Protein AF-A0A5B7XUP1-F1 (afdb_monomer_lite)

Organism: NCBI:txid353852

Radius of gyration: 39.84 Å; chains: 1; bounding box: 100×92×118 Å

InterPro domains:
  IPR009019 K homology domain superfamily, prokaryotic type [SSF54814] (232-308)
  IPR009019 K homology domain superfamily, prokaryotic type [SSF54814] (311-370)
  IPR015946 K homology domain-like, alpha/beta [G3DSA:3.30.300.20] (229-307)
  IPR015946 K homology domain-like, alpha/beta [G3DSA:3.30.300.20] (308-375)
  IPR025249 Transcription factor NusA, first KH domain [PF13184] (234-306)
  IPR030842 Transcription factor NusA, prokaryotes [PTHR22648] (20-408)
  IPR036555 NusA, N-terminal domain superfamily [G3DSA:3.30.1480.10] (17-171)
  IPR058582 NusA-like, second KH domain [PF26594] (310-373)

Structure (mmCIF, N/CA/C/O backbone):
data_AF-A0A5B7XUP1-F1
#
_entry.id   AF-A0A5B7XUP1-F1
#
loop_
_atom_site.group_PDB
_atom_site.id
_atom_site.type_symbol
_atom_site.label_atom_id
_atom_site.label_alt_id
_atom_site.label_comp_id
_atom_site.label_asym_id
_atom_site.label_entity_id
_atom_site.label_seq_id
_atom_site.pdbx_PDB_ins_code
_atom_site.Cartn_x
_atom_site.Cartn_y
_atom_site.Cartn_z
_atom_site.occupancy
_atom_site.B_iso_or_equiv
_atom_site.auth_seq_id
_atom_site.auth_comp_id
_atom_site.auth_asym_id
_atom_site.auth_atom_id
_atom_site.pdbx_PDB_model_num
ATOM 1 N N . MET A 1 1 ? 47.325 -11.959 -43.818 1.00 41.16 1 MET A N 1
ATOM 2 C CA . MET A 1 1 ? 47.386 -10.591 -43.259 1.00 41.16 1 MET A CA 1
ATOM 3 C C . MET A 1 1 ? 46.144 -9.746 -43.535 1.00 41.16 1 MET A C 1
ATOM 5 O O . MET A 1 1 ? 45.413 -9.549 -42.584 1.00 41.16 1 MET A O 1
ATOM 9 N N . MET A 1 2 ? 45.831 -9.270 -44.756 1.00 29.50 2 MET A N 1
ATOM 10 C CA . MET A 1 2 ? 44.596 -8.467 -44.966 1.00 29.50 2 MET A CA 1
ATOM 11 C C . MET A 1 2 ? 43.303 -9.261 -44.696 1.00 29.50 2 MET A C 1
ATOM 13 O O . MET A 1 2 ? 42.458 -8.793 -43.949 1.00 29.50 2 MET A O 1
ATOM 17 N N . LYS A 1 3 ? 43.181 -10.493 -45.214 1.00 34.31 3 LYS A N 1
ATOM 18 C CA . LYS A 1 3 ? 42.013 -11.361 -44.949 1.00 34.31 3 LYS A CA 1
ATOM 19 C C . LYS A 1 3 ? 41.856 -11.766 -43.478 1.00 34.31 3 LYS A C 1
ATOM 21 O O . LYS A 1 3 ? 40.737 -11.919 -43.021 1.00 34.31 3 LYS A O 1
ATOM 26 N N . GLU A 1 4 ? 42.965 -11.923 -42.756 1.00 39.69 4 GLU A N 1
ATOM 27 C CA . GLU A 1 4 ? 42.940 -12.233 -41.319 1.00 39.69 4 GLU A CA 1
ATOM 28 C C . GLU A 1 4 ? 42.493 -11.019 -40.505 1.00 39.69 4 GLU A C 1
ATOM 30 O O . GLU A 1 4 ? 41.651 -11.178 -39.638 1.00 39.69 4 GLU A O 1
ATOM 35 N N . LYS A 1 5 ? 42.964 -9.807 -40.844 1.00 36.38 5 LYS A N 1
ATOM 36 C CA . LYS A 1 5 ? 42.507 -8.563 -40.206 1.00 36.38 5 LYS A CA 1
ATOM 37 C C . LYS A 1 5 ? 41.028 -8.265 -40.471 1.00 36.38 5 LYS A C 1
ATOM 39 O O . LYS A 1 5 ? 40.342 -7.842 -39.554 1.00 36.38 5 LYS A O 1
ATOM 44 N N . LEU A 1 6 ? 40.531 -8.502 -41.691 1.00 41.00 6 LEU A N 1
ATOM 45 C CA . LEU A 1 6 ? 39.099 -8.364 -42.000 1.00 41.00 6 LEU A CA 1
ATOM 46 C C . LEU A 1 6 ? 38.250 -9.351 -41.187 1.00 41.00 6 LEU A C 1
ATOM 48 O O . LEU A 1 6 ? 37.268 -8.945 -40.581 1.00 41.00 6 LEU A O 1
ATOM 52 N N . GLN A 1 7 ? 38.679 -10.615 -41.092 1.00 53.12 7 GLN A N 1
ATOM 53 C CA . GLN A 1 7 ? 38.005 -11.598 -40.242 1.00 53.12 7 GLN A CA 1
ATOM 54 C C . GLN A 1 7 ? 38.024 -11.185 -38.764 1.00 53.12 7 GLN A C 1
ATOM 56 O O . GLN A 1 7 ? 37.013 -11.315 -38.088 1.00 53.12 7 GLN A O 1
ATOM 61 N N . GLU A 1 8 ? 39.142 -10.663 -38.259 1.00 55.28 8 GLU A N 1
ATOM 62 C CA . GLU A 1 8 ? 39.283 -10.215 -36.866 1.00 55.28 8 GLU A CA 1
ATOM 63 C C . GLU A 1 8 ? 38.335 -9.056 -36.513 1.00 55.28 8 GLU A C 1
ATOM 65 O O . GLU A 1 8 ? 37.713 -9.085 -35.453 1.00 55.28 8 GLU A O 1
ATOM 70 N N . VAL A 1 9 ? 38.163 -8.087 -37.419 1.00 58.06 9 VAL A N 1
ATOM 71 C CA . VAL A 1 9 ? 37.232 -6.953 -37.257 1.00 58.06 9 VAL A CA 1
ATOM 72 C C . VAL A 1 9 ? 35.771 -7.413 -37.268 1.00 58.06 9 VAL A C 1
ATOM 74 O O . VAL A 1 9 ? 34.978 -6.948 -36.448 1.00 58.06 9 VAL A O 1
ATOM 77 N N . ASP A 1 10 ? 35.414 -8.364 -38.135 1.00 64.81 10 ASP A N 1
ATOM 78 C CA . ASP A 1 10 ? 34.060 -8.931 -38.175 1.00 64.81 10 ASP A CA 1
ATOM 79 C C . ASP A 1 10 ? 33.728 -9.707 -36.887 1.00 64.81 10 ASP A C 1
ATOM 81 O O . ASP A 1 10 ? 32.607 -9.626 -36.382 1.00 64.81 10 ASP A O 1
ATOM 85 N N . PHE A 1 11 ? 34.708 -10.396 -36.288 1.00 67.19 11 PHE A N 1
ATOM 86 C CA . PHE A 1 11 ? 34.517 -11.086 -35.006 1.00 67.19 11 PHE A CA 1
ATOM 87 C C . PHE A 1 11 ? 34.300 -10.126 -33.831 1.00 67.19 11 PHE A C 1
ATOM 89 O O . PHE A 1 11 ? 33.442 -10.394 -32.992 1.00 67.19 11 PHE A O 1
ATOM 96 N N . ILE A 1 12 ? 35.022 -9.003 -33.776 1.00 68.12 12 ILE A N 1
ATOM 97 C CA . ILE A 1 12 ? 34.835 -7.991 -32.720 1.00 68.12 12 ILE A CA 1
ATOM 98 C C . ILE A 1 12 ? 33.410 -7.422 -32.772 1.00 68.12 12 ILE A C 1
ATOM 100 O O . ILE A 1 12 ? 32.757 -7.287 -31.736 1.00 68.12 12 ILE A O 1
ATOM 104 N N . LYS A 1 13 ? 32.886 -7.162 -33.976 1.00 68.75 13 LYS A N 1
ATOM 105 C CA . LYS A 1 13 ? 31.502 -6.700 -34.166 1.00 68.75 13 LYS A CA 1
ATOM 106 C C . LYS A 1 13 ? 30.473 -7.734 -33.699 1.00 68.75 13 LYS A C 1
ATOM 108 O O . LYS A 1 13 ? 29.521 -7.376 -33.007 1.00 68.75 13 LYS A O 1
ATOM 113 N N . ILE A 1 14 ? 30.682 -9.014 -34.015 1.00 71.31 14 ILE A N 1
ATOM 114 C CA . ILE A 1 14 ? 29.817 -10.116 -33.555 1.00 71.31 14 ILE A CA 1
ATOM 115 C C . ILE A 1 14 ? 29.824 -10.217 -32.020 1.00 71.31 14 ILE A C 1
ATOM 117 O O . ILE A 1 14 ? 28.767 -10.366 -31.402 1.00 71.31 14 ILE A O 1
ATOM 121 N N . GLU A 1 15 ? 30.993 -10.095 -31.385 1.00 72.19 15 GLU A N 1
ATOM 122 C CA . GLU A 1 15 ? 31.113 -10.117 -29.922 1.00 72.19 15 GLU A CA 1
ATOM 123 C C . GLU A 1 15 ? 30.378 -8.939 -29.263 1.00 72.19 15 GLU A C 1
ATOM 125 O O . GLU A 1 15 ? 29.667 -9.137 -28.274 1.00 72.19 15 GLU A O 1
ATOM 130 N N . GLN A 1 16 ? 30.481 -7.731 -29.824 1.00 71.38 16 GLN A N 1
ATOM 131 C CA . GLN A 1 16 ? 29.758 -6.552 -29.333 1.00 71.38 16 GLN A CA 1
ATOM 132 C C . GLN A 1 16 ? 28.233 -6.703 -29.464 1.00 71.38 16 GLN A C 1
ATOM 134 O O . GLN A 1 16 ? 27.503 -6.410 -28.513 1.00 71.38 16 GLN A O 1
ATOM 139 N N . GLN A 1 17 ? 27.740 -7.210 -30.598 1.00 75.75 17 GLN A N 1
ATOM 140 C CA . GLN A 1 17 ? 26.307 -7.459 -30.809 1.00 75.75 17 GLN A CA 1
ATOM 141 C C . GLN A 1 17 ? 25.757 -8.526 -29.852 1.00 75.75 17 GLN A C 1
ATOM 143 O O . GLN A 1 17 ? 24.653 -8.380 -29.321 1.00 75.75 17 GLN A O 1
ATOM 148 N N . ASN A 1 18 ? 26.534 -9.576 -29.575 1.00 76.00 18 ASN A N 1
ATOM 149 C CA . ASN A 1 18 ? 26.174 -10.575 -28.569 1.00 76.00 18 ASN A CA 1
ATOM 150 C C . ASN A 1 18 ? 26.169 -9.976 -27.155 1.00 76.00 18 ASN A C 1
ATOM 152 O O . ASN A 1 18 ? 25.253 -10.235 -26.377 1.00 76.00 18 ASN A O 1
ATOM 156 N N . LEU A 1 19 ? 27.145 -9.131 -26.810 1.00 75.25 19 LEU A N 1
ATOM 157 C CA . LEU A 1 19 ? 27.164 -8.452 -25.512 1.00 75.25 19 LEU A CA 1
ATOM 158 C C . LEU A 1 19 ? 25.915 -7.579 -25.317 1.00 75.25 19 LEU A C 1
ATOM 160 O O . LEU A 1 19 ? 25.310 -7.607 -24.242 1.00 75.25 19 LEU A O 1
ATOM 164 N N . PHE A 1 20 ? 25.487 -6.869 -26.363 1.00 75.94 20 PHE A N 1
ATOM 165 C CA . PHE A 1 20 ? 24.244 -6.100 -26.352 1.00 75.94 20 PHE A CA 1
ATOM 166 C C . PHE A 1 20 ? 23.009 -6.995 -26.159 1.00 75.94 20 PHE A C 1
ATOM 168 O O . PHE A 1 20 ? 22.157 -6.693 -25.321 1.00 75.94 20 PHE A O 1
ATOM 175 N N . TYR A 1 21 ? 22.945 -8.148 -26.830 1.00 80.31 21 TYR A N 1
ATOM 176 C CA . TYR A 1 21 ? 21.893 -9.141 -26.593 1.00 80.31 21 TYR A CA 1
ATOM 177 C C . TYR A 1 21 ? 21.873 -9.642 -25.141 1.00 80.31 21 TYR A C 1
ATOM 179 O O . TYR A 1 21 ? 20.812 -9.678 -24.513 1.00 80.31 21 TYR A O 1
ATOM 187 N N . GLN A 1 22 ? 23.029 -9.996 -24.572 1.00 76.88 22 GLN A N 1
ATOM 188 C CA . GLN A 1 22 ? 23.111 -10.445 -23.177 1.00 76.88 22 GLN A CA 1
ATOM 189 C C . GLN A 1 22 ? 22.650 -9.352 -22.210 1.00 76.88 22 GLN A C 1
ATOM 191 O O . GLN A 1 22 ? 21.960 -9.648 -21.235 1.00 76.88 22 GLN A O 1
ATOM 196 N N . PHE A 1 23 ? 22.977 -8.093 -22.497 1.00 77.44 23 PHE A N 1
ATOM 197 C CA . PHE A 1 23 ? 22.510 -6.948 -21.725 1.00 77.44 23 PHE A CA 1
ATOM 198 C C . PHE A 1 23 ? 20.980 -6.808 -21.768 1.00 77.44 23 PHE A C 1
ATOM 200 O O . PHE A 1 23 ? 20.348 -6.747 -20.712 1.00 77.44 23 PHE A O 1
ATOM 207 N N . LEU A 1 24 ? 20.356 -6.843 -22.953 1.00 77.38 24 LEU A N 1
ATOM 208 C CA . LEU A 1 24 ? 18.889 -6.815 -23.068 1.00 77.38 24 LEU A CA 1
ATOM 209 C C . LEU A 1 24 ? 18.240 -8.012 -22.363 1.00 77.38 24 LEU A C 1
ATOM 211 O O . LEU A 1 24 ? 17.245 -7.864 -21.654 1.00 77.38 24 LEU A O 1
ATOM 215 N N . LYS A 1 25 ? 18.846 -9.196 -22.476 1.00 80.06 25 LYS A N 1
ATOM 216 C CA . LYS A 1 25 ? 18.388 -10.406 -21.788 1.00 80.06 25 LYS A CA 1
ATOM 217 C C . LYS A 1 25 ? 18.449 -10.271 -20.266 1.00 80.06 25 LYS A C 1
ATOM 219 O O . LYS A 1 25 ? 17.541 -10.730 -19.576 1.00 80.06 25 LYS A O 1
ATOM 224 N N . GLN A 1 26 ? 19.489 -9.634 -19.728 1.00 76.19 26 GLN A N 1
ATOM 225 C CA . GLN A 1 26 ? 19.594 -9.356 -18.294 1.00 76.19 26 GLN A CA 1
ATOM 226 C C . GLN A 1 26 ? 18.516 -8.383 -17.811 1.00 76.19 26 GLN A C 1
ATOM 228 O O . GLN A 1 26 ? 18.001 -8.569 -16.710 1.00 76.19 26 GLN A O 1
ATOM 233 N N . ILE A 1 27 ? 18.147 -7.389 -18.627 1.00 70.69 27 ILE A N 1
ATOM 234 C CA . ILE A 1 27 ? 17.068 -6.439 -18.310 1.00 70.69 27 ILE A CA 1
ATOM 235 C C . ILE A 1 27 ? 15.726 -7.164 -18.177 1.00 70.69 27 ILE A C 1
ATOM 237 O O . ILE A 1 27 ? 14.994 -6.918 -17.222 1.00 70.69 27 ILE A O 1
ATOM 241 N N . ILE A 1 28 ? 15.421 -8.074 -19.104 1.00 70.50 28 ILE A N 1
ATOM 242 C CA . ILE A 1 28 ? 14.203 -8.900 -19.060 1.00 70.50 28 ILE A CA 1
ATOM 243 C C . ILE A 1 28 ? 14.252 -9.863 -17.865 1.00 70.50 28 ILE A C 1
ATOM 245 O O . ILE A 1 28 ? 13.239 -10.113 -17.204 1.00 70.50 28 ILE A O 1
ATOM 249 N N . GLY A 1 29 ? 15.432 -10.400 -17.549 1.00 69.62 29 GLY A N 1
ATOM 250 C CA . GLY A 1 29 ? 15.632 -11.311 -16.429 1.00 69.62 29 GLY A CA 1
ATOM 251 C C . GLY A 1 29 ? 14.761 -12.566 -16.549 1.00 69.62 29 GLY A C 1
ATOM 252 O O . GLY A 1 29 ? 14.855 -13.307 -17.522 1.00 69.62 29 GLY A O 1
ATOM 253 N N . LYS A 1 30 ? 13.925 -12.821 -15.532 1.00 60.59 30 LYS A N 1
ATOM 254 C CA . LYS A 1 30 ? 12.924 -13.912 -15.514 1.00 60.59 30 LYS A CA 1
ATOM 255 C C . LYS A 1 30 ? 11.490 -13.418 -15.755 1.00 60.59 30 LYS A C 1
ATOM 257 O O . LYS A 1 30 ? 10.548 -14.120 -15.395 1.00 60.59 30 LYS A O 1
ATOM 262 N N . SER A 1 31 ? 11.310 -12.189 -16.232 1.00 61.28 31 SER A N 1
ATOM 263 C CA . SER A 1 31 ? 9.967 -11.666 -16.499 1.00 61.28 31 SER A CA 1
ATOM 264 C C . SER A 1 31 ? 9.321 -12.386 -17.690 1.00 61.28 31 SER A C 1
ATOM 266 O O . SER A 1 31 ? 10.015 -12.979 -18.513 1.00 61.28 31 SER A O 1
ATOM 268 N N . GLU A 1 32 ? 7.990 -12.339 -17.778 1.00 64.00 32 GLU A N 1
ATOM 269 C CA . GLU A 1 32 ? 7.232 -12.836 -18.941 1.00 64.00 32 GLU A CA 1
ATOM 270 C C . GLU A 1 32 ? 7.334 -11.899 -20.159 1.00 64.00 32 GLU A C 1
ATOM 272 O O . GLU A 1 32 ? 6.720 -12.152 -21.195 1.00 64.00 32 GLU A O 1
ATOM 277 N N . PHE A 1 33 ? 8.110 -10.819 -20.040 1.00 71.50 33 PHE A N 1
ATOM 278 C CA . PHE A 1 33 ? 8.261 -9.818 -21.079 1.00 71.50 33 PHE A CA 1
ATOM 279 C C . PHE A 1 33 ? 9.052 -10.362 -22.266 1.00 71.50 33 PHE A C 1
ATOM 281 O O . PHE A 1 33 ? 10.045 -11.081 -22.112 1.00 71.50 33 PHE A O 1
ATOM 288 N N . LYS A 1 34 ? 8.605 -10.001 -23.464 1.00 80.50 34 LYS A N 1
ATOM 289 C CA . LYS A 1 34 ? 9.180 -10.476 -24.715 1.00 80.50 34 LYS A CA 1
ATOM 290 C C . LYS A 1 34 ? 10.370 -9.619 -25.119 1.00 80.50 34 LYS A C 1
ATOM 292 O O . LYS A 1 34 ? 10.394 -8.409 -24.909 1.00 80.50 34 LYS A O 1
ATOM 297 N N . MET A 1 35 ? 11.385 -10.254 -25.699 1.00 81.00 35 MET A N 1
ATOM 298 C CA . MET A 1 35 ? 12.570 -9.526 -26.156 1.00 81.00 35 MET A CA 1
A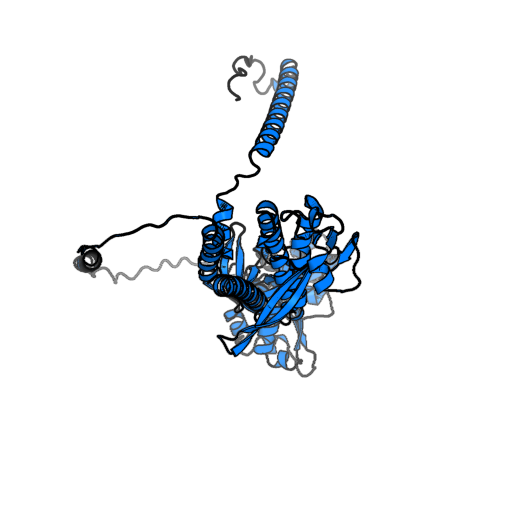TOM 299 C C . MET A 1 35 ? 12.246 -8.620 -27.338 1.00 81.00 35 MET A C 1
ATOM 301 O O . MET A 1 35 ? 12.826 -7.546 -27.467 1.00 81.00 35 MET A O 1
ATOM 305 N N . GLU A 1 36 ? 11.274 -9.031 -28.140 1.00 82.25 36 GLU A N 1
ATOM 306 C CA . GLU A 1 36 ? 10.734 -8.290 -29.267 1.00 82.25 36 GLU A CA 1
ATOM 307 C C . GLU A 1 36 ? 10.285 -6.879 -28.858 1.00 82.25 36 GLU A C 1
ATOM 309 O O . GLU A 1 36 ? 10.625 -5.914 -29.534 1.00 82.25 36 GLU A O 1
ATOM 314 N N . ASP A 1 37 ? 9.627 -6.730 -27.708 1.00 81.69 37 ASP A N 1
ATOM 315 C CA . ASP A 1 37 ? 9.115 -5.436 -27.247 1.00 81.69 37 ASP A CA 1
ATOM 316 C C . ASP A 1 37 ? 10.252 -4.459 -26.868 1.00 81.69 37 ASP A C 1
ATOM 318 O O . ASP A 1 37 ? 10.151 -3.255 -27.106 1.00 81.69 37 ASP A O 1
ATOM 322 N N . LEU A 1 38 ? 11.378 -4.962 -26.333 1.00 82.25 38 LEU A N 1
ATOM 323 C CA . LEU A 1 38 ? 12.573 -4.136 -26.092 1.00 82.25 38 LEU A CA 1
ATOM 324 C C . LEU A 1 38 ? 13.270 -3.730 -27.391 1.00 82.25 38 LEU A C 1
ATOM 326 O O . LEU A 1 38 ? 13.803 -2.623 -27.468 1.00 82.25 38 LEU A O 1
ATOM 330 N N . LEU A 1 39 ? 13.292 -4.617 -28.389 1.00 85.44 39 LEU A N 1
ATOM 331 C CA . LEU A 1 39 ? 13.893 -4.323 -29.689 1.00 85.44 39 LEU A CA 1
ATOM 332 C C . LEU A 1 39 ? 13.106 -3.237 -30.422 1.00 85.44 39 LEU A C 1
ATOM 334 O O . LEU A 1 39 ? 13.726 -2.319 -30.954 1.00 85.44 39 LEU A O 1
ATOM 338 N N . VAL A 1 40 ? 11.771 -3.296 -30.376 1.00 86.56 40 VAL A N 1
ATOM 339 C CA . VAL A 1 40 ? 10.890 -2.254 -30.927 1.00 86.56 40 VAL A CA 1
ATOM 340 C C . VAL A 1 40 ? 11.101 -0.922 -30.201 1.00 86.56 40 VAL A C 1
ATOM 342 O O . VAL A 1 40 ? 11.311 0.106 -30.836 1.00 86.56 40 VAL A O 1
ATOM 345 N N . ALA A 1 41 ? 11.137 -0.926 -28.865 1.00 85.31 41 ALA A N 1
ATOM 346 C CA . ALA A 1 41 ? 11.391 0.302 -28.111 1.00 85.31 41 ALA A CA 1
ATOM 347 C C . ALA A 1 41 ? 12.768 0.915 -28.437 1.00 85.31 41 ALA A C 1
ATOM 349 O O . ALA A 1 41 ? 12.902 2.133 -28.526 1.00 85.31 41 ALA A O 1
ATOM 350 N N . PHE A 1 42 ? 13.806 0.093 -28.635 1.00 86.25 42 PHE A N 1
ATOM 351 C CA . PHE A 1 42 ? 15.125 0.593 -29.030 1.00 86.25 42 PHE A CA 1
ATOM 352 C C . PHE A 1 42 ? 15.150 1.094 -30.479 1.00 86.25 42 PHE A C 1
ATOM 354 O O . PHE A 1 42 ? 15.783 2.116 -30.745 1.00 86.25 42 PHE A O 1
ATOM 361 N N . SER A 1 43 ? 14.465 0.418 -31.409 1.00 87.81 43 SER A N 1
ATOM 362 C CA . SER A 1 43 ? 14.409 0.842 -32.813 1.00 87.81 43 SER A CA 1
ATOM 363 C C . SER A 1 43 ? 13.761 2.214 -32.957 1.00 87.81 43 SER A C 1
ATOM 365 O O . SER A 1 43 ? 14.293 3.058 -33.675 1.00 87.81 43 SER A O 1
ATOM 367 N N . GLU A 1 44 ? 12.692 2.486 -32.206 1.00 87.50 44 GLU A N 1
ATOM 368 C CA . GLU A 1 44 ? 12.052 3.805 -32.163 1.00 87.50 44 GLU A CA 1
ATOM 369 C C . GLU A 1 44 ? 13.010 4.907 -31.673 1.00 87.50 44 GLU A C 1
ATOM 371 O O . GLU A 1 44 ? 13.035 6.007 -32.231 1.00 87.50 44 GLU A O 1
ATOM 376 N N . GLU A 1 45 ? 13.833 4.634 -30.654 1.00 88.12 45 GLU A N 1
ATOM 377 C CA . GLU A 1 45 ? 14.808 5.612 -30.146 1.00 88.12 45 GLU A CA 1
ATOM 378 C C . GLU A 1 45 ? 15.975 5.853 -31.111 1.00 88.12 45 GLU A C 1
ATOM 380 O O . GLU A 1 45 ? 16.484 6.973 -31.175 1.00 88.12 45 GLU A O 1
ATOM 385 N N . VAL A 1 46 ? 16.378 4.843 -31.889 1.00 87.12 46 VAL A N 1
ATOM 386 C CA . VAL A 1 46 ? 17.365 4.990 -32.974 1.00 87.12 46 VAL A CA 1
ATOM 387 C C . VAL A 1 46 ? 16.782 5.774 -34.150 1.00 87.12 46 VAL A C 1
ATOM 389 O O . VAL A 1 46 ? 17.467 6.615 -34.732 1.00 87.12 46 VAL A O 1
ATOM 392 N N . GLN A 1 47 ? 15.515 5.537 -34.479 1.00 87.56 47 GLN A N 1
ATOM 393 C CA . GLN A 1 47 ? 14.834 6.174 -35.602 1.00 87.56 47 GLN A CA 1
ATOM 394 C C . GLN A 1 47 ? 14.667 7.686 -35.394 1.00 87.56 47 GLN A C 1
ATOM 396 O O . GLN A 1 47 ? 14.880 8.461 -36.319 1.00 87.56 47 GLN A O 1
ATOM 401 N N . LYS A 1 48 ? 14.365 8.155 -34.176 1.00 87.62 48 LYS A N 1
ATOM 402 C CA . LYS A 1 48 ? 14.161 9.592 -33.880 1.00 87.62 48 LYS A CA 1
ATOM 403 C C . LYS A 1 48 ? 15.288 10.529 -34.363 1.00 87.62 48 LYS A C 1
ATOM 405 O O . LYS A 1 48 ? 14.969 11.516 -35.029 1.00 87.62 48 LYS A O 1
ATOM 410 N N . PRO A 1 49 ? 16.574 10.316 -34.018 1.00 86.06 49 PRO A N 1
ATOM 411 C CA . PRO A 1 49 ? 17.655 11.176 -34.493 1.00 86.06 49 PRO A CA 1
ATOM 412 C C . PRO A 1 49 ? 17.916 11.027 -35.993 1.00 86.06 49 PRO A C 1
ATOM 414 O O . PRO A 1 49 ? 18.201 12.037 -36.631 1.00 86.06 49 PRO A O 1
ATOM 417 N N . ILE A 1 50 ? 17.756 9.826 -36.561 1.00 84.75 50 ILE A N 1
ATOM 418 C CA . ILE A 1 50 ? 17.891 9.601 -38.009 1.00 84.75 50 ILE A CA 1
ATOM 419 C C . ILE A 1 50 ? 16.819 10.404 -38.757 1.00 84.75 50 ILE A C 1
ATOM 421 O O . ILE A 1 50 ? 17.154 11.193 -39.636 1.00 84.75 50 ILE A O 1
ATOM 425 N N . ASN A 1 51 ? 15.562 10.341 -38.314 1.00 86.56 51 ASN A N 1
ATOM 426 C CA . ASN A 1 51 ? 14.450 11.076 -38.924 1.00 86.56 51 ASN A CA 1
ATOM 427 C C . ASN A 1 51 ? 14.567 12.595 -38.808 1.00 86.56 51 ASN A C 1
ATOM 429 O O . ASN A 1 51 ? 13.932 13.340 -39.559 1.00 86.56 51 ASN A O 1
ATOM 433 N N . LYS A 1 52 ? 15.364 13.073 -37.855 1.00 84.44 52 LYS A N 1
ATOM 434 C CA . LYS A 1 52 ? 15.573 14.498 -37.619 1.00 84.44 52 LYS A CA 1
ATOM 435 C C . LYS A 1 52 ? 16.753 15.057 -38.406 1.00 84.44 52 LYS A C 1
ATOM 437 O O . LYS A 1 52 ? 16.615 16.130 -38.994 1.00 84.44 52 LYS A O 1
ATOM 442 N N . ASP A 1 53 ? 17.894 14.375 -38.350 1.00 81.31 53 ASP A N 1
ATOM 443 C CA . ASP A 1 53 ? 19.178 14.902 -38.816 1.00 81.31 53 ASP A CA 1
ATOM 444 C C . ASP A 1 53 ? 19.586 14.327 -40.193 1.00 81.31 53 ASP A C 1
ATOM 446 O O . ASP A 1 53 ? 20.398 14.956 -40.868 1.00 81.31 53 ASP A O 1
ATOM 450 N N . LEU A 1 54 ? 19.020 13.188 -40.625 1.00 80.00 54 LEU A N 1
ATOM 451 C CA . LEU A 1 54 ? 19.395 12.474 -41.855 1.00 80.00 54 LEU A CA 1
ATOM 452 C C . LEU A 1 54 ? 18.228 12.329 -42.849 1.00 80.00 54 LEU A C 1
ATOM 454 O O . LEU A 1 54 ? 18.213 13.002 -43.876 1.00 80.00 54 LEU A O 1
ATOM 458 N N . ASP A 1 55 ? 17.244 11.482 -42.540 1.00 79.56 55 ASP A N 1
ATOM 459 C CA . ASP A 1 55 ? 16.154 11.120 -43.454 1.00 79.56 55 ASP A CA 1
ATOM 460 C C . ASP A 1 55 ? 14.828 10.929 -42.713 1.00 79.56 55 ASP A C 1
ATOM 462 O O . ASP A 1 55 ? 14.665 9.991 -41.938 1.00 79.56 55 ASP A O 1
ATOM 466 N N . LYS A 1 56 ? 13.856 11.799 -43.007 1.00 81.50 56 LYS A N 1
ATOM 467 C CA . LYS A 1 56 ? 12.532 11.827 -42.364 1.00 81.50 56 LYS A CA 1
ATOM 468 C C . LYS A 1 56 ? 11.726 10.551 -42.561 1.00 81.50 56 LYS A C 1
ATOM 470 O O . LYS A 1 56 ? 10.896 10.254 -41.698 1.00 81.50 56 LYS A O 1
ATOM 475 N N . ASP A 1 57 ? 11.958 9.848 -43.663 1.00 82.19 57 ASP A N 1
ATOM 476 C CA . ASP A 1 57 ? 11.190 8.671 -44.046 1.00 82.19 57 ASP A CA 1
ATOM 477 C C . ASP A 1 57 ? 11.891 7.367 -43.637 1.00 82.19 57 ASP A C 1
ATOM 479 O O . ASP A 1 57 ? 11.351 6.292 -43.885 1.00 82.19 57 ASP A O 1
ATOM 483 N N . ALA A 1 58 ? 13.041 7.423 -42.952 1.00 83.56 58 ALA A N 1
ATOM 484 C CA . ALA A 1 58 ? 13.734 6.227 -42.487 1.00 83.56 58 ALA A CA 1
ATOM 485 C C . ALA A 1 58 ? 12.858 5.392 -41.529 1.00 83.56 58 ALA A C 1
ATOM 487 O O . ALA A 1 58 ? 12.224 5.909 -40.598 1.00 83.56 58 ALA A O 1
ATOM 488 N N . GLU A 1 59 ? 12.848 4.075 -41.752 1.00 85.19 59 GLU A N 1
ATOM 489 C CA . GLU A 1 59 ? 12.154 3.083 -40.925 1.00 85.19 59 GLU A CA 1
ATOM 490 C C . GLU A 1 59 ? 13.183 2.076 -40.416 1.00 85.19 59 GLU A C 1
ATOM 492 O O . GLU A 1 59 ? 13.744 1.296 -41.190 1.00 85.19 59 GLU A O 1
ATOM 497 N N . ILE A 1 60 ? 13.446 2.114 -39.108 1.00 87.56 60 ILE A N 1
ATOM 498 C CA . ILE A 1 60 ? 14.486 1.300 -38.482 1.00 87.56 60 ILE A CA 1
ATOM 499 C C . ILE A 1 60 ? 13.862 0.055 -37.862 1.00 87.56 60 ILE A C 1
ATOM 501 O O . ILE A 1 60 ? 12.946 0.147 -37.047 1.00 87.56 60 ILE A O 1
ATOM 505 N N . GLU A 1 61 ? 14.403 -1.110 -38.201 1.00 87.62 61 GLU A N 1
ATOM 506 C CA . GLU A 1 61 ? 14.012 -2.395 -37.630 1.00 87.62 61 GLU A CA 1
ATOM 507 C C . GLU A 1 61 ? 15.219 -3.078 -36.984 1.00 87.62 61 GLU A C 1
ATOM 509 O O . GLU A 1 61 ? 16.295 -3.183 -37.577 1.00 87.62 61 GLU A O 1
ATOM 514 N N . LEU A 1 62 ? 15.032 -3.578 -35.762 1.00 85.31 62 LEU A N 1
ATOM 515 C CA . LEU A 1 62 ? 15.998 -4.444 -35.100 1.00 85.31 62 LEU A CA 1
ATOM 516 C C . LEU A 1 62 ? 15.541 -5.896 -35.182 1.00 85.31 62 LEU A C 1
ATOM 518 O O . LEU A 1 62 ? 14.437 -6.227 -34.750 1.00 85.31 62 LEU A O 1
ATOM 522 N N . ARG A 1 63 ? 16.417 -6.774 -35.675 1.00 86.25 63 ARG A N 1
ATOM 523 C CA . ARG A 1 63 ? 16.150 -8.213 -35.777 1.00 86.25 63 ARG A CA 1
ATOM 524 C C . ARG A 1 63 ? 17.127 -8.999 -34.913 1.00 86.25 63 ARG A C 1
ATOM 526 O O . ARG A 1 63 ? 18.320 -8.693 -34.858 1.00 86.25 63 ARG A O 1
ATOM 533 N N . LEU A 1 64 ? 16.606 -10.028 -34.251 1.00 84.50 64 LEU A N 1
ATOM 534 C CA . LEU A 1 64 ? 17.417 -11.034 -33.579 1.00 84.50 64 LEU A CA 1
ATOM 535 C C . LEU A 1 64 ? 17.838 -12.086 -34.607 1.00 84.50 64 LEU A C 1
ATOM 537 O O . LEU A 1 64 ? 16.986 -12.743 -35.203 1.00 84.50 64 LEU A O 1
ATOM 541 N N . ASP A 1 65 ? 19.140 -12.255 -34.788 1.00 82.38 65 ASP A N 1
ATOM 542 C CA . ASP A 1 65 ? 19.731 -13.247 -35.682 1.00 82.38 65 ASP A CA 1
ATOM 543 C C . ASP A 1 65 ? 20.662 -14.184 -34.894 1.00 82.38 65 ASP A C 1
ATOM 545 O O . ASP A 1 65 ? 20.984 -13.944 -33.727 1.00 82.38 65 ASP A O 1
ATOM 549 N N . SER A 1 66 ? 21.092 -15.282 -35.509 1.00 79.31 66 SER A N 1
ATOM 550 C CA . SER A 1 66 ? 22.035 -16.229 -34.919 1.00 79.31 66 SER A CA 1
ATOM 551 C C . SER A 1 66 ? 23.212 -16.467 -35.856 1.00 79.31 66 SER A C 1
ATOM 553 O O . SER A 1 66 ? 23.042 -16.993 -36.955 1.00 79.31 66 SER A O 1
ATOM 555 N N . VAL A 1 67 ? 24.418 -16.123 -35.409 1.00 79.62 67 VAL A N 1
ATOM 556 C CA . VAL A 1 67 ? 25.653 -16.285 -36.186 1.00 79.62 67 VAL A CA 1
ATOM 557 C C . VAL A 1 67 ? 26.478 -17.422 -35.596 1.00 79.62 67 VAL A C 1
ATOM 559 O O . VAL A 1 67 ? 26.742 -17.451 -34.397 1.00 79.62 67 VAL A O 1
ATOM 562 N N . TYR A 1 68 ? 26.892 -18.374 -36.433 1.00 75.00 68 TYR A N 1
ATOM 563 C CA . TYR A 1 68 ? 27.756 -19.472 -36.003 1.00 75.00 68 TYR A CA 1
ATOM 564 C C . TYR A 1 68 ? 29.176 -18.967 -35.735 1.00 75.00 68 TYR A C 1
ATOM 566 O O . TYR A 1 68 ? 29.837 -18.484 -36.656 1.00 75.00 68 TYR A O 1
ATOM 574 N N . ASP A 1 69 ? 29.664 -19.132 -34.505 1.00 73.75 69 ASP A N 1
ATOM 575 C CA . ASP A 1 69 ? 31.053 -18.838 -34.155 1.00 73.75 69 ASP A CA 1
ATOM 576 C C . ASP A 1 69 ? 31.910 -20.118 -34.225 1.00 73.75 69 ASP A C 1
ATOM 578 O O . ASP A 1 69 ? 31.736 -21.034 -33.412 1.00 73.75 69 ASP A O 1
ATOM 582 N N . PRO A 1 70 ? 32.886 -20.205 -35.150 1.00 70.25 70 PRO A N 1
ATOM 583 C CA . PRO A 1 70 ? 33.783 -21.353 -35.264 1.00 70.25 70 PRO A CA 1
ATOM 584 C C . PRO A 1 70 ? 34.676 -21.599 -34.036 1.00 70.25 70 PRO A C 1
ATOM 586 O O . PRO A 1 70 ? 35.164 -22.721 -33.871 1.00 70.25 70 PRO A O 1
ATOM 589 N N . ARG A 1 71 ? 34.923 -20.584 -33.195 1.00 71.69 71 ARG A N 1
ATOM 590 C CA . ARG A 1 71 ? 35.769 -20.677 -31.990 1.00 71.69 71 ARG A CA 1
ATOM 591 C C . ARG A 1 71 ? 35.038 -21.394 -30.860 1.00 71.69 71 ARG A C 1
ATOM 593 O O . ARG A 1 71 ? 35.606 -22.284 -30.228 1.00 71.69 71 ARG A O 1
ATOM 600 N N . VAL A 1 72 ? 33.778 -21.019 -30.647 1.00 71.50 72 VAL A N 1
ATOM 601 C CA . VAL A 1 72 ? 32.902 -21.572 -29.601 1.00 71.50 72 VAL A CA 1
ATOM 602 C C . VAL A 1 72 ? 32.137 -22.805 -30.103 1.00 71.50 72 VAL A C 1
ATOM 604 O O . VAL A 1 72 ? 31.717 -23.634 -29.303 1.00 71.50 72 VAL A O 1
ATOM 607 N N . LYS A 1 73 ? 32.050 -22.991 -31.429 1.00 75.19 73 LYS A N 1
ATOM 608 C CA . LYS A 1 73 ? 31.288 -24.053 -32.115 1.00 75.19 73 LYS A CA 1
ATOM 609 C C . LYS A 1 73 ? 29.793 -24.030 -31.793 1.00 75.19 73 LYS A C 1
ATOM 611 O O . LYS A 1 73 ? 29.143 -25.073 -31.789 1.00 75.19 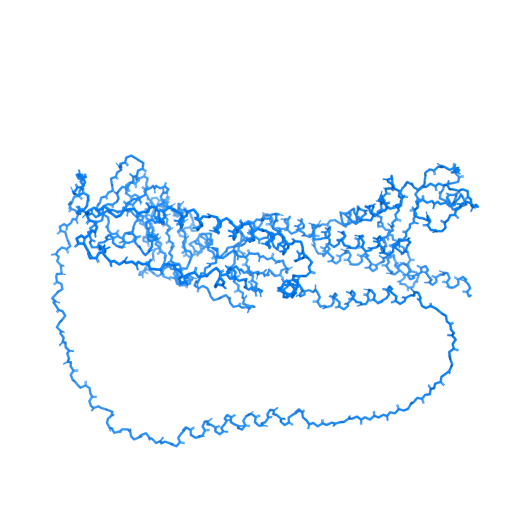73 LYS A O 1
ATOM 616 N N . GLU A 1 74 ? 29.252 -22.845 -31.547 1.00 77.38 74 GLU A N 1
ATOM 617 C CA . GLU A 1 74 ? 27.844 -22.635 -31.221 1.00 77.38 74 GLU A CA 1
ATOM 618 C C . GLU A 1 74 ? 27.286 -21.437 -31.997 1.00 77.38 74 GLU A C 1
ATOM 620 O O . GLU A 1 74 ? 28.029 -20.564 -32.450 1.00 77.38 74 GLU A O 1
ATOM 625 N N . ASN A 1 75 ? 25.961 -21.415 -32.166 1.00 79.38 75 ASN A N 1
ATOM 626 C CA . ASN A 1 75 ? 25.257 -20.267 -32.726 1.00 79.38 75 ASN A CA 1
ATOM 627 C C . ASN A 1 75 ? 25.082 -19.210 -31.641 1.00 79.38 75 ASN A C 1
ATOM 629 O O . ASN A 1 75 ? 24.427 -19.449 -30.624 1.00 79.38 75 ASN A O 1
ATOM 633 N N . ILE A 1 76 ? 25.648 -18.038 -31.884 1.00 79.06 76 ILE A N 1
ATOM 634 C CA . ILE A 1 76 ? 25.593 -16.903 -30.984 1.00 79.06 76 ILE A CA 1
ATOM 635 C C . ILE A 1 76 ? 24.449 -15.981 -31.420 1.00 79.06 76 ILE A C 1
ATOM 637 O O . ILE A 1 76 ? 24.404 -15.590 -32.588 1.00 79.06 76 ILE A O 1
ATOM 641 N N . PRO A 1 77 ? 23.523 -15.619 -30.515 1.00 79.56 77 PRO A N 1
ATOM 642 C CA . PRO A 1 77 ? 22.503 -14.623 -30.809 1.00 79.56 77 PRO A CA 1
ATOM 643 C C . PRO A 1 77 ? 23.139 -13.238 -30.967 1.00 79.56 77 PRO A C 1
ATOM 645 O O . PRO A 1 77 ? 23.891 -12.788 -30.101 1.00 79.56 77 PRO A O 1
ATOM 648 N N . VAL A 1 78 ? 22.816 -12.558 -32.061 1.00 81.44 78 VAL A N 1
ATOM 649 C CA . VAL A 1 78 ? 23.262 -11.196 -32.365 1.00 81.44 78 VAL A CA 1
ATOM 650 C C . VAL A 1 78 ? 22.070 -10.334 -32.750 1.00 81.44 78 VAL A C 1
ATOM 652 O O . VAL A 1 78 ? 21.079 -10.821 -33.289 1.00 81.44 78 VAL A O 1
ATOM 655 N N . ILE A 1 79 ? 22.161 -9.042 -32.462 1.00 82.12 79 ILE A N 1
ATOM 656 C CA . ILE A 1 79 ? 21.136 -8.069 -32.833 1.00 82.12 79 ILE A CA 1
ATOM 657 C C . ILE A 1 79 ? 21.678 -7.247 -33.996 1.00 82.12 79 ILE A C 1
ATOM 659 O O . ILE A 1 79 ? 22.742 -6.637 -33.873 1.00 82.12 79 ILE A O 1
ATOM 663 N N . ARG A 1 80 ? 20.942 -7.242 -35.108 1.00 83.56 80 ARG A N 1
ATOM 664 C CA . ARG A 1 80 ? 21.267 -6.476 -36.317 1.00 83.56 80 ARG A CA 1
ATOM 665 C C . ARG A 1 80 ? 20.237 -5.379 -36.543 1.00 83.56 80 ARG A C 1
ATOM 667 O O . ARG A 1 80 ? 19.063 -5.552 -36.208 1.00 83.56 80 ARG A O 1
ATOM 674 N N . MET A 1 81 ? 20.696 -4.257 -37.085 1.00 86.38 81 MET A N 1
ATOM 675 C CA . MET A 1 81 ? 19.895 -3.055 -37.307 1.00 86.38 81 MET A CA 1
ATOM 676 C C . MET A 1 81 ? 19.774 -2.809 -38.806 1.00 86.38 81 MET A C 1
ATOM 678 O O . MET A 1 81 ? 20.780 -2.804 -39.516 1.00 86.38 81 MET A O 1
ATOM 682 N N . PHE A 1 82 ? 18.547 -2.599 -39.268 1.00 88.00 82 PHE A N 1
ATOM 683 C CA . PHE A 1 82 ? 18.237 -2.384 -40.674 1.00 88.00 82 PHE A CA 1
ATOM 684 C C . PHE A 1 82 ? 17.458 -1.083 -40.847 1.00 88.00 82 PHE A C 1
ATOM 686 O O . PHE A 1 82 ? 16.553 -0.802 -40.064 1.00 88.00 82 PHE A O 1
ATOM 693 N N . ASN A 1 83 ? 17.788 -0.307 -41.875 1.00 88.56 83 ASN A N 1
ATOM 694 C CA . ASN A 1 83 ? 16.931 0.751 -42.398 1.00 88.56 83 ASN A CA 1
ATOM 695 C C . ASN A 1 83 ? 16.200 0.203 -43.627 1.00 88.56 83 ASN A C 1
ATOM 697 O O . ASN A 1 83 ? 16.852 -0.178 -44.598 1.00 88.56 83 ASN A O 1
ATOM 701 N N . LYS A 1 84 ? 14.867 0.136 -43.599 1.00 86.06 84 LYS A N 1
ATOM 702 C CA . LYS A 1 84 ? 14.080 -0.400 -44.723 1.00 86.06 84 LYS A CA 1
ATOM 703 C C . LYS A 1 84 ? 13.992 0.538 -45.917 1.00 86.06 84 LYS A C 1
ATOM 705 O O . LYS A 1 84 ? 13.755 0.069 -47.025 1.00 86.06 84 LYS A O 1
ATOM 710 N N . ASN A 1 85 ? 14.158 1.838 -45.682 1.00 84.75 85 ASN A N 1
ATOM 711 C CA . ASN A 1 85 ? 13.919 2.875 -46.681 1.00 84.75 85 ASN A CA 1
ATOM 712 C C . ASN A 1 85 ? 15.222 3.426 -47.269 1.00 84.75 85 ASN A C 1
ATOM 714 O O . ASN A 1 85 ? 15.317 4.603 -47.597 1.00 84.75 85 ASN A O 1
ATOM 718 N N . GLY A 1 86 ? 16.239 2.575 -47.393 1.00 83.25 86 GLY A N 1
ATOM 719 C CA . GLY A 1 86 ? 17.515 2.966 -47.968 1.00 83.25 86 GLY A CA 1
ATOM 720 C C . GLY A 1 86 ? 17.442 3.173 -49.479 1.00 83.25 86 GLY A C 1
ATOM 721 O O . GLY A 1 86 ? 16.812 2.382 -50.174 1.00 83.25 86 GLY A O 1
ATOM 722 N N . ILE A 1 87 ? 18.103 4.204 -50.001 1.00 84.31 87 ILE A N 1
ATOM 723 C CA . ILE A 1 87 ? 18.087 4.556 -51.428 1.00 84.31 87 ILE A CA 1
ATOM 724 C C . ILE A 1 87 ? 19.321 3.986 -52.129 1.00 84.31 87 ILE A C 1
ATOM 726 O O . ILE A 1 87 ? 20.457 4.132 -51.670 1.00 84.31 87 ILE A O 1
ATOM 730 N N . VAL A 1 88 ? 19.115 3.354 -53.279 1.00 84.12 88 VAL A N 1
ATOM 731 C CA . VAL A 1 88 ? 20.209 2.811 -54.087 1.00 84.12 88 VAL A CA 1
ATOM 732 C C . VAL A 1 88 ? 20.825 3.917 -54.937 1.00 84.12 88 VAL A C 1
ATOM 734 O O . VAL A 1 88 ? 20.167 4.482 -55.809 1.00 84.12 88 VAL A O 1
ATOM 737 N N . VAL A 1 89 ? 22.109 4.190 -54.722 1.00 84.62 89 VAL A N 1
ATOM 738 C CA . VAL A 1 89 ? 22.863 5.220 -55.450 1.00 84.62 89 VAL A CA 1
ATOM 739 C C . VAL A 1 89 ? 23.890 4.604 -56.395 1.00 84.62 89 VAL A C 1
ATOM 741 O O . VAL A 1 89 ? 24.364 3.476 -56.213 1.00 84.62 89 VAL A O 1
ATOM 744 N N . GLU A 1 90 ? 24.250 5.353 -57.437 1.00 82.62 90 GLU A N 1
ATOM 745 C CA . GLU A 1 90 ? 25.368 4.982 -58.303 1.00 82.62 90 GLU A CA 1
ATOM 746 C C . GLU A 1 90 ? 26.664 4.876 -57.489 1.00 82.62 90 GLU A C 1
ATOM 748 O O . GLU A 1 90 ? 26.917 5.678 -56.592 1.00 82.62 90 GLU A O 1
ATOM 753 N N . ASN A 1 91 ? 27.514 3.903 -57.829 1.00 78.12 91 ASN A N 1
ATOM 754 C CA . ASN A 1 91 ? 28.743 3.626 -57.079 1.00 78.12 91 ASN A CA 1
ATOM 755 C C . ASN A 1 91 ? 29.668 4.851 -56.956 1.00 78.12 91 ASN A C 1
ATOM 757 O O . ASN A 1 91 ? 30.334 5.012 -55.940 1.00 78.12 91 ASN A O 1
ATOM 761 N N . ASP A 1 92 ? 29.687 5.716 -57.973 1.00 76.31 92 ASP A N 1
ATOM 762 C CA . ASP A 1 92 ? 30.536 6.911 -58.015 1.00 76.31 92 ASP A CA 1
ATOM 763 C C . ASP A 1 92 ? 29.942 8.096 -57.224 1.00 76.31 92 ASP A C 1
ATOM 765 O O . ASP A 1 92 ? 30.644 9.072 -56.960 1.00 76.31 92 ASP A O 1
ATOM 769 N N . ALA A 1 93 ? 28.659 8.019 -56.854 1.00 75.69 93 ALA A N 1
ATOM 770 C CA . ALA A 1 93 ? 27.919 9.044 -56.115 1.00 75.69 93 ALA A CA 1
ATOM 771 C C . ALA A 1 93 ? 27.730 8.699 -54.626 1.00 75.69 93 ALA A C 1
ATOM 773 O O . ALA A 1 93 ? 27.135 9.482 -53.891 1.00 75.69 93 ALA A O 1
ATOM 774 N N . PHE A 1 94 ? 28.218 7.538 -54.182 1.00 77.62 94 PHE A N 1
ATOM 775 C CA . PHE A 1 94 ? 28.099 7.087 -52.800 1.00 77.62 94 PHE A CA 1
ATOM 776 C C . PHE A 1 94 ? 29.054 7.840 -51.869 1.00 77.62 94 PHE A C 1
ATOM 778 O O . PHE A 1 94 ? 30.268 7.850 -52.086 1.00 77.62 94 PHE A O 1
ATOM 785 N N . ASP A 1 95 ? 28.504 8.406 -50.798 1.00 75.31 95 ASP A N 1
ATOM 786 C CA . ASP A 1 95 ? 29.261 9.005 -49.704 1.00 75.31 95 ASP A CA 1
ATOM 787 C C . ASP A 1 95 ? 29.268 8.050 -48.500 1.00 75.31 95 ASP A C 1
ATOM 789 O O . ASP A 1 95 ? 28.217 7.631 -48.014 1.00 75.31 95 ASP A O 1
ATOM 793 N N . GLU A 1 96 ? 30.457 7.717 -47.984 1.00 72.81 96 GLU A N 1
ATOM 794 C CA . GLU A 1 96 ? 30.598 6.876 -46.786 1.00 72.81 96 GLU A CA 1
ATOM 795 C C . GLU A 1 96 ? 29.904 7.484 -45.557 1.00 72.81 96 GLU A C 1
ATOM 797 O O . GLU A 1 96 ? 29.497 6.747 -44.656 1.00 72.81 96 GLU A O 1
ATOM 802 N N . SER A 1 97 ? 29.729 8.808 -45.518 1.00 69.44 97 SER A N 1
ATOM 803 C CA . SER A 1 97 ? 29.004 9.495 -44.446 1.00 69.44 97 SER A CA 1
ATOM 804 C C . SER A 1 97 ? 27.482 9.298 -44.498 1.00 69.44 97 SER A C 1
ATOM 806 O O . SER A 1 97 ? 26.814 9.497 -43.483 1.00 69.44 97 SER A O 1
ATOM 808 N N . GLU A 1 98 ? 26.935 8.833 -45.627 1.00 73.06 98 GLU A N 1
ATOM 809 C CA . GLU A 1 98 ? 25.502 8.575 -45.839 1.00 73.06 98 GLU A CA 1
ATOM 810 C C . GLU A 1 98 ? 25.148 7.082 -45.844 1.00 73.06 98 GLU A C 1
ATOM 812 O O . GLU A 1 98 ? 24.029 6.708 -46.185 1.00 73.06 98 GLU A O 1
ATOM 817 N N . LYS A 1 99 ? 26.062 6.216 -45.399 1.00 77.00 99 LYS A N 1
ATOM 818 C CA . LYS A 1 99 ? 25.918 4.748 -45.387 1.00 77.00 99 LYS A CA 1
ATOM 819 C C . LYS A 1 99 ? 24.666 4.213 -44.664 1.00 77.00 99 LYS A C 1
ATOM 821 O O . LYS A 1 99 ? 24.299 3.058 -44.840 1.00 77.00 99 LYS A O 1
ATOM 826 N N . ILE A 1 100 ? 24.011 5.032 -43.842 1.00 78.31 100 ILE A N 1
ATOM 827 C CA . ILE A 1 100 ? 22.747 4.700 -43.159 1.00 78.31 100 ILE A CA 1
ATOM 828 C C . ILE A 1 100 ? 21.530 4.883 -44.089 1.00 78.31 100 ILE A C 1
ATOM 830 O O . ILE A 1 100 ? 20.505 4.221 -43.914 1.00 78.31 100 ILE A O 1
ATOM 834 N N . ILE A 1 101 ? 21.628 5.802 -45.051 1.00 79.50 101 ILE A N 1
ATOM 835 C CA . ILE A 1 101 ? 20.539 6.239 -45.936 1.00 79.50 101 ILE A CA 1
ATOM 836 C C . ILE A 1 101 ? 20.713 5.656 -47.337 1.00 79.50 101 ILE A C 1
ATOM 838 O O . ILE A 1 101 ? 19.722 5.341 -47.988 1.00 79.50 101 ILE A O 1
ATOM 842 N N . SER A 1 102 ? 21.950 5.513 -47.813 1.00 80.94 102 SER A N 1
ATOM 843 C CA . SER A 1 102 ? 22.234 5.084 -49.177 1.00 80.94 102 SER A CA 1
ATOM 844 C C . SER A 1 102 ? 23.098 3.827 -49.237 1.00 80.94 102 SER A C 1
ATOM 846 O O . SER A 1 102 ? 23.867 3.527 -48.324 1.00 80.94 102 SER A O 1
ATOM 848 N N . ILE A 1 103 ? 22.944 3.059 -50.318 1.00 84.12 103 ILE A N 1
ATOM 849 C CA . ILE A 1 103 ? 23.735 1.856 -50.607 1.00 84.12 103 ILE A CA 1
ATOM 850 C C . ILE A 1 103 ? 24.230 1.888 -52.051 1.00 84.12 103 ILE A C 1
ATOM 852 O O . ILE A 1 103 ? 23.518 2.308 -52.965 1.00 84.12 103 ILE A O 1
ATOM 856 N N . GLN A 1 104 ? 25.458 1.421 -52.269 1.00 86.00 104 GLN A N 1
ATOM 857 C CA . GLN A 1 104 ? 26.023 1.289 -53.608 1.00 86.00 104 GLN A CA 1
ATOM 858 C C . GLN A 1 104 ? 25.247 0.262 -54.435 1.00 86.00 104 GLN A C 1
ATOM 860 O O . GLN A 1 104 ? 24.928 -0.827 -53.954 1.00 86.00 104 GLN A O 1
ATOM 865 N N . LEU A 1 105 ? 25.027 0.554 -55.717 1.00 83.62 105 LEU A N 1
ATOM 866 C CA . LEU A 1 105 ? 24.372 -0.362 -56.655 1.00 83.62 105 LEU A CA 1
ATOM 867 C C . LEU A 1 105 ? 25.037 -1.751 -56.706 1.00 83.62 105 LEU A C 1
ATOM 869 O O . LEU A 1 105 ? 24.346 -2.755 -56.887 1.00 83.62 105 LEU A O 1
ATOM 873 N N . SER A 1 106 ? 26.364 -1.844 -56.555 1.00 82.81 106 SER A N 1
ATOM 874 C CA . SER A 1 106 ? 27.054 -3.143 -56.486 1.00 82.81 106 SER A CA 1
ATOM 875 C C . SER A 1 106 ? 26.649 -3.972 -55.273 1.00 82.81 106 SER A C 1
ATOM 877 O O . SER A 1 106 ? 26.462 -5.179 -55.419 1.00 82.81 106 SER A O 1
ATOM 879 N N . ASP A 1 107 ? 26.490 -3.331 -54.118 1.00 82.50 107 ASP A N 1
ATOM 880 C CA . ASP A 1 107 ? 26.174 -3.995 -52.855 1.00 82.50 107 ASP A CA 1
ATOM 881 C C . ASP A 1 107 ? 24.679 -4.308 -52.768 1.00 82.50 107 ASP A C 1
ATOM 883 O O . ASP A 1 107 ? 24.300 -5.415 -52.389 1.00 82.50 107 ASP A O 1
ATOM 887 N N . ALA A 1 108 ? 23.824 -3.404 -53.250 1.00 80.12 108 ALA A N 1
ATOM 888 C CA . ALA A 1 108 ? 22.387 -3.640 -53.361 1.00 80.12 108 ALA A CA 1
ATOM 889 C C . ALA A 1 108 ? 22.069 -4.841 -54.270 1.00 80.12 108 ALA A C 1
ATOM 891 O O . ALA A 1 108 ? 21.208 -5.660 -53.952 1.00 80.12 108 ALA A O 1
ATOM 892 N N . ARG A 1 109 ? 22.834 -5.026 -55.357 1.00 83.00 109 ARG A N 1
ATOM 893 C CA . ARG A 1 109 ? 22.714 -6.195 -56.249 1.00 83.00 109 ARG A CA 1
ATOM 894 C C . ARG A 1 109 ? 23.140 -7.522 -55.622 1.00 83.00 109 ARG A C 1
ATOM 896 O O . ARG A 1 109 ? 22.783 -8.571 -56.160 1.00 83.00 109 ARG A O 1
ATOM 903 N N . LEU A 1 110 ? 23.908 -7.503 -54.529 1.00 82.06 110 LEU A N 1
ATOM 904 C CA . LEU A 1 110 ? 24.201 -8.715 -53.752 1.00 82.06 110 LEU A CA 1
ATOM 905 C C . LEU A 1 110 ? 22.986 -9.163 -52.934 1.00 82.06 110 LEU A C 1
ATOM 907 O O . LEU A 1 110 ? 22.849 -10.357 -52.672 1.00 82.06 110 LEU A O 1
ATOM 911 N N . ILE A 1 111 ? 22.127 -8.216 -52.552 1.00 79.94 111 ILE A N 1
ATOM 912 C CA . ILE A 1 111 ? 20.901 -8.457 -51.789 1.00 79.94 111 ILE A CA 1
ATOM 913 C C . ILE A 1 111 ? 19.767 -8.852 -52.745 1.00 79.94 111 ILE A C 1
ATOM 915 O O . ILE A 1 111 ? 19.185 -9.925 -52.586 1.00 79.94 111 ILE A O 1
ATOM 919 N N . ASP A 1 112 ? 19.506 -8.044 -53.781 1.00 79.94 112 ASP A N 1
ATOM 920 C CA . ASP A 1 112 ? 18.552 -8.356 -54.854 1.00 79.94 112 ASP A CA 1
ATOM 921 C C . ASP A 1 112 ? 19.146 -8.047 -56.247 1.00 79.94 112 ASP A C 1
ATOM 923 O O . ASP A 1 112 ? 19.384 -6.885 -56.591 1.00 79.94 112 ASP A O 1
ATOM 927 N N . PRO A 1 113 ? 19.350 -9.068 -57.104 1.00 81.12 113 PRO A N 1
ATOM 928 C CA . PRO A 1 113 ? 19.904 -8.899 -58.447 1.00 81.12 113 PRO A CA 1
ATOM 929 C C . PRO A 1 113 ? 19.104 -7.988 -59.394 1.00 81.12 113 PRO A C 1
ATOM 931 O O . PRO A 1 113 ? 19.658 -7.575 -60.416 1.00 81.12 113 PRO A O 1
ATOM 934 N N . ASN A 1 114 ? 17.826 -7.708 -59.114 1.00 83.38 114 ASN A N 1
ATOM 935 C CA . ASN A 1 114 ? 16.951 -6.924 -59.998 1.00 83.38 114 ASN A CA 1
ATOM 936 C C . ASN A 1 114 ? 16.865 -5.427 -59.647 1.00 83.38 114 ASN A C 1
ATOM 938 O O . ASN A 1 114 ? 16.151 -4.696 -60.333 1.00 83.38 114 ASN A O 1
ATOM 942 N N . ILE A 1 115 ? 17.585 -4.968 -58.620 1.00 86.38 115 ILE A N 1
ATOM 943 C CA . ILE A 1 115 ? 17.559 -3.576 -58.157 1.00 86.38 115 ILE A CA 1
ATOM 944 C C . ILE A 1 115 ? 18.200 -2.604 -59.166 1.00 86.38 115 ILE A C 1
ATOM 946 O O . ILE A 1 115 ? 19.271 -2.866 -59.741 1.00 86.38 115 ILE A O 1
ATOM 950 N N . SER A 1 116 ? 17.544 -1.457 -59.349 1.00 84.94 116 SER A N 1
ATOM 951 C CA . SER A 1 116 ? 18.001 -0.304 -60.130 1.00 84.94 116 SER A CA 1
ATOM 952 C C . SER A 1 116 ? 18.378 0.880 -59.229 1.00 84.94 116 SER A C 1
ATOM 954 O O . SER A 1 116 ? 18.129 0.881 -58.028 1.00 84.94 116 SER A O 1
ATOM 956 N N . VAL A 1 117 ? 19.034 1.888 -59.811 1.00 84.38 117 VAL A N 1
ATOM 957 C CA . VAL A 1 117 ? 19.318 3.162 -59.125 1.00 84.38 117 VAL A CA 1
ATOM 958 C C . VAL A 1 117 ? 17.992 3.849 -58.782 1.00 84.38 117 VAL A C 1
ATOM 960 O O . VAL A 1 117 ? 17.054 3.759 -59.573 1.00 84.38 117 VAL A O 1
ATOM 963 N N . ASP A 1 118 ? 17.939 4.515 -57.629 1.00 83.00 118 ASP A N 1
ATOM 964 C CA . ASP A 1 118 ? 16.762 5.155 -57.017 1.00 83.00 118 ASP A CA 1
ATOM 965 C C . ASP A 1 118 ? 15.693 4.194 -56.455 1.00 83.00 118 ASP A C 1
ATOM 967 O O . ASP A 1 118 ? 14.673 4.651 -55.933 1.00 83.00 118 ASP A O 1
ATOM 971 N N . ASP A 1 119 ? 15.915 2.875 -56.503 1.00 85.94 119 ASP A N 1
ATOM 972 C CA . ASP A 1 119 ? 15.048 1.916 -55.812 1.00 85.94 119 ASP A CA 1
ATOM 973 C C . ASP A 1 119 ? 15.301 1.925 -54.294 1.00 85.94 119 ASP A C 1
ATOM 975 O O . ASP A 1 119 ? 16.371 2.312 -53.813 1.00 85.94 119 ASP A O 1
ATOM 979 N N . ILE A 1 120 ? 14.300 1.467 -53.537 1.00 84.94 120 ILE A N 1
ATOM 980 C CA . ILE A 1 120 ? 14.364 1.334 -52.080 1.00 84.94 120 ILE A CA 1
ATOM 981 C C . ILE A 1 120 ? 14.838 -0.076 -51.709 1.00 84.94 120 ILE A C 1
ATOM 983 O O . ILE A 1 120 ? 14.299 -1.065 -52.210 1.00 84.94 120 ILE A O 1
ATOM 987 N N . CYS A 1 121 ? 15.813 -0.174 -50.807 1.00 85.38 121 CYS A N 1
ATOM 988 C CA . CYS A 1 121 ? 16.377 -1.429 -50.319 1.00 85.38 121 CYS A CA 1
ATOM 989 C C . CYS A 1 121 ? 16.604 -1.397 -48.801 1.00 85.38 121 CYS A C 1
ATOM 991 O O . CYS A 1 121 ? 16.836 -0.343 -48.209 1.00 85.38 121 CYS A O 1
ATOM 993 N N . GLU A 1 122 ? 16.599 -2.579 -48.174 1.00 85.12 122 GLU A N 1
ATOM 994 C CA . GLU A 1 122 ? 17.038 -2.728 -46.786 1.00 85.12 122 GLU A CA 1
ATOM 995 C C . GLU A 1 122 ? 18.560 -2.536 -46.688 1.00 85.12 122 GLU A C 1
ATOM 997 O O . GLU A 1 122 ? 19.324 -3.199 -47.394 1.00 85.12 122 GLU A O 1
ATOM 1002 N N . ILE A 1 123 ? 18.995 -1.649 -45.792 1.00 85.06 123 ILE A N 1
ATOM 1003 C CA . ILE A 1 123 ? 20.408 -1.364 -45.516 1.00 85.06 123 ILE A CA 1
ATOM 1004 C C . ILE A 1 123 ? 20.738 -1.791 -44.090 1.00 85.06 123 ILE A C 1
ATOM 1006 O O . ILE A 1 123 ? 20.102 -1.338 -43.139 1.00 85.06 123 ILE A O 1
ATOM 1010 N N . GLU A 1 124 ? 21.752 -2.641 -43.932 1.00 84.38 124 GLU A N 1
ATOM 1011 C CA . GLU A 1 124 ? 22.310 -2.986 -42.622 1.00 84.38 124 GLU A CA 1
ATOM 1012 C C . GLU A 1 124 ? 23.327 -1.924 -42.184 1.00 84.38 124 GLU A C 1
ATOM 1014 O O . GLU A 1 124 ? 24.256 -1.597 -42.926 1.00 84.38 124 GLU A O 1
ATOM 1019 N N . PHE A 1 125 ? 23.181 -1.411 -40.964 1.00 84.56 125 PHE A N 1
ATOM 1020 C CA . PHE A 1 125 ? 24.115 -0.448 -40.377 1.00 84.56 125 PHE A CA 1
ATOM 1021 C C . PHE A 1 125 ? 24.394 -0.782 -38.909 1.00 84.56 125 PHE A C 1
ATOM 1023 O O . PHE A 1 125 ? 23.663 -1.548 -38.275 1.00 84.56 125 PHE A O 1
ATOM 1030 N N . THR A 1 126 ? 25.467 -0.227 -38.348 1.00 81.06 126 THR A N 1
ATOM 1031 C CA . THR A 1 126 ? 25.790 -0.380 -36.923 1.00 81.06 126 THR A CA 1
ATOM 1032 C C . THR A 1 126 ? 25.666 0.943 -36.176 1.00 81.06 126 THR A C 1
ATOM 1034 O O . THR A 1 126 ? 25.651 2.023 -36.761 1.00 81.06 126 THR A O 1
ATOM 1037 N N . ILE A 1 127 ? 25.611 0.874 -34.842 1.00 76.75 127 ILE A N 1
ATOM 1038 C CA . ILE A 1 127 ? 25.609 2.073 -33.988 1.00 76.75 127 ILE A CA 1
ATOM 1039 C C . ILE A 1 127 ? 26.846 2.940 -34.263 1.00 76.75 127 ILE A C 1
ATOM 1041 O O . ILE A 1 127 ? 26.761 4.159 -34.148 1.00 76.75 127 ILE A O 1
ATOM 1045 N N . ASP A 1 128 ? 27.975 2.343 -34.655 1.00 79.31 128 ASP A N 1
ATOM 1046 C CA . ASP A 1 128 ? 29.213 3.071 -34.949 1.00 79.31 128 ASP A CA 1
ATOM 1047 C C . ASP A 1 128 ? 29.095 4.005 -36.148 1.00 79.31 128 ASP A C 1
ATOM 1049 O O . ASP A 1 128 ? 29.724 5.064 -36.122 1.00 79.31 128 ASP A O 1
ATOM 1053 N N . ASP A 1 129 ? 28.251 3.654 -37.124 1.00 81.62 129 ASP A N 1
ATOM 1054 C CA . ASP A 1 129 ? 27.980 4.469 -38.310 1.00 81.62 129 ASP A CA 1
ATOM 1055 C C . ASP A 1 129 ? 27.223 5.775 -37.947 1.00 81.62 129 ASP A C 1
ATOM 1057 O O . ASP A 1 129 ? 27.197 6.721 -38.732 1.00 81.62 129 ASP A O 1
ATOM 1061 N N . LEU A 1 130 ? 26.643 5.881 -36.740 1.00 81.62 130 LEU A N 1
ATOM 1062 C CA . LEU A 1 130 ? 25.991 7.103 -36.251 1.00 81.62 130 LEU A CA 1
ATOM 1063 C C . LEU A 1 130 ? 27.010 8.146 -35.758 1.00 81.62 130 LEU A C 1
ATOM 1065 O O . LEU A 1 130 ? 27.987 7.839 -35.075 1.00 81.62 130 LEU A O 1
ATOM 1069 N N . THR A 1 131 ? 26.723 9.428 -35.988 1.00 85.06 131 THR A N 1
ATOM 1070 C CA . THR A 1 131 ? 27.484 10.545 -35.402 1.00 85.06 131 THR A CA 1
ATOM 1071 C C . THR A 1 131 ? 27.367 10.565 -33.870 1.00 85.06 131 THR A C 1
ATOM 1073 O O . THR A 1 131 ? 26.315 10.242 -33.320 1.00 85.06 131 T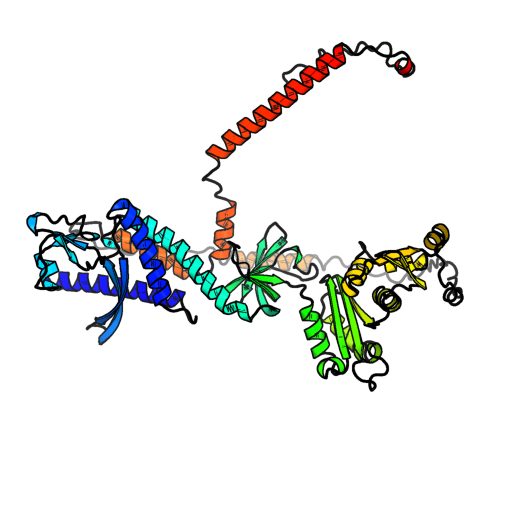HR A O 1
ATOM 1076 N N . ASP A 1 132 ? 28.390 11.046 -33.157 1.00 83.06 132 ASP A N 1
ATOM 1077 C CA . ASP A 1 132 ? 28.427 11.084 -31.680 1.00 83.06 132 ASP A CA 1
ATOM 1078 C C . ASP A 1 132 ? 27.241 11.821 -31.034 1.00 83.06 132 ASP A C 1
ATOM 1080 O O . ASP A 1 132 ? 26.724 11.419 -29.985 1.00 83.06 132 ASP A O 1
ATOM 1084 N N . LYS A 1 133 ? 26.746 12.876 -31.694 1.00 83.25 133 LYS A N 1
ATOM 1085 C CA . LYS A 1 133 ? 25.529 13.595 -31.286 1.00 83.25 133 LYS A CA 1
ATOM 1086 C C . LYS A 1 133 ? 24.284 12.703 -31.370 1.00 83.25 133 LYS A C 1
ATOM 1088 O O . LYS A 1 133 ? 23.450 12.722 -30.461 1.00 83.25 133 LYS A O 1
ATOM 1093 N N . MET A 1 134 ? 24.159 11.917 -32.442 1.00 82.62 134 MET A N 1
ATOM 1094 C CA . MET A 1 134 ? 23.061 10.963 -32.612 1.00 82.62 134 MET A CA 1
ATOM 1095 C C . MET A 1 134 ? 23.179 9.836 -31.592 1.00 82.62 134 MET A C 1
ATOM 1097 O O . MET A 1 134 ? 22.215 9.605 -30.869 1.00 82.62 134 MET A O 1
ATOM 1101 N N . LYS A 1 135 ? 24.369 9.240 -31.428 1.00 84.12 135 LYS A N 1
ATOM 1102 C CA . LYS A 1 135 ? 24.651 8.228 -30.393 1.00 84.12 135 LYS A CA 1
ATOM 1103 C C . LYS A 1 135 ? 24.198 8.703 -29.013 1.00 84.12 135 LYS A C 1
ATOM 1105 O O . LYS A 1 135 ? 23.416 8.026 -28.355 1.00 84.12 135 LYS A O 1
ATOM 1110 N N . SER A 1 136 ? 24.604 9.906 -28.606 1.00 83.81 136 SER A N 1
ATOM 1111 C CA . SER A 1 136 ? 24.212 10.492 -27.314 1.00 83.81 136 SER A CA 1
ATOM 1112 C C . SER A 1 136 ? 22.694 10.659 -27.175 1.00 83.81 136 SER A C 1
ATOM 1114 O O . SER A 1 136 ? 22.127 10.387 -26.117 1.00 83.81 136 SER A O 1
ATOM 1116 N N . THR A 1 137 ? 22.017 11.071 -28.251 1.00 86.75 137 THR A N 1
ATOM 1117 C CA . THR A 1 137 ? 20.553 11.223 -28.273 1.00 86.75 137 THR A CA 1
ATOM 1118 C C . THR A 1 137 ? 19.854 9.869 -28.142 1.00 86.75 137 THR A C 1
ATOM 1120 O O . THR A 1 137 ? 18.965 9.739 -27.301 1.00 86.75 137 THR A O 1
ATOM 1123 N N . VAL A 1 138 ? 20.298 8.855 -28.895 1.00 85.25 138 VAL A N 1
ATOM 1124 C CA . VAL A 1 138 ? 19.792 7.476 -28.804 1.00 85.25 138 VAL A CA 1
ATOM 1125 C C . VAL A 1 138 ? 19.995 6.924 -27.399 1.00 85.25 138 VAL A C 1
ATOM 1127 O O . VAL A 1 138 ? 19.056 6.396 -26.820 1.00 85.25 138 VAL A O 1
ATOM 1130 N N . PHE A 1 139 ? 21.185 7.063 -26.808 1.00 82.44 139 PHE A N 1
ATOM 1131 C CA . PHE A 1 139 ? 21.454 6.520 -25.474 1.00 82.44 139 PHE A CA 1
ATOM 1132 C C . PHE A 1 139 ? 20.604 7.179 -24.384 1.00 82.44 139 PHE A C 1
ATOM 1134 O O . PHE A 1 139 ? 20.103 6.485 -23.496 1.00 82.44 139 PHE A O 1
ATOM 1141 N N . ASN A 1 140 ? 20.392 8.494 -24.457 1.00 84.12 140 ASN A N 1
ATOM 1142 C CA . ASN A 1 140 ? 19.515 9.199 -23.523 1.00 84.12 140 ASN A CA 1
ATOM 1143 C C . ASN A 1 140 ? 18.045 8.791 -23.703 1.00 84.12 140 ASN A C 1
ATOM 1145 O O . ASN A 1 140 ? 17.372 8.496 -22.712 1.00 84.12 140 ASN A O 1
ATOM 1149 N N . GLY A 1 141 ? 17.573 8.709 -24.952 1.00 86.44 141 GLY A N 1
ATOM 1150 C CA . GLY A 1 141 ? 16.234 8.218 -25.291 1.00 86.44 141 GLY A CA 1
ATOM 1151 C C . GLY A 1 141 ? 16.023 6.782 -24.819 1.00 86.44 141 GLY A C 1
ATOM 1152 O O . GLY A 1 141 ? 15.069 6.492 -24.104 1.00 86.44 141 GLY A O 1
ATOM 1153 N N . TRP A 1 142 ? 16.989 5.902 -25.078 1.00 85.06 142 TRP A N 1
ATOM 1154 C CA . TRP A 1 142 ? 16.984 4.518 -24.617 1.00 85.06 142 TRP A CA 1
ATOM 1155 C C . TRP A 1 142 ? 16.979 4.400 -23.093 1.00 85.06 142 TRP A C 1
ATOM 1157 O O . TRP A 1 142 ? 16.239 3.586 -22.544 1.00 85.06 142 TRP A O 1
ATOM 1167 N N . LYS A 1 143 ? 17.751 5.228 -22.375 1.00 83.31 143 LYS A N 1
ATOM 1168 C CA . LYS A 1 143 ? 17.722 5.262 -20.902 1.00 83.31 143 LYS A CA 1
ATOM 1169 C C . LYS A 1 143 ? 16.310 5.564 -20.391 1.00 83.31 143 LYS A C 1
ATOM 1171 O O . LYS A 1 143 ? 15.898 4.991 -19.381 1.00 83.31 143 LYS A O 1
ATOM 1176 N N . GLN A 1 144 ? 15.569 6.431 -21.077 1.00 83.06 144 GLN A N 1
ATOM 1177 C CA . GLN A 1 144 ? 14.181 6.747 -20.750 1.00 83.06 144 GLN A CA 1
ATOM 1178 C C . GLN A 1 144 ? 13.212 5.631 -21.173 1.00 83.06 144 GLN A C 1
ATOM 1180 O O . GLN A 1 144 ? 12.426 5.180 -20.340 1.00 83.06 144 GLN A O 1
ATOM 1185 N N . ALA A 1 145 ? 13.302 5.136 -22.408 1.00 85.25 145 ALA A N 1
ATOM 1186 C CA . ALA A 1 145 ? 12.460 4.057 -22.925 1.00 85.25 145 ALA A CA 1
ATOM 1187 C C . ALA A 1 145 ? 12.603 2.777 -22.088 1.00 85.25 145 ALA A C 1
ATOM 1189 O O . ALA A 1 145 ? 11.611 2.184 -21.671 1.00 85.25 145 ALA A O 1
ATOM 1190 N N . ARG A 1 146 ? 13.834 2.408 -21.716 1.00 82.44 146 ARG A N 1
ATOM 1191 C CA . ARG A 1 146 ? 14.111 1.283 -20.814 1.00 82.44 146 ARG A CA 1
ATOM 1192 C C . ARG A 1 146 ? 13.416 1.446 -19.461 1.00 82.44 146 ARG A C 1
ATOM 1194 O O . ARG A 1 146 ? 12.895 0.465 -18.934 1.00 82.44 146 ARG A O 1
ATOM 1201 N N . LYS A 1 147 ? 13.419 2.651 -18.876 1.00 81.94 147 LYS A N 1
ATOM 1202 C CA . LYS A 1 147 ? 12.712 2.917 -17.608 1.00 81.94 147 LYS A CA 1
ATOM 1203 C C . LYS A 1 147 ? 11.206 2.705 -17.765 1.00 81.94 147 LYS A C 1
ATOM 1205 O O . LYS A 1 147 ? 10.597 2.108 -16.881 1.00 81.94 147 LYS A O 1
ATOM 1210 N N . GLU A 1 148 ? 10.631 3.145 -18.881 1.00 83.38 148 GLU A N 1
ATOM 1211 C CA . GLU A 1 148 ? 9.206 2.968 -19.173 1.00 83.38 148 GLU A CA 1
ATOM 1212 C C . GLU A 1 148 ? 8.842 1.490 -19.369 1.00 83.38 148 GLU A C 1
ATOM 1214 O O . GLU A 1 148 ? 7.869 1.007 -18.794 1.00 83.38 148 GLU A O 1
ATOM 1219 N N . VAL A 1 149 ? 9.675 0.726 -20.079 1.00 83.00 149 VAL A N 1
ATOM 1220 C CA . VAL A 1 149 ? 9.465 -0.718 -20.242 1.00 83.00 149 VAL A CA 1
ATOM 1221 C C . VAL A 1 149 ? 9.555 -1.452 -18.901 1.00 83.00 149 VAL A C 1
ATOM 1223 O O . VAL A 1 149 ? 8.658 -2.216 -18.554 1.00 83.00 149 VAL A O 1
ATOM 1226 N N . LEU A 1 150 ? 10.583 -1.183 -18.086 1.00 80.62 150 LEU A N 1
ATOM 1227 C CA . LEU A 1 150 ? 10.704 -1.774 -16.742 1.00 80.62 150 LEU A CA 1
ATOM 1228 C C . LEU A 1 150 ? 9.504 -1.440 -15.846 1.00 80.62 150 LEU A C 1
ATOM 1230 O O . LEU A 1 150 ? 9.069 -2.262 -15.033 1.00 80.62 150 LEU A O 1
ATOM 1234 N N . LYS A 1 151 ? 8.949 -0.240 -16.009 1.00 84.25 151 LYS A N 1
ATOM 1235 C CA . LYS A 1 151 ? 7.733 0.199 -15.333 1.00 84.25 151 LYS A CA 1
ATOM 1236 C C . LYS A 1 151 ? 6.523 -0.627 -15.762 1.00 84.25 151 LYS A C 1
ATOM 1238 O O . LYS A 1 151 ? 5.820 -1.115 -14.879 1.00 84.25 151 LYS A O 1
ATOM 1243 N N . GLN A 1 152 ? 6.331 -0.877 -17.056 1.00 84.50 152 GLN A N 1
ATOM 1244 C CA . GLN A 1 152 ? 5.264 -1.765 -17.539 1.00 84.50 152 GLN A CA 1
ATOM 1245 C C . GLN A 1 152 ? 5.417 -3.198 -17.017 1.00 84.50 152 GLN A C 1
ATOM 1247 O O . GLN A 1 152 ? 4.471 -3.744 -16.449 1.00 84.50 152 GLN A O 1
ATOM 1252 N N . ILE A 1 153 ? 6.630 -3.757 -17.071 1.00 83.31 153 ILE A N 1
ATOM 1253 C CA . ILE A 1 153 ? 6.935 -5.092 -16.525 1.00 83.31 153 ILE A CA 1
ATOM 1254 C C . ILE A 1 153 ? 6.563 -5.176 -15.038 1.00 83.31 153 ILE A C 1
ATOM 1256 O O . ILE A 1 153 ? 5.976 -6.155 -14.573 1.00 83.31 153 ILE A O 1
ATOM 1260 N N . THR A 1 154 ? 6.891 -4.134 -14.273 1.00 85.75 154 THR A N 1
ATOM 1261 C CA . THR A 1 154 ? 6.570 -4.068 -12.842 1.00 85.75 154 THR A CA 1
ATOM 1262 C C . THR A 1 154 ? 5.060 -3.989 -12.612 1.00 85.75 154 THR A C 1
ATOM 1264 O O . THR A 1 154 ? 4.539 -4.672 -11.731 1.00 85.75 154 THR A O 1
ATOM 1267 N N . ILE A 1 155 ? 4.339 -3.194 -13.408 1.00 88.19 155 ILE A N 1
ATOM 1268 C CA . ILE A 1 155 ? 2.879 -3.064 -13.315 1.00 88.19 155 ILE A CA 1
ATOM 1269 C C . ILE A 1 155 ? 2.211 -4.414 -13.564 1.00 88.19 155 ILE A C 1
ATOM 1271 O O . ILE A 1 155 ? 1.418 -4.851 -12.733 1.00 88.19 155 ILE A O 1
ATOM 1275 N N . GLU A 1 156 ? 2.551 -5.094 -14.657 1.00 87.06 156 GLU A N 1
ATOM 1276 C CA . GLU A 1 156 ? 1.977 -6.400 -14.996 1.00 87.06 156 GLU A CA 1
ATOM 1277 C C . GLU A 1 156 ? 2.237 -7.431 -13.895 1.00 87.06 156 GLU A C 1
ATOM 1279 O O . GLU A 1 156 ? 1.322 -8.131 -13.463 1.00 87.06 156 GLU A O 1
ATOM 1284 N N . LYS A 1 157 ? 3.455 -7.448 -13.344 1.00 86.69 157 LYS A N 1
ATOM 1285 C CA . LYS A 1 157 ? 3.845 -8.366 -12.268 1.00 86.69 157 LYS A CA 1
ATOM 1286 C C . LYS A 1 157 ? 3.067 -8.168 -10.961 1.00 86.69 157 LYS A C 1
ATOM 1288 O O . LYS A 1 157 ? 2.881 -9.133 -10.209 1.00 86.69 157 LYS A O 1
ATOM 1293 N N . TYR A 1 158 ? 2.687 -6.930 -10.641 1.00 89.81 158 TYR A N 1
ATOM 1294 C CA . TYR A 1 158 ? 2.108 -6.565 -9.341 1.00 89.81 158 TYR A CA 1
ATOM 1295 C C . TYR A 1 158 ? 0.621 -6.206 -9.385 1.00 89.81 158 TYR A C 1
ATOM 1297 O O . TYR A 1 158 ? 0.003 -6.108 -8.324 1.00 89.81 158 TYR A O 1
ATOM 1305 N N . LYS A 1 159 ? 0.018 -6.084 -10.572 1.00 89.62 159 LYS A N 1
ATOM 1306 C CA . LYS A 1 159 ? -1.406 -5.766 -10.751 1.00 89.62 159 LYS A CA 1
ATOM 1307 C C . LYS A 1 159 ? -2.331 -6.723 -9.995 1.00 89.62 159 LYS A C 1
ATOM 1309 O O . LYS A 1 159 ? -3.254 -6.272 -9.325 1.00 89.62 159 LYS A O 1
ATOM 1314 N N . ASP A 1 160 ? -2.033 -8.019 -10.023 1.00 91.00 160 ASP A N 1
ATOM 1315 C CA . ASP A 1 160 ? -2.838 -9.047 -9.342 1.00 91.00 160 ASP A CA 1
ATOM 1316 C C . ASP A 1 160 ? -2.457 -9.234 -7.862 1.00 91.00 160 ASP A C 1
ATOM 1318 O O . ASP A 1 160 ? -3.076 -10.010 -7.132 1.00 91.00 160 ASP A O 1
ATOM 1322 N N . LYS A 1 161 ? -1.426 -8.516 -7.400 1.00 90.50 161 LYS A N 1
ATOM 1323 C CA . LYS A 1 161 ? -0.883 -8.591 -6.036 1.00 90.50 161 LYS A CA 1
ATOM 1324 C C . LYS A 1 161 ? -1.266 -7.395 -5.166 1.00 90.50 161 LYS A C 1
ATOM 1326 O O . LYS A 1 161 ? -0.801 -7.278 -4.031 1.00 90.50 161 LYS A O 1
ATOM 1331 N N . ILE A 1 162 ? -2.120 -6.511 -5.677 1.00 92.75 162 ILE A N 1
ATOM 1332 C CA . ILE A 1 162 ? -2.714 -5.429 -4.891 1.00 92.75 162 ILE A CA 1
ATOM 1333 C C . ILE A 1 162 ? -3.460 -6.048 -3.702 1.00 92.75 162 ILE A C 1
ATOM 1335 O O . ILE A 1 162 ? -4.072 -7.109 -3.819 1.00 92.75 162 ILE A O 1
ATOM 1339 N N . ASN A 1 163 ? -3.397 -5.389 -2.546 1.00 92.50 163 ASN A N 1
ATOM 1340 C CA . ASN A 1 163 ? -3.950 -5.821 -1.262 1.00 92.50 163 ASN A CA 1
ATOM 1341 C C . ASN A 1 163 ? -3.272 -7.042 -0.622 1.00 92.50 163 ASN A C 1
ATOM 1343 O O . ASN A 1 163 ? -3.736 -7.516 0.416 1.00 92.50 163 ASN A O 1
ATOM 1347 N N . GLN A 1 164 ? -2.160 -7.531 -1.175 1.00 93.38 164 GLN A N 1
ATOM 1348 C CA . GLN A 1 164 ? -1.377 -8.599 -0.554 1.00 93.38 164 GLN A CA 1
ATOM 1349 C C . GLN A 1 164 ? -0.274 -8.039 0.348 1.00 93.38 164 GLN A C 1
ATOM 1351 O O . GLN A 1 164 ? 0.197 -6.909 0.184 1.00 93.38 164 GLN A O 1
ATOM 1356 N N . LYS A 1 165 ? 0.121 -8.861 1.322 1.00 93.75 165 LYS A N 1
ATOM 1357 C CA . LYS A 1 165 ? 1.167 -8.559 2.294 1.00 93.75 165 LYS A CA 1
ATOM 1358 C C . LYS A 1 165 ? 2.538 -8.940 1.743 1.00 93.75 165 LYS A C 1
ATOM 1360 O O . LYS A 1 165 ? 2.731 -10.063 1.285 1.00 93.75 165 LYS A O 1
ATOM 1365 N N . PHE A 1 166 ? 3.492 -8.028 1.869 1.00 94.94 166 PHE A N 1
ATOM 1366 C CA . PHE A 1 166 ? 4.889 -8.217 1.495 1.00 94.94 166 PHE A CA 1
ATOM 1367 C C . PHE A 1 166 ? 5.814 -7.806 2.633 1.00 94.94 166 PHE A C 1
ATOM 1369 O O . PHE A 1 166 ? 5.477 -6.961 3.463 1.00 94.94 166 PHE A O 1
ATOM 1376 N N . ILE A 1 167 ? 7.001 -8.400 2.647 1.00 94.69 167 ILE A N 1
ATOM 1377 C CA . ILE A 1 167 ? 8.108 -7.952 3.484 1.00 94.69 167 ILE A CA 1
ATOM 1378 C C . ILE A 1 167 ? 8.976 -7.055 2.611 1.00 94.69 167 ILE A C 1
ATOM 1380 O O . ILE A 1 167 ? 9.396 -7.466 1.530 1.00 94.69 167 ILE A O 1
ATOM 1384 N N . ALA A 1 168 ? 9.230 -5.838 3.077 1.00 94.75 168 ALA A N 1
ATOM 1385 C CA . ALA A 1 168 ? 10.067 -4.882 2.374 1.00 94.75 168 ALA A CA 1
ATOM 1386 C C . ALA A 1 168 ? 11.192 -4.385 3.277 1.00 94.75 168 ALA A C 1
ATOM 1388 O O . ALA A 1 168 ? 11.000 -4.180 4.478 1.00 94.75 168 ALA A O 1
ATOM 1389 N N . LYS A 1 169 ? 12.367 -4.186 2.691 1.00 95.12 169 LYS A N 1
ATOM 1390 C CA . LYS A 1 169 ? 13.522 -3.575 3.338 1.00 95.12 169 LYS A CA 1
ATOM 1391 C C . LYS A 1 169 ? 13.418 -2.060 3.233 1.00 95.12 169 LYS A C 1
ATOM 1393 O O . LYS A 1 169 ? 13.097 -1.530 2.173 1.00 95.12 169 LYS A O 1
ATOM 1398 N N . ILE A 1 170 ? 13.712 -1.350 4.313 1.00 94.69 170 ILE A N 1
ATOM 1399 C CA . ILE A 1 170 ? 13.720 0.111 4.320 1.00 94.69 170 ILE A CA 1
ATOM 1400 C C . ILE A 1 170 ? 15.030 0.607 3.714 1.00 94.69 170 ILE A C 1
ATOM 1402 O O . ILE A 1 170 ? 16.101 0.334 4.256 1.00 94.69 170 ILE A O 1
ATOM 1406 N N . LEU A 1 171 ? 14.938 1.348 2.608 1.00 92.62 171 LEU A N 1
ATOM 1407 C CA . LEU A 1 171 ? 16.095 1.936 1.940 1.00 92.62 171 LEU A CA 1
ATOM 1408 C C . LEU A 1 171 ? 16.377 3.336 2.441 1.00 92.62 171 LEU A C 1
ATOM 1410 O O . LEU A 1 171 ? 17.456 3.603 2.931 1.00 92.62 171 LEU A O 1
ATOM 1414 N N . LYS A 1 172 ? 15.428 4.259 2.321 1.00 91.19 172 LYS A N 1
ATOM 1415 C CA . LYS A 1 172 ? 15.670 5.661 2.677 1.00 91.19 172 LYS A CA 1
ATOM 1416 C C . LYS A 1 172 ? 14.420 6.259 3.278 1.00 91.19 172 LYS A C 1
ATOM 1418 O O . LYS A 1 172 ? 13.302 5.935 2.877 1.00 91.19 172 LYS A O 1
ATOM 1423 N N . ARG A 1 173 ? 14.624 7.156 4.235 1.00 92.50 173 ARG A N 1
ATOM 1424 C CA . ARG A 1 173 ? 13.579 8.031 4.751 1.00 92.50 173 ARG A CA 1
ATOM 1425 C C . ARG A 1 173 ? 13.712 9.386 4.072 1.00 92.50 173 ARG A C 1
ATOM 1427 O O . ARG A 1 173 ? 14.769 10.004 4.131 1.00 92.50 173 ARG A O 1
ATOM 1434 N N . ASN A 1 174 ? 12.635 9.842 3.455 1.00 90.38 174 ASN A N 1
ATOM 1435 C CA . ASN A 1 174 ? 12.573 11.140 2.801 1.00 90.38 174 ASN A CA 1
ATOM 1436 C C . ASN A 1 174 ? 12.268 12.246 3.829 1.00 90.38 174 ASN A C 1
ATOM 1438 O O . ASN A 1 174 ? 11.652 11.997 4.872 1.00 90.38 174 ASN A O 1
ATOM 1442 N N . ASN A 1 175 ? 12.620 13.493 3.506 1.00 89.75 175 ASN A N 1
ATOM 1443 C CA . ASN A 1 175 ? 12.430 14.654 4.394 1.00 89.75 175 ASN A CA 1
ATOM 1444 C C . ASN A 1 175 ? 10.957 14.911 4.760 1.00 89.75 175 ASN A C 1
ATOM 1446 O O . ASN A 1 175 ? 10.650 15.394 5.846 1.00 89.75 175 ASN A O 1
ATOM 1450 N N . ASN A 1 176 ? 10.029 14.540 3.875 1.00 87.94 176 ASN A N 1
ATOM 1451 C CA . ASN A 1 176 ? 8.583 14.638 4.099 1.00 87.94 176 ASN A CA 1
ATOM 1452 C C . ASN A 1 176 ? 8.021 13.546 5.041 1.00 87.94 176 ASN A C 1
ATOM 1454 O O . ASN A 1 176 ? 6.823 13.536 5.317 1.00 87.94 176 ASN A O 1
ATOM 1458 N N . GLY A 1 177 ? 8.855 12.613 5.515 1.00 86.88 177 GLY A N 1
ATOM 1459 C CA . GLY A 1 177 ? 8.446 11.491 6.363 1.00 86.88 177 GLY A CA 1
ATOM 1460 C C . GLY A 1 177 ? 7.930 10.258 5.614 1.00 86.88 177 GLY A C 1
ATOM 1461 O O . GLY A 1 177 ? 7.481 9.320 6.268 1.00 86.88 177 GLY A O 1
ATOM 1462 N N . SER A 1 178 ? 7.988 10.244 4.279 1.00 91.88 178 SER A N 1
ATOM 1463 C CA . SER A 1 178 ? 7.764 9.036 3.473 1.00 91.88 178 SER A CA 1
ATOM 1464 C C . SER A 1 178 ? 9.011 8.151 3.446 1.00 91.88 178 SER A C 1
ATOM 1466 O O . SER A 1 178 ? 10.111 8.597 3.785 1.00 91.88 178 SER A O 1
ATOM 1468 N N . TYR A 1 179 ? 8.840 6.896 3.045 1.00 93.44 179 TYR A N 1
ATOM 1469 C CA . TYR A 1 179 ? 9.920 5.919 2.979 1.00 93.44 179 TYR A CA 1
ATOM 1470 C C . TYR A 1 179 ? 9.991 5.297 1.590 1.00 93.44 179 TYR A C 1
ATOM 1472 O O . TYR A 1 179 ? 8.967 4.962 0.995 1.00 93.44 179 TYR A O 1
ATOM 1480 N N . ASN A 1 180 ? 11.211 5.105 1.104 1.00 93.62 180 ASN A N 1
ATOM 1481 C CA . ASN A 1 180 ? 11.490 4.270 -0.054 1.00 93.62 180 ASN A CA 1
ATOM 1482 C C . ASN A 1 180 ? 11.892 2.890 0.456 1.00 93.62 180 ASN A C 1
ATOM 1484 O O . ASN A 1 180 ? 12.756 2.767 1.330 1.00 93.62 180 ASN A O 1
ATOM 1488 N N . LEU A 1 181 ? 11.238 1.868 -0.072 1.00 94.44 181 LEU A N 1
ATOM 1489 C CA . LEU A 1 181 ? 11.380 0.483 0.337 1.00 94.44 181 LEU A CA 1
ATOM 1490 C C . LEU A 1 181 ? 11.816 -0.374 -0.853 1.00 94.44 181 LEU A C 1
ATOM 1492 O O . LEU A 1 181 ? 11.607 0.002 -2.006 1.00 94.44 181 LEU A O 1
ATOM 1496 N N . GLU A 1 182 ? 12.377 -1.539 -0.568 1.00 93.25 182 GLU A N 1
ATOM 1497 C CA . GLU A 1 182 ? 12.774 -2.540 -1.557 1.00 93.25 182 GLU A CA 1
ATOM 1498 C C . GLU A 1 182 ? 12.120 -3.882 -1.230 1.00 93.25 182 GLU A C 1
ATOM 1500 O O . GLU A 1 182 ? 12.168 -4.343 -0.087 1.00 93.25 182 GLU A O 1
ATOM 1505 N N . LEU A 1 183 ? 11.502 -4.513 -2.224 1.00 92.25 183 LEU A N 1
ATOM 1506 C CA . LEU A 1 183 ? 11.016 -5.888 -2.122 1.00 92.25 183 LEU A CA 1
ATOM 1507 C C . LEU A 1 183 ? 12.157 -6.892 -2.339 1.00 92.25 183 LEU A C 1
ATOM 1509 O O . LEU A 1 183 ? 13.239 -6.546 -2.803 1.00 92.25 183 LEU A O 1
ATOM 1513 N N . GLU A 1 184 ? 11.910 -8.166 -2.038 1.00 87.19 184 GLU A N 1
ATOM 1514 C CA . GLU A 1 184 ? 12.898 -9.248 -2.203 1.00 87.19 184 GLU A CA 1
ATOM 1515 C C . GLU A 1 184 ? 13.446 -9.359 -3.639 1.00 87.19 184 GLU A C 1
ATOM 1517 O O . GLU A 1 184 ? 14.599 -9.725 -3.859 1.00 87.19 184 GLU A O 1
ATOM 1522 N N . ASP A 1 185 ? 12.630 -9.005 -4.630 1.00 83.31 185 ASP A N 1
ATOM 1523 C CA . ASP A 1 185 ? 12.989 -9.023 -6.046 1.00 83.31 185 ASP A CA 1
ATOM 1524 C C . ASP A 1 185 ? 13.670 -7.735 -6.537 1.00 83.31 185 ASP A C 1
ATOM 1526 O O . ASP A 1 185 ? 13.821 -7.557 -7.747 1.00 83.31 185 ASP A O 1
ATOM 1530 N N . LYS A 1 186 ? 14.079 -6.860 -5.611 1.00 84.19 186 LYS A N 1
ATOM 1531 C CA . LYS A 1 186 ? 14.687 -5.545 -5.857 1.00 84.19 186 LYS A CA 1
ATOM 1532 C C . LYS A 1 186 ? 13.759 -4.497 -6.468 1.00 84.19 186 LYS A C 1
ATOM 1534 O O . LYS A 1 186 ? 14.216 -3.460 -6.948 1.00 84.19 186 LYS A O 1
ATOM 1539 N N . THR A 1 187 ? 12.449 -4.735 -6.456 1.00 87.75 187 THR A N 1
ATOM 1540 C CA . THR A 1 187 ? 11.481 -3.724 -6.891 1.00 87.75 187 THR A CA 1
ATOM 1541 C C . THR A 1 187 ? 11.353 -2.639 -5.828 1.00 87.75 187 THR A C 1
ATOM 1543 O O . THR A 1 187 ? 11.140 -2.933 -4.649 1.00 87.75 187 THR A O 1
ATOM 1546 N N . THR A 1 188 ? 11.442 -1.377 -6.244 1.00 90.31 188 THR A N 1
ATOM 1547 C CA . THR A 1 188 ? 11.275 -0.234 -5.346 1.00 90.31 188 THR A CA 1
ATOM 1548 C C . THR A 1 188 ? 9.799 0.036 -5.075 1.00 90.31 188 THR A C 1
ATOM 1550 O O . THR A 1 188 ? 8.958 0.024 -5.977 1.00 90.31 188 THR A O 1
ATOM 1553 N N . VAL A 1 189 ? 9.474 0.324 -3.820 1.00 93.81 189 VAL A N 1
ATOM 1554 C CA . VAL A 1 189 ? 8.116 0.606 -3.348 1.00 93.81 189 VAL A CA 1
ATOM 1555 C C . VAL A 1 189 ? 8.121 1.904 -2.557 1.00 93.81 189 VAL A C 1
ATOM 1557 O O . VAL A 1 189 ? 8.985 2.129 -1.710 1.00 93.81 189 VAL A O 1
ATOM 1560 N N . PHE A 1 190 ? 7.140 2.757 -2.809 1.00 94.50 190 PHE A N 1
ATOM 1561 C CA . PHE A 1 190 ? 6.940 3.994 -2.074 1.00 94.50 190 PHE A CA 1
ATOM 1562 C C . PHE A 1 190 ? 5.949 3.795 -0.927 1.00 94.50 190 PHE A C 1
ATOM 1564 O O . PHE A 1 190 ? 4.845 3.289 -1.123 1.00 94.50 190 PHE A O 1
ATOM 1571 N N . LEU A 1 191 ? 6.323 4.230 0.274 1.00 94.56 191 LEU A N 1
ATOM 1572 C CA . LEU A 1 191 ? 5.458 4.256 1.451 1.00 94.56 191 LEU A CA 1
ATOM 1573 C C . LEU A 1 191 ? 5.184 5.718 1.852 1.00 94.56 191 LEU A C 1
ATOM 1575 O O . LEU A 1 191 ? 6.056 6.369 2.441 1.00 94.56 191 LEU A O 1
ATOM 1579 N N . PRO A 1 192 ? 3.985 6.249 1.557 1.00 93.12 192 PRO A N 1
ATOM 1580 C CA . PRO A 1 192 ? 3.599 7.615 1.901 1.00 93.12 192 PRO A CA 1
ATOM 1581 C C . PRO A 1 192 ? 3.575 7.879 3.408 1.00 93.12 192 PRO A C 1
ATOM 1583 O O . PRO A 1 192 ? 3.218 7.009 4.200 1.00 93.12 192 PRO A O 1
ATOM 1586 N N . ALA A 1 193 ? 3.893 9.112 3.808 1.00 92.06 193 ALA A N 1
ATOM 1587 C CA . ALA A 1 193 ? 4.021 9.509 5.213 1.00 92.06 193 ALA A CA 1
ATOM 1588 C C . ALA A 1 193 ? 2.722 9.348 6.032 1.00 92.06 193 ALA A C 1
ATOM 1590 O O . ALA A 1 193 ? 2.764 9.049 7.225 1.00 92.06 193 ALA A O 1
ATOM 1591 N N . ASP A 1 194 ? 1.559 9.539 5.408 1.00 91.44 194 ASP A N 1
ATOM 1592 C CA . ASP A 1 194 ? 0.236 9.378 6.022 1.00 91.44 194 ASP A CA 1
ATOM 1593 C C . ASP A 1 194 ? -0.171 7.906 6.203 1.00 91.44 194 ASP A C 1
ATOM 1595 O O . ASP A 1 194 ? -1.014 7.595 7.051 1.00 91.44 194 ASP A O 1
ATOM 1599 N N . LYS A 1 195 ? 0.470 7.003 5.454 1.00 91.81 195 LYS A N 1
ATOM 1600 C CA . LYS A 1 195 ? 0.273 5.545 5.479 1.00 91.81 195 LYS A CA 1
ATOM 1601 C C . LYS A 1 195 ? 1.324 4.802 6.312 1.00 91.81 195 LYS A C 1
ATOM 1603 O O . LYS A 1 195 ? 1.337 3.564 6.370 1.00 91.81 195 LYS A O 1
ATOM 1608 N N . VAL A 1 196 ? 2.183 5.551 7.002 1.00 91.94 196 VAL A N 1
ATOM 1609 C CA . VAL A 1 196 ? 3.169 5.039 7.956 1.00 91.94 196 VAL A CA 1
ATOM 1610 C C . VAL A 1 196 ? 2.553 4.919 9.348 1.00 91.94 196 VAL A C 1
ATOM 1612 O O . VAL A 1 196 ? 2.031 5.879 9.920 1.00 91.94 196 VAL A O 1
ATOM 1615 N N . ASN A 1 197 ? 2.688 3.744 9.952 1.00 90.50 197 ASN A N 1
ATOM 1616 C CA . ASN A 1 197 ? 2.428 3.557 11.366 1.00 90.50 197 ASN A CA 1
ATOM 1617 C C . ASN A 1 197 ? 3.570 4.179 12.186 1.00 90.50 197 ASN A C 1
ATOM 1619 O O . ASN A 1 197 ? 4.664 3.629 12.282 1.00 90.50 197 ASN A O 1
ATOM 1623 N N . GLN A 1 198 ? 3.280 5.307 12.833 1.00 87.31 198 GLN A N 1
ATOM 1624 C CA . GLN A 1 198 ? 4.241 6.083 13.626 1.00 87.31 198 GLN A CA 1
ATOM 1625 C C . GLN A 1 198 ? 4.787 5.352 14.865 1.00 87.31 198 GLN A C 1
ATOM 1627 O O . GLN A 1 198 ? 5.717 5.847 15.494 1.00 87.31 198 GLN A O 1
ATOM 1632 N N . GLN A 1 199 ? 4.189 4.227 15.271 1.00 87.69 199 GLN A N 1
ATOM 1633 C CA . GLN A 1 199 ? 4.678 3.424 16.398 1.00 87.69 199 GLN A CA 1
ATOM 1634 C C . GLN A 1 199 ? 5.699 2.359 15.979 1.00 87.69 199 GLN A C 1
ATOM 1636 O O . GLN A 1 199 ? 6.323 1.757 16.854 1.00 87.69 199 GLN A O 1
ATOM 1641 N N . LEU A 1 200 ? 5.852 2.102 14.675 1.00 85.38 200 LEU A N 1
ATOM 1642 C CA . LEU A 1 200 ? 6.854 1.173 14.166 1.00 85.38 200 LEU A CA 1
ATOM 1643 C C . LEU A 1 200 ? 8.237 1.812 14.229 1.00 85.38 200 LEU A C 1
ATOM 1645 O O . LEU A 1 200 ? 8.402 2.988 13.907 1.00 85.38 200 LEU A O 1
ATOM 1649 N N . ASN A 1 201 ? 9.230 1.011 14.607 1.00 84.50 201 ASN A N 1
ATOM 1650 C CA . ASN A 1 201 ? 10.615 1.418 14.457 1.00 84.50 201 ASN A CA 1
ATOM 1651 C C . ASN A 1 201 ? 11.050 1.135 13.015 1.00 84.50 201 ASN A C 1
ATOM 1653 O O . ASN A 1 201 ? 11.137 -0.025 12.616 1.00 84.50 201 ASN A O 1
ATOM 1657 N N . LEU A 1 202 ? 11.234 2.196 12.233 1.00 87.19 202 LEU A N 1
ATOM 1658 C CA . LEU A 1 202 ? 11.514 2.145 10.798 1.00 87.19 202 LEU A CA 1
ATOM 1659 C C . LEU A 1 202 ? 12.930 2.659 10.534 1.00 87.19 202 LEU A C 1
ATOM 1661 O O . LEU A 1 202 ? 13.119 3.735 9.960 1.00 87.19 202 LEU A O 1
ATOM 1665 N N . ASP A 1 203 ? 13.910 1.890 11.002 1.00 89.38 203 ASP A N 1
ATOM 1666 C CA . ASP A 1 203 ? 15.328 2.195 10.829 1.00 89.38 203 ASP A CA 1
ATOM 1667 C C . ASP A 1 203 ? 15.818 1.778 9.438 1.00 89.38 203 ASP A C 1
ATOM 1669 O O . ASP A 1 203 ? 15.298 0.837 8.827 1.00 89.38 203 ASP A O 1
ATOM 1673 N N . TYR A 1 204 ? 16.852 2.463 8.949 1.00 91.19 204 TYR A N 1
ATOM 1674 C CA . TYR A 1 204 ? 17.524 2.113 7.699 1.00 91.19 204 TYR A CA 1
ATOM 1675 C C . TYR A 1 204 ? 17.947 0.636 7.701 1.00 91.19 204 TYR A C 1
ATOM 1677 O O . TYR A 1 204 ? 18.521 0.140 8.671 1.00 91.19 204 TYR A O 1
ATOM 1685 N N . GLY A 1 205 ? 17.661 -0.078 6.613 1.00 90.00 205 GLY A N 1
ATOM 1686 C CA . GLY A 1 205 ? 18.025 -1.484 6.434 1.00 90.00 205 GLY A CA 1
ATOM 1687 C C . GLY A 1 205 ? 17.168 -2.492 7.204 1.00 90.00 205 GLY A C 1
ATOM 1688 O O . GLY A 1 205 ? 17.342 -3.694 6.998 1.00 90.00 205 GLY A O 1
ATOM 1689 N N . SER A 1 206 ? 16.237 -2.042 8.052 1.00 92.88 206 SER A N 1
ATOM 1690 C CA . SER A 1 206 ? 15.282 -2.928 8.722 1.00 92.88 206 SER A CA 1
ATOM 1691 C C . SER A 1 206 ? 14.220 -3.455 7.751 1.00 92.88 206 SER A C 1
ATOM 1693 O O . SER A 1 206 ? 14.012 -2.901 6.671 1.00 92.88 206 SER A O 1
ATOM 1695 N N . TYR A 1 207 ? 13.551 -4.545 8.130 1.00 93.00 207 TYR A N 1
ATOM 1696 C CA . TYR A 1 207 ? 12.456 -5.126 7.357 1.00 93.00 207 TYR A CA 1
ATOM 1697 C C . TYR A 1 207 ? 11.113 -4.797 8.000 1.00 93.00 207 TYR A C 1
ATOM 1699 O O . TYR A 1 207 ? 10.951 -4.908 9.217 1.00 93.00 207 TYR A O 1
ATOM 1707 N N . VAL A 1 208 ? 10.135 -4.440 7.174 1.00 93.19 208 VAL A N 1
ATOM 1708 C CA . VAL A 1 208 ? 8.780 -4.096 7.599 1.00 93.19 208 VAL A CA 1
ATOM 1709 C C . VAL A 1 208 ? 7.746 -4.842 6.760 1.00 93.19 208 VAL A C 1
ATOM 1711 O O . VAL A 1 208 ? 7.907 -5.026 5.554 1.00 93.19 208 VAL A O 1
ATOM 1714 N N . ASN A 1 209 ? 6.666 -5.272 7.413 1.00 92.75 209 ASN A N 1
ATOM 1715 C CA . ASN A 1 209 ? 5.495 -5.800 6.723 1.00 92.75 209 ASN A CA 1
ATOM 1716 C C . ASN A 1 209 ? 4.688 -4.643 6.135 1.00 92.75 209 ASN A C 1
ATOM 1718 O O . ASN A 1 209 ? 4.276 -3.735 6.860 1.00 92.75 209 ASN A O 1
ATOM 1722 N N . ILE A 1 210 ? 4.426 -4.706 4.839 1.00 94.75 210 ILE A N 1
ATOM 1723 C CA . ILE A 1 210 ? 3.642 -3.719 4.105 1.00 94.75 210 ILE A CA 1
ATOM 1724 C C . ILE A 1 210 ? 2.533 -4.406 3.318 1.00 94.75 210 ILE A C 1
ATOM 1726 O O . ILE A 1 210 ? 2.623 -5.585 2.984 1.00 94.75 210 ILE A O 1
ATOM 1730 N N . TYR A 1 211 ? 1.492 -3.652 2.999 1.00 95.25 211 TYR A N 1
ATOM 1731 C CA . TYR A 1 211 ? 0.470 -4.041 2.037 1.00 95.25 211 TYR A CA 1
ATOM 1732 C C . TYR A 1 211 ? 0.606 -3.167 0.802 1.00 95.25 211 TYR A C 1
ATOM 1734 O O . TYR A 1 211 ? 0.703 -1.947 0.939 1.00 95.25 211 TYR A O 1
ATOM 1742 N N . LEU A 1 212 ? 0.590 -3.770 -0.385 1.00 94.81 212 LEU A N 1
ATOM 1743 C CA . LEU A 1 212 ? 0.472 -3.005 -1.627 1.00 94.81 212 LEU A CA 1
ATOM 1744 C C . LEU A 1 212 ? -0.953 -2.470 -1.732 1.00 94.81 212 LEU A C 1
ATOM 1746 O O . LEU A 1 212 ? -1.900 -3.249 -1.709 1.00 94.81 212 LEU A O 1
ATOM 1750 N N . GLU A 1 213 ? -1.119 -1.157 -1.818 1.00 90.81 213 GLU A N 1
ATOM 1751 C CA . GLU A 1 213 ? -2.444 -0.529 -1.835 1.00 90.81 213 GLU A CA 1
ATOM 1752 C C . GLU A 1 213 ? -2.825 -0.064 -3.234 1.00 90.81 213 GLU A C 1
ATOM 1754 O O . GLU A 1 213 ? -3.967 -0.243 -3.654 1.00 90.81 213 GLU A O 1
ATOM 1759 N N . ASN A 1 214 ? -1.874 0.523 -3.960 1.00 91.19 214 ASN A N 1
ATOM 1760 C CA . ASN A 1 214 ? -2.134 1.075 -5.279 1.00 91.19 214 ASN A CA 1
ATOM 1761 C C . ASN A 1 214 ? -0.896 1.014 -6.182 1.00 91.19 214 ASN A C 1
ATOM 1763 O O . ASN A 1 214 ? 0.235 0.873 -5.716 1.00 91.19 214 ASN A O 1
ATOM 1767 N N . ILE A 1 215 ? -1.128 1.143 -7.485 1.00 91.69 215 ILE A N 1
ATOM 1768 C CA . ILE A 1 215 ? -0.103 1.248 -8.520 1.00 91.69 215 ILE A CA 1
ATOM 1769 C C . ILE A 1 215 ? -0.306 2.596 -9.219 1.00 91.69 215 ILE A C 1
ATOM 1771 O O . ILE A 1 215 ? -1.236 2.766 -10.005 1.00 91.69 215 ILE A O 1
ATOM 1775 N N . ASN A 1 216 ? 0.547 3.571 -8.913 1.00 87.62 216 ASN A N 1
ATOM 1776 C CA . ASN A 1 216 ? 0.508 4.902 -9.505 1.00 87.62 216 ASN A CA 1
ATOM 1777 C C . ASN A 1 216 ? 1.429 4.986 -10.731 1.00 87.62 216 ASN A C 1
ATOM 1779 O O . ASN A 1 216 ? 2.637 5.211 -10.616 1.00 87.62 216 ASN A O 1
ATOM 1783 N N . GLN A 1 217 ? 0.833 4.861 -11.916 1.00 82.69 217 GLN A N 1
ATOM 1784 C CA . GLN A 1 217 ? 1.539 4.928 -13.196 1.00 82.69 217 GLN A CA 1
ATOM 1785 C C . GLN A 1 217 ? 2.152 6.299 -13.497 1.00 82.69 217 GLN A C 1
ATOM 1787 O O . GLN A 1 217 ? 3.058 6.378 -14.312 1.00 82.69 217 GLN A O 1
ATOM 1792 N N . GLU A 1 218 ? 1.731 7.385 -12.857 1.00 79.75 218 GLU A N 1
ATOM 1793 C CA . GLU A 1 218 ? 2.292 8.719 -13.122 1.00 79.75 218 GLU A CA 1
ATOM 1794 C C . GLU A 1 218 ? 3.513 9.020 -12.246 1.00 79.75 218 GLU A C 1
ATOM 1796 O O . GLU A 1 218 ? 4.292 9.934 -12.525 1.00 79.75 218 GLU A O 1
ATOM 1801 N N . SER A 1 219 ? 3.726 8.221 -11.199 1.00 77.56 219 SER A N 1
ATOM 1802 C CA . SER A 1 219 ? 4.838 8.416 -10.280 1.00 77.56 219 SER A CA 1
ATOM 1803 C C . SER A 1 219 ? 6.183 8.211 -10.984 1.00 77.56 219 SER A C 1
ATOM 1805 O O . SER A 1 219 ? 6.414 7.206 -11.671 1.00 77.56 219 SER A O 1
ATOM 1807 N N . LYS A 1 220 ? 7.077 9.190 -10.799 1.00 69.44 220 LYS A N 1
ATOM 1808 C CA . LYS A 1 220 ? 8.455 9.172 -11.315 1.00 69.44 220 LYS A CA 1
ATOM 1809 C C . LYS A 1 220 ? 9.402 8.342 -10.446 1.00 69.44 220 LYS A C 1
ATOM 1811 O O . LYS A 1 220 ? 10.380 7.820 -10.965 1.00 69.44 220 LYS A O 1
ATOM 1816 N N . LEU A 1 221 ? 9.135 8.257 -9.139 1.00 68.69 221 LEU A N 1
ATOM 1817 C CA . LEU A 1 221 ? 10.053 7.656 -8.163 1.00 68.69 221 LEU A CA 1
ATOM 1818 C C . LEU A 1 221 ? 9.803 6.158 -7.998 1.00 68.69 221 LEU A C 1
ATOM 1820 O O . LEU A 1 221 ? 10.688 5.344 -8.230 1.00 68.69 221 LEU A O 1
ATOM 1824 N N . SER A 1 222 ? 8.585 5.792 -7.613 1.00 79.69 222 SER A N 1
ATOM 1825 C CA . SER A 1 222 ? 8.154 4.400 -7.564 1.00 79.69 222 SER A CA 1
ATOM 1826 C C . SER A 1 222 ? 6.669 4.322 -7.866 1.00 79.69 222 SER A C 1
ATOM 1828 O O . SER A 1 222 ? 5.871 5.152 -7.423 1.00 79.69 222 SER A O 1
ATOM 1830 N N . ILE A 1 223 ? 6.335 3.330 -8.679 1.00 87.56 223 ILE A N 1
ATOM 1831 C CA . ILE A 1 223 ? 4.990 3.092 -9.191 1.00 87.56 223 ILE A CA 1
ATOM 1832 C C . ILE A 1 223 ? 4.159 2.369 -8.130 1.00 87.56 223 ILE A C 1
ATOM 1834 O O . ILE A 1 223 ? 2.948 2.541 -8.064 1.00 87.56 223 ILE A O 1
ATOM 1838 N N . LEU A 1 224 ? 4.803 1.551 -7.297 1.00 92.88 224 LEU A N 1
ATOM 1839 C CA . LEU A 1 224 ? 4.129 0.764 -6.278 1.00 92.88 224 LEU A CA 1
ATOM 1840 C C . LEU A 1 224 ? 3.965 1.602 -5.017 1.00 92.88 224 LEU A C 1
ATOM 1842 O O . LEU A 1 224 ? 4.947 2.054 -4.433 1.00 92.88 224 LEU A O 1
ATOM 1846 N N . GLU A 1 225 ? 2.725 1.772 -4.583 1.00 93.81 225 GLU A N 1
ATOM 1847 C CA . GLU A 1 225 ? 2.394 2.462 -3.347 1.00 93.81 225 GLU A CA 1
ATOM 1848 C C . GLU A 1 225 ? 1.959 1.448 -2.293 1.00 93.81 225 GLU A C 1
ATOM 1850 O O . GLU A 1 225 ? 1.073 0.613 -2.514 1.00 93.81 225 GLU A O 1
ATOM 1855 N N . ALA A 1 226 ? 2.582 1.536 -1.126 1.00 94.94 226 ALA A N 1
ATOM 1856 C CA . ALA A 1 226 ? 2.326 0.642 -0.018 1.00 94.94 226 ALA A CA 1
ATOM 1857 C C . ALA A 1 226 ? 1.795 1.365 1.213 1.00 94.94 226 ALA A C 1
ATOM 1859 O O . ALA A 1 226 ? 1.893 2.581 1.366 1.00 94.94 226 ALA A O 1
ATOM 1860 N N . THR A 1 227 ? 1.261 0.573 2.133 1.00 95.06 227 THR A N 1
ATOM 1861 C CA . THR A 1 227 ? 0.764 1.030 3.422 1.00 95.06 227 THR A CA 1
ATOM 1862 C C . THR A 1 227 ? 1.154 0.063 4.528 1.00 95.06 227 THR A C 1
ATOM 1864 O O . THR A 1 227 ? 1.156 -1.156 4.354 1.00 95.06 227 THR A O 1
ATOM 1867 N N . THR A 1 228 ? 1.455 0.610 5.701 1.00 93.38 228 THR A N 1
ATOM 1868 C CA . THR A 1 228 ? 1.667 -0.173 6.935 1.00 93.38 228 THR A CA 1
ATOM 1869 C C . THR A 1 228 ? 0.436 -0.156 7.842 1.00 93.38 228 THR A C 1
ATOM 1871 O O . THR A 1 228 ? 0.421 -0.790 8.893 1.00 93.38 228 THR A O 1
ATOM 1874 N N . ILE A 1 229 ? -0.612 0.578 7.452 1.00 93.19 229 ILE A N 1
ATOM 1875 C CA . ILE A 1 229 ? -1.823 0.795 8.254 1.00 93.19 229 ILE A CA 1
ATOM 1876 C C . ILE A 1 229 ? -3.073 0.177 7.614 1.00 93.19 229 ILE A C 1
ATOM 1878 O O . ILE A 1 229 ? -4.194 0.573 7.943 1.00 93.19 229 ILE A O 1
ATOM 1882 N N . SER A 1 230 ? -2.898 -0.798 6.714 1.00 94.12 230 SER A N 1
ATOM 1883 C CA . SER A 1 230 ? -4.013 -1.448 6.018 1.00 94.12 230 SER A CA 1
ATOM 1884 C C . SER A 1 230 ? -4.993 -2.098 7.006 1.00 94.12 230 SER A C 1
ATOM 1886 O O . SER A 1 230 ? -4.562 -2.786 7.937 1.00 94.12 230 SER A O 1
ATOM 1888 N N . PRO A 1 231 ? -6.318 -1.942 6.824 1.00 93.31 231 PRO A N 1
ATOM 1889 C CA . PRO A 1 231 ? -7.300 -2.685 7.610 1.00 93.31 231 PRO A CA 1
ATOM 1890 C C . PRO A 1 231 ? -7.250 -4.196 7.332 1.00 93.31 231 PRO A C 1
ATOM 1892 O O . PRO A 1 231 ? -7.699 -4.964 8.177 1.00 93.31 231 PRO A O 1
ATOM 1895 N N . LEU A 1 232 ? -6.680 -4.630 6.199 1.00 93.56 232 LEU A N 1
ATOM 1896 C CA . LEU A 1 232 ? -6.534 -6.046 5.828 1.00 93.56 232 LEU A CA 1
ATOM 1897 C C . LEU A 1 232 ? -5.718 -6.842 6.843 1.00 93.56 232 LEU A C 1
ATOM 1899 O O . LEU A 1 232 ? -6.052 -7.989 7.116 1.00 93.56 232 LEU A O 1
ATOM 1903 N N . GLU A 1 233 ? -4.741 -6.203 7.488 1.00 92.62 233 GLU A N 1
ATOM 1904 C CA . GLU A 1 233 ? -3.979 -6.819 8.575 1.00 92.62 233 GLU A CA 1
ATOM 1905 C C . GLU A 1 233 ? -4.881 -7.270 9.727 1.00 92.62 233 GLU A C 1
ATOM 1907 O O . GLU A 1 233 ? -4.659 -8.317 10.326 1.00 92.62 233 GLU A O 1
ATOM 1912 N N . ILE A 1 234 ? -5.939 -6.512 10.012 1.00 94.06 234 ILE A N 1
ATOM 1913 C CA . ILE A 1 234 ? -6.887 -6.838 11.077 1.00 94.06 234 ILE A CA 1
ATOM 1914 C C . ILE A 1 234 ? -7.775 -8.010 10.665 1.00 94.06 234 ILE A C 1
ATOM 1916 O O . ILE A 1 234 ? -8.029 -8.885 11.489 1.00 94.06 234 ILE A O 1
ATOM 1920 N N . TYR A 1 235 ? -8.217 -8.055 9.405 1.00 94.19 235 TYR A N 1
ATOM 1921 C CA . TYR A 1 235 ? -8.970 -9.196 8.882 1.00 94.19 235 TYR A CA 1
ATOM 1922 C C . TYR A 1 235 ? -8.132 -10.477 8.932 1.00 94.19 235 TYR A C 1
ATOM 1924 O O . TYR A 1 235 ? -8.607 -11.481 9.454 1.00 94.19 235 TYR A O 1
ATOM 1932 N N . GLU A 1 236 ? -6.879 -10.430 8.467 1.00 93.19 236 GLU A N 1
ATOM 1933 C CA . GLU A 1 236 ? -5.957 -11.571 8.500 1.00 93.19 236 GLU A CA 1
ATOM 1934 C C . GLU A 1 236 ? -5.712 -12.047 9.942 1.00 93.19 236 GLU A C 1
ATOM 1936 O O . GLU A 1 236 ? -5.830 -13.235 10.238 1.00 93.19 236 GLU A O 1
ATOM 1941 N N . LEU A 1 237 ? -5.435 -11.121 10.868 1.00 92.62 237 LEU A N 1
ATOM 1942 C CA . LEU A 1 237 ? -5.205 -11.448 12.276 1.00 92.62 237 LEU A CA 1
ATOM 1943 C C . LEU A 1 237 ? -6.438 -12.062 12.946 1.00 92.62 237 LEU A C 1
ATOM 1945 O O . LEU A 1 237 ? -6.302 -13.062 13.647 1.00 92.62 237 LEU A O 1
ATOM 1949 N N . LEU A 1 238 ? -7.628 -11.491 12.739 1.00 93.94 238 LEU A N 1
ATOM 1950 C CA . LEU A 1 238 ? -8.868 -12.029 13.306 1.00 93.94 238 LEU A CA 1
ATOM 1951 C C . LEU A 1 238 ? -9.186 -13.410 12.733 1.00 93.94 238 LEU A C 1
ATOM 1953 O O . LEU A 1 238 ? -9.553 -14.305 13.489 1.00 93.94 238 LEU A O 1
ATOM 1957 N N . ASN A 1 239 ? -9.008 -13.589 11.425 1.00 93.94 239 ASN A N 1
ATOM 1958 C CA . ASN A 1 239 ? -9.238 -14.862 10.757 1.00 93.94 239 ASN A CA 1
ATOM 1959 C C . ASN A 1 239 ? -8.273 -15.950 11.251 1.00 93.94 239 ASN A C 1
ATOM 1961 O O . ASN A 1 239 ? -8.679 -17.087 11.455 1.00 93.94 239 ASN A O 1
ATOM 1965 N N . ASN A 1 240 ? -7.008 -15.603 11.492 1.00 92.88 240 ASN A N 1
ATOM 1966 C CA . ASN A 1 240 ? -6.008 -16.558 11.966 1.00 92.88 240 ASN A CA 1
ATOM 1967 C C . ASN A 1 240 ? -6.161 -16.899 13.458 1.00 92.88 240 ASN A C 1
ATOM 1969 O O . ASN A 1 240 ? -5.911 -18.036 13.849 1.00 92.88 240 ASN A O 1
ATOM 1973 N N . GLU A 1 241 ? -6.549 -15.934 14.298 1.00 92.19 241 GLU A N 1
ATOM 1974 C CA . GLU A 1 241 ? -6.607 -16.128 15.755 1.00 92.19 241 GLU A CA 1
ATOM 1975 C C . GLU A 1 241 ? -7.958 -16.676 16.249 1.00 92.19 241 GLU A C 1
ATOM 1977 O O . GLU A 1 241 ? -8.026 -17.296 17.313 1.00 92.19 241 GLU A O 1
ATOM 1982 N N . ILE A 1 242 ? -9.049 -16.434 15.511 1.00 92.88 242 ILE A N 1
ATOM 1983 C CA . ILE A 1 242 ? -10.421 -16.706 15.964 1.00 92.88 242 ILE A CA 1
ATOM 1984 C C . ILE A 1 242 ? -11.081 -17.746 15.047 1.00 92.88 242 ILE A C 1
ATOM 1986 O O . ILE A 1 242 ? -11.554 -17.401 13.960 1.00 92.88 242 ILE A O 1
ATOM 1990 N N . PRO A 1 243 ? -11.195 -19.014 15.488 1.00 91.25 243 PRO A N 1
ATOM 1991 C CA . PRO A 1 243 ? -11.786 -20.088 14.689 1.00 91.25 243 PRO A CA 1
ATOM 1992 C C . PRO A 1 243 ? -13.222 -19.806 14.238 1.00 91.25 243 PRO A C 1
ATOM 1994 O O . PRO A 1 243 ? -13.633 -20.227 13.163 1.00 91.25 243 PRO A O 1
ATOM 1997 N N . GLU A 1 244 ? -14.006 -19.098 15.049 1.00 93.25 244 GLU A N 1
ATOM 1998 C CA . GLU A 1 244 ? -15.390 -18.745 14.735 1.00 93.25 244 GLU A CA 1
ATOM 1999 C C . GLU A 1 244 ? -15.488 -17.768 13.550 1.00 93.25 244 GLU A C 1
ATOM 2001 O O . GLU A 1 244 ? -16.451 -17.838 12.788 1.00 93.25 244 GLU A O 1
ATOM 2006 N N . VAL A 1 245 ? -14.484 -16.901 13.366 1.00 93.62 245 VAL A N 1
ATOM 2007 C CA . VAL A 1 245 ? -14.360 -16.027 12.188 1.00 93.62 245 VAL A CA 1
ATOM 2008 C C . VAL A 1 245 ? -13.873 -16.841 10.987 1.00 93.62 245 VAL A C 1
ATOM 2010 O O . VAL A 1 245 ? -14.484 -16.768 9.925 1.00 93.62 245 VAL A O 1
ATOM 2013 N N . ALA A 1 246 ? -12.855 -17.690 11.173 1.00 94.00 246 ALA A N 1
ATOM 2014 C CA . ALA A 1 246 ? -12.318 -18.558 10.118 1.00 94.00 246 ALA A CA 1
ATOM 2015 C C . ALA A 1 246 ? -13.362 -19.509 9.514 1.00 94.00 246 ALA A C 1
ATOM 2017 O O . ALA A 1 246 ? -13.389 -19.740 8.308 1.00 94.00 246 ALA A O 1
ATOM 2018 N N . ASN A 1 247 ? -14.247 -20.042 10.359 1.00 92.94 247 ASN A N 1
ATOM 2019 C CA . ASN A 1 247 ? -15.331 -20.936 9.956 1.00 92.94 247 ASN A CA 1
ATOM 2020 C C . ASN A 1 247 ? -16.561 -20.189 9.406 1.00 92.94 247 ASN A C 1
ATOM 2022 O O . ASN A 1 247 ? -17.552 -20.833 9.065 1.00 92.94 247 ASN A O 1
ATOM 2026 N N . GLY A 1 248 ? -16.539 -18.851 9.364 1.00 91.62 248 GLY A N 1
ATOM 2027 C CA . GLY A 1 248 ? -17.658 -18.035 8.888 1.00 91.62 248 GLY A CA 1
ATOM 2028 C C . GLY A 1 248 ? -18.891 -18.048 9.799 1.00 91.62 248 GLY A C 1
ATOM 2029 O O . GLY A 1 248 ? -19.992 -17.768 9.337 1.00 91.62 248 GLY A O 1
ATOM 2030 N N . LEU A 1 249 ? -18.743 -18.379 11.088 1.00 93.62 249 LEU A N 1
ATOM 2031 C CA . LEU A 1 249 ? -19.846 -18.308 12.058 1.00 93.62 249 LEU A CA 1
ATOM 2032 C C . LEU A 1 249 ? -20.067 -16.875 12.563 1.00 93.62 249 LEU A C 1
ATOM 2034 O O . LEU A 1 249 ? -21.186 -16.507 12.933 1.00 93.62 249 LEU A O 1
ATOM 2038 N N . ILE A 1 250 ? -18.996 -16.077 12.587 1.00 94.81 250 ILE A N 1
ATOM 2039 C CA . ILE A 1 250 ? -19.018 -14.644 12.882 1.00 94.81 250 ILE A CA 1
ATOM 2040 C C . ILE A 1 250 ? -18.510 -13.890 11.659 1.00 94.81 250 ILE A C 1
ATOM 2042 O O . ILE A 1 250 ? -17.409 -14.142 11.173 1.00 94.81 250 ILE A O 1
ATOM 2046 N N . GLU A 1 251 ? -19.300 -12.928 11.204 1.00 94.25 251 GLU A N 1
ATOM 2047 C CA . GLU A 1 251 ? -18.955 -12.030 10.112 1.00 94.25 251 GLU A CA 1
ATOM 2048 C C . GLU A 1 251 ? -18.276 -10.769 10.648 1.00 94.25 251 GLU A C 1
ATOM 2050 O O . GLU A 1 251 ? -18.753 -10.148 11.606 1.00 94.25 251 GLU A O 1
ATOM 2055 N N . ILE A 1 252 ? -17.189 -10.350 9.999 1.00 95.94 252 ILE A N 1
ATOM 2056 C CA . ILE A 1 252 ? -16.616 -9.018 10.196 1.00 95.94 252 ILE A CA 1
ATOM 2057 C C . ILE A 1 252 ? -17.303 -8.068 9.216 1.00 95.94 252 ILE A C 1
ATOM 2059 O O . ILE A 1 252 ? -17.028 -8.099 8.022 1.00 95.94 252 ILE A O 1
ATOM 2063 N N . VAL A 1 253 ? -18.179 -7.207 9.733 1.00 95.19 253 VAL A N 1
ATOM 2064 C CA . VAL A 1 253 ? -18.999 -6.306 8.912 1.00 95.19 253 VAL A CA 1
ATOM 2065 C C . VAL A 1 253 ? -18.189 -5.116 8.403 1.00 95.19 253 VAL A C 1
ATOM 2067 O O . VAL A 1 253 ? -18.271 -4.756 7.237 1.00 95.19 253 VAL A O 1
ATOM 2070 N N . ASN A 1 254 ? -17.410 -4.480 9.280 1.00 96.00 254 ASN A N 1
ATOM 2071 C CA . ASN A 1 254 ? -16.591 -3.322 8.929 1.00 96.00 254 ASN A CA 1
ATOM 2072 C C . ASN A 1 254 ? -15.373 -3.227 9.848 1.00 96.00 254 ASN A C 1
ATOM 2074 O O . ASN A 1 254 ? -15.453 -3.475 11.051 1.00 96.00 254 ASN A O 1
ATOM 2078 N N . VAL A 1 255 ? -14.256 -2.772 9.285 1.00 96.44 255 VAL A N 1
ATOM 2079 C CA . VAL A 1 255 ? -13.028 -2.445 10.017 1.00 96.44 255 VAL A CA 1
ATOM 2080 C C . VAL A 1 255 ? -12.620 -1.026 9.665 1.00 96.44 255 VAL A C 1
ATOM 2082 O O . VAL A 1 255 ? -12.454 -0.693 8.489 1.00 96.44 255 VAL A O 1
ATOM 2085 N N . LYS A 1 256 ? -12.422 -0.185 10.682 1.00 95.75 256 LYS A N 1
ATOM 2086 C CA . LYS A 1 256 ? -11.829 1.147 10.525 1.00 95.75 256 LYS A CA 1
ATOM 2087 C C . LYS A 1 256 ? -10.645 1.296 11.462 1.00 95.75 256 LYS A C 1
ATOM 2089 O O . LYS A 1 256 ? -10.765 1.129 12.674 1.00 95.75 256 LYS A O 1
ATOM 2094 N N . ARG A 1 257 ? -9.501 1.632 10.872 1.00 93.44 257 ARG A N 1
ATOM 2095 C CA . ARG A 1 257 ? -8.194 1.623 11.522 1.00 93.44 257 ARG A CA 1
ATOM 2096 C C . ARG A 1 257 ? -7.537 2.993 11.449 1.00 93.44 257 ARG A C 1
ATOM 2098 O O . ARG A 1 257 ? -7.495 3.626 10.398 1.00 93.44 257 ARG A O 1
ATOM 2105 N N . ARG A 1 258 ? -7.005 3.440 12.583 1.00 91.88 258 ARG A N 1
ATOM 2106 C CA . ARG A 1 258 ? -5.962 4.465 12.684 1.00 91.88 258 ARG A CA 1
ATOM 2107 C C . ARG A 1 258 ? -4.724 3.746 13.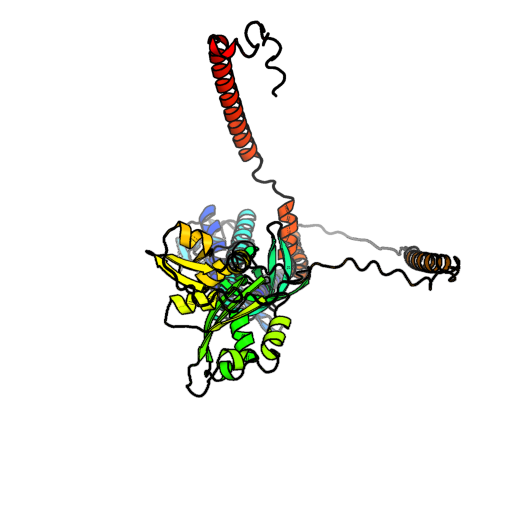214 1.00 91.88 258 ARG A C 1
ATOM 2109 O O . ARG A 1 258 ? -4.617 3.533 14.424 1.00 91.88 258 ARG A O 1
ATOM 2116 N N . GLY A 1 259 ? -3.854 3.316 12.301 1.00 89.31 259 GLY A N 1
ATOM 2117 C CA . GLY A 1 259 ? -2.720 2.445 12.621 1.00 89.31 259 GLY A CA 1
ATOM 2118 C C . GLY A 1 259 ? -1.835 3.005 13.736 1.00 89.31 259 GLY A C 1
ATOM 2119 O O . GLY A 1 259 ? -1.612 4.215 13.813 1.00 89.31 259 GLY A O 1
ATOM 2120 N N . GLY A 1 260 ? -1.413 2.134 14.653 1.00 87.88 260 GLY A N 1
ATOM 2121 C CA . GLY A 1 260 ? -0.605 2.506 15.823 1.00 87.88 260 GLY A CA 1
ATOM 2122 C C . GLY A 1 260 ? -1.344 3.302 16.902 1.00 87.88 260 GLY A C 1
ATOM 2123 O O . GLY A 1 260 ? -0.750 3.668 17.913 1.00 87.88 260 GLY A O 1
ATOM 2124 N N . LEU A 1 261 ? -2.634 3.594 16.716 1.00 91.12 261 LEU A N 1
ATOM 2125 C CA . LEU A 1 261 ? -3.444 4.327 17.687 1.00 91.12 261 LEU A CA 1
ATOM 2126 C C . LEU A 1 261 ? -4.653 3.507 18.119 1.00 91.12 261 LEU A C 1
ATOM 2128 O O . LEU A 1 261 ? -4.755 3.108 19.285 1.00 91.12 261 LEU A O 1
ATOM 2132 N N . ARG A 1 262 ? -5.603 3.304 17.201 1.00 93.19 262 ARG A N 1
ATOM 2133 C CA . ARG A 1 262 ? -6.879 2.666 17.514 1.00 93.19 262 ARG A CA 1
ATOM 2134 C C . ARG A 1 262 ? -7.561 2.079 16.282 1.00 93.19 262 ARG A C 1
ATOM 2136 O O . ARG A 1 262 ? -7.648 2.742 15.252 1.00 93.19 262 ARG A O 1
ATOM 2143 N N . THR A 1 263 ? -8.141 0.900 16.441 1.00 95.50 263 THR A N 1
ATOM 2144 C CA . THR A 1 263 ? -8.965 0.219 15.444 1.00 95.50 263 THR A CA 1
ATOM 2145 C C . THR A 1 263 ? -10.312 -0.146 16.037 1.00 95.50 263 THR A C 1
ATOM 2147 O O . THR A 1 263 ? -10.396 -0.621 17.169 1.00 95.50 263 THR A O 1
ATOM 2150 N N . LYS A 1 264 ? -11.366 0.078 15.256 1.00 95.69 264 LYS A N 1
ATOM 2151 C CA . LYS A 1 264 ? -12.722 -0.372 15.545 1.00 95.69 264 LYS A CA 1
ATOM 2152 C C . LYS A 1 264 ? -13.125 -1.430 14.529 1.00 95.69 264 LYS A C 1
ATOM 2154 O O . LYS A 1 264 ? -12.980 -1.217 13.325 1.00 95.69 264 LYS A O 1
ATOM 2159 N N . VAL A 1 265 ? -13.637 -2.545 15.029 1.00 96.56 265 VAL A N 1
ATOM 2160 C CA . VAL A 1 265 ? -14.120 -3.673 14.233 1.00 96.56 265 VAL A CA 1
ATOM 2161 C C . VAL A 1 265 ? -15.562 -3.931 14.625 1.00 96.56 265 VAL A C 1
ATOM 2163 O O . VAL A 1 265 ? -15.829 -4.155 15.803 1.00 96.56 265 VAL A O 1
ATOM 2166 N N . SER A 1 266 ? -16.487 -3.906 13.672 1.00 96.75 266 SER A N 1
ATOM 2167 C CA . SER A 1 266 ? -17.864 -4.330 13.915 1.00 96.75 266 SER A CA 1
ATOM 2168 C C . SER A 1 266 ? -18.099 -5.743 13.415 1.00 96.75 266 SER A C 1
ATOM 2170 O O . SER A 1 266 ? -17.730 -6.064 12.286 1.00 96.75 266 SER A O 1
ATOM 2172 N N . VAL A 1 267 ? -18.750 -6.554 14.239 1.00 95.75 267 VAL A N 1
ATOM 2173 C CA . VAL A 1 267 ? -18.996 -7.974 13.979 1.00 95.75 267 VAL A CA 1
ATOM 2174 C C . VAL A 1 267 ? -20.459 -8.333 14.193 1.00 95.75 267 VAL A C 1
ATOM 2176 O O . VAL A 1 267 ? -21.140 -7.699 15.004 1.00 95.75 267 VAL A O 1
ATOM 2179 N N . ARG A 1 268 ? -20.931 -9.367 13.498 1.00 94.62 268 ARG A N 1
ATOM 2180 C CA . ARG A 1 268 ? -22.269 -9.945 13.678 1.00 94.62 268 ARG A CA 1
ATOM 2181 C C . ARG A 1 268 ? -22.180 -11.469 13.685 1.00 94.62 268 ARG A C 1
ATOM 2183 O O . ARG A 1 268 ? -21.401 -12.045 12.932 1.00 94.62 268 ARG A O 1
ATOM 2190 N N . ALA A 1 269 ? -22.982 -12.127 14.516 1.00 94.25 269 ALA A N 1
ATOM 2191 C CA . ALA A 1 269 ? -23.175 -13.571 14.409 1.00 94.25 269 ALA A CA 1
ATOM 2192 C C . ALA A 1 269 ? -23.993 -13.904 13.147 1.00 94.25 269 ALA A C 1
ATOM 2194 O O . ALA A 1 269 ? -25.014 -13.268 12.890 1.00 94.25 269 ALA A O 1
ATOM 2195 N N . LEU A 1 270 ? -23.551 -14.895 12.371 1.00 90.81 270 LEU A N 1
ATOM 2196 C CA . LEU A 1 270 ? -24.301 -15.446 11.231 1.00 90.81 270 LEU A CA 1
ATOM 2197 C C . LEU A 1 270 ? -25.128 -16.676 11.621 1.00 90.81 270 LEU A C 1
ATOM 2199 O O . LEU A 1 270 ? -26.123 -16.983 10.973 1.00 90.81 270 LEU A O 1
ATOM 2203 N N . SER A 1 271 ? -24.699 -17.389 12.663 1.00 83.75 271 SER A N 1
ATOM 2204 C CA . SER A 1 271 ? -25.339 -18.611 13.143 1.00 83.75 271 SER A CA 1
ATOM 2205 C C . SER A 1 271 ? -25.984 -18.394 14.506 1.00 83.75 271 SER A C 1
ATOM 2207 O O . SER A 1 271 ? -25.329 -17.908 15.431 1.00 83.75 271 SER A O 1
ATOM 2209 N N . ASP A 1 272 ? -27.213 -18.888 14.667 1.00 82.06 272 ASP A N 1
ATOM 2210 C CA . ASP A 1 272 ? -27.940 -18.920 15.946 1.00 82.06 272 ASP A CA 1
ATOM 2211 C C . ASP A 1 272 ? -27.217 -19.748 17.026 1.00 82.06 272 ASP A C 1
ATOM 2213 O O . ASP A 1 272 ? -27.516 -19.644 18.217 1.00 82.06 272 ASP A O 1
ATOM 2217 N N . SER A 1 273 ? -26.235 -20.573 16.635 1.00 83.62 273 SER A N 1
ATOM 2218 C CA . SER A 1 273 ? -25.380 -21.303 17.576 1.00 83.62 273 SER A CA 1
ATOM 2219 C C . SER A 1 273 ? -24.491 -20.382 18.418 1.00 83.62 273 SER A C 1
ATOM 2221 O O . SER A 1 273 ? -24.027 -20.790 19.483 1.00 83.62 273 SER A O 1
ATOM 2223 N N . ILE A 1 274 ? -24.217 -19.159 17.950 1.00 85.25 274 ILE A N 1
ATOM 2224 C CA . ILE A 1 274 ? -23.420 -18.170 18.677 1.00 85.25 274 ILE A CA 1
ATOM 2225 C C . ILE A 1 274 ? -24.360 -17.269 19.469 1.00 85.25 274 ILE A C 1
ATOM 2227 O O . ILE A 1 274 ? -24.989 -16.367 18.933 1.00 85.25 274 ILE A O 1
ATOM 2231 N N . GLN A 1 275 ? -24.414 -17.494 20.782 1.00 79.00 275 GLN A N 1
ATOM 2232 C CA . GLN A 1 275 ? -25.217 -16.666 21.689 1.00 79.00 275 GLN A CA 1
ATOM 2233 C C . GLN A 1 275 ? -24.577 -15.301 21.979 1.00 79.00 275 GLN A C 1
ATOM 2235 O O . GLN A 1 275 ? -25.278 -14.357 22.335 1.00 79.00 275 GLN A O 1
ATOM 2240 N N . ASN A 1 276 ? -23.245 -15.204 21.890 1.00 86.62 276 ASN A N 1
ATOM 2241 C CA . ASN A 1 276 ? -22.512 -13.970 22.159 1.00 86.62 276 ASN A CA 1
ATOM 2242 C C . ASN A 1 276 ? -21.244 -13.869 21.298 1.00 86.62 276 ASN A C 1
ATOM 2244 O O . ASN A 1 276 ? -20.181 -14.375 21.666 1.00 86.62 276 ASN A O 1
ATOM 2248 N N . GLU A 1 277 ? -21.354 -13.155 20.182 1.00 89.69 277 GLU A N 1
ATOM 2249 C CA . GLU A 1 277 ? -20.272 -12.880 19.235 1.00 89.69 277 GLU A CA 1
ATOM 2250 C C . GLU A 1 277 ? -19.074 -12.168 19.881 1.00 89.69 277 GLU A C 1
ATOM 2252 O O . GLU A 1 277 ? -17.923 -12.491 19.580 1.00 89.69 277 GLU A O 1
ATOM 2257 N N . LEU A 1 278 ? -19.315 -11.254 20.830 1.00 90.31 278 LEU A N 1
ATOM 2258 C CA . LEU A 1 278 ? -18.237 -10.561 21.542 1.00 90.31 278 LEU A CA 1
ATOM 2259 C C . LEU A 1 278 ? -17.488 -11.524 22.466 1.00 90.31 278 LEU A C 1
ATOM 2261 O O . LEU A 1 278 ? -16.262 -11.487 22.531 1.00 90.31 278 LEU A O 1
ATOM 2265 N N . GLY A 1 279 ? -18.213 -12.408 23.155 1.00 89.06 279 GLY A N 1
ATOM 2266 C CA . GLY A 1 279 ? -17.627 -13.413 24.045 1.00 89.06 279 GLY A CA 1
ATOM 2267 C C . GLY A 1 279 ? -16.703 -14.382 23.306 1.00 89.06 279 GLY A C 1
ATOM 2268 O O . GLY A 1 279 ? -15.592 -14.645 23.773 1.00 89.06 279 GLY A O 1
ATOM 2269 N N . SER A 1 280 ? -17.123 -14.849 22.128 1.00 88.69 280 SER A N 1
ATOM 2270 C CA . SER A 1 280 ? -16.324 -15.735 21.271 1.00 88.69 280 SER A CA 1
ATOM 2271 C C . SER A 1 280 ? -15.020 -15.083 20.798 1.00 88.69 280 SER A C 1
ATOM 2273 O O . SER A 1 280 ? -13.970 -15.727 20.795 1.00 88.69 280 SER A O 1
ATOM 2275 N N . ILE A 1 281 ? -15.057 -13.793 20.453 1.00 88.94 281 ILE A N 1
ATOM 2276 C CA . ILE A 1 281 ? -13.870 -13.057 19.993 1.00 88.94 281 ILE A CA 1
ATOM 2277 C C . ILE A 1 281 ? -12.926 -12.704 21.145 1.00 88.94 281 ILE A C 1
ATOM 2279 O O . ILE A 1 281 ? -11.708 -12.799 21.006 1.00 88.94 281 ILE A O 1
ATOM 2283 N N . ILE A 1 282 ? -13.471 -12.291 22.290 1.00 89.44 282 ILE A N 1
ATOM 2284 C CA . ILE A 1 282 ? -12.672 -11.878 23.449 1.00 89.44 282 ILE A CA 1
ATOM 2285 C C . ILE A 1 282 ? -11.937 -13.086 24.050 1.00 89.44 282 ILE A C 1
ATOM 2287 O O . ILE A 1 282 ? -10.763 -12.972 24.412 1.00 89.44 282 ILE A O 1
ATOM 2291 N N . GLY A 1 283 ? -12.594 -14.247 24.103 1.00 86.81 283 GLY A N 1
ATOM 2292 C CA . GLY A 1 283 ? -12.045 -15.461 24.700 1.00 86.81 283 GLY A CA 1
ATOM 2293 C C . GLY A 1 283 ? -12.028 -15.427 26.232 1.00 86.81 283 GLY A C 1
ATOM 2294 O O . GLY A 1 283 ? -12.403 -14.443 26.876 1.00 86.81 283 GLY A O 1
ATOM 2295 N N . GLN A 1 284 ? -11.594 -16.531 26.843 1.00 86.94 284 GLN A N 1
ATOM 2296 C CA . GLN A 1 284 ? -11.507 -16.631 28.302 1.00 86.94 284 GLN A CA 1
ATOM 2297 C C . GLN A 1 284 ? -10.528 -15.582 28.846 1.00 86.94 284 GLN A C 1
ATOM 2299 O O . GLN A 1 284 ? -9.397 -15.483 28.382 1.00 86.94 284 GLN A O 1
ATOM 2304 N N . HIS A 1 285 ? -10.967 -14.778 29.819 1.00 87.25 285 HIS A N 1
ATOM 2305 C CA . HIS A 1 285 ? -10.162 -13.699 30.410 1.00 87.25 285 HIS A CA 1
ATOM 2306 C C . HIS A 1 285 ? -9.545 -12.723 29.390 1.00 87.25 285 HIS A C 1
ATOM 2308 O O . HIS A 1 285 ? -8.482 -12.153 29.638 1.00 87.25 285 HIS A O 1
ATOM 2314 N N . SER A 1 286 ? -10.212 -12.503 28.252 1.00 87.75 286 SER A N 1
ATOM 2315 C CA . SER A 1 286 ? -9.716 -11.631 27.180 1.00 87.75 286 SER A CA 1
ATOM 2316 C C . SER A 1 286 ? -8.399 -12.089 26.545 1.00 87.75 286 SER A C 1
ATOM 2318 O O . SER A 1 286 ? -7.687 -11.256 25.987 1.00 87.75 286 SER A O 1
ATOM 2320 N N . SER A 1 287 ? -8.048 -13.377 26.633 1.00 91.19 287 SER A N 1
ATOM 2321 C CA . SER A 1 287 ? -6.783 -13.901 26.101 1.00 91.19 287 SER A CA 1
ATOM 2322 C C . SER A 1 287 ? -6.625 -13.615 24.606 1.00 91.19 287 SER A C 1
ATOM 2324 O O . SER A 1 287 ? -5.725 -12.870 24.233 1.00 91.19 287 SER A O 1
ATOM 2326 N N . ARG A 1 288 ? -7.573 -14.067 23.774 1.00 90.25 288 ARG A N 1
ATOM 2327 C CA . ARG A 1 288 ? -7.523 -13.924 22.306 1.00 90.25 288 ARG A CA 1
ATOM 2328 C C . ARG A 1 288 ? -7.375 -12.469 21.865 1.00 90.25 288 ARG A C 1
ATOM 2330 O O . ARG A 1 288 ? -6.529 -12.139 21.039 1.00 90.25 288 ARG A O 1
ATOM 2337 N N . ILE A 1 289 ? -8.172 -11.564 22.442 1.00 89.44 289 ILE A N 1
ATOM 2338 C CA . ILE A 1 289 ? -8.100 -10.147 22.061 1.00 89.44 289 ILE A CA 1
ATOM 2339 C C . ILE A 1 289 ? -6.808 -9.482 22.548 1.00 89.44 289 ILE A C 1
ATOM 2341 O O . ILE A 1 289 ? -6.315 -8.558 21.902 1.00 89.44 289 ILE A O 1
ATOM 2345 N N . ASN A 1 290 ? -6.246 -9.933 23.671 1.00 90.19 290 ASN A N 1
ATOM 2346 C CA . ASN A 1 290 ? -4.953 -9.453 24.146 1.00 90.19 290 ASN A CA 1
ATOM 2347 C C . ASN A 1 290 ? -3.808 -9.984 23.276 1.00 90.19 290 ASN A C 1
ATOM 2349 O O . ASN A 1 290 ? -2.886 -9.224 22.996 1.00 90.19 290 ASN A O 1
ATOM 2353 N N . ASP A 1 291 ? -3.898 -11.213 22.773 1.00 90.38 291 ASP A N 1
ATOM 2354 C CA . ASP A 1 291 ? -2.918 -11.773 21.839 1.00 90.38 291 ASP A CA 1
ATOM 2355 C C . ASP A 1 291 ? -2.894 -10.979 20.524 1.00 90.38 291 ASP A C 1
ATOM 2357 O O . ASP A 1 291 ? -1.826 -10.580 20.053 1.00 90.38 291 ASP A O 1
ATOM 2361 N N . ILE A 1 292 ? -4.068 -10.615 19.993 1.00 91.12 292 ILE A N 1
ATOM 2362 C CA . ILE A 1 292 ? -4.179 -9.716 18.831 1.00 91.12 292 ILE A CA 1
ATOM 2363 C C . ILE A 1 292 ? -3.599 -8.329 19.149 1.00 91.12 292 ILE A C 1
ATOM 2365 O O . ILE A 1 292 ? -2.834 -7.784 18.352 1.00 91.12 292 ILE A O 1
ATOM 2369 N N . LYS A 1 293 ? -3.910 -7.753 20.320 1.00 89.12 293 LYS A N 1
ATOM 2370 C CA . LYS A 1 293 ? -3.335 -6.464 20.756 1.00 89.12 293 LYS A CA 1
ATOM 2371 C C . LYS A 1 293 ? -1.819 -6.509 20.870 1.00 89.12 293 LYS A C 1
ATOM 2373 O O . LYS A 1 293 ? -1.179 -5.516 20.568 1.00 89.12 293 LYS A O 1
ATOM 2378 N N . ASN A 1 294 ? -1.246 -7.626 21.306 1.00 88.25 294 ASN A N 1
ATOM 2379 C CA . ASN A 1 294 ? 0.200 -7.772 21.435 1.00 88.25 294 ASN A CA 1
ATOM 2380 C C . ASN A 1 294 ? 0.883 -7.864 20.064 1.00 88.25 294 ASN A C 1
ATOM 2382 O O . ASN A 1 294 ? 1.993 -7.359 19.906 1.00 88.25 294 ASN A O 1
ATOM 2386 N N . LYS A 1 295 ? 0.213 -8.457 19.065 1.00 88.19 295 LYS A N 1
ATOM 2387 C CA . LYS A 1 295 ? 0.682 -8.479 17.669 1.00 88.19 295 LYS A CA 1
ATOM 2388 C C . LYS A 1 295 ? 0.628 -7.092 17.018 1.00 88.19 295 LYS A C 1
ATOM 2390 O O . LYS A 1 295 ? 1.479 -6.772 16.192 1.00 88.19 295 LYS A O 1
ATOM 2395 N N . LEU A 1 296 ? -0.334 -6.252 17.404 1.00 85.94 296 LEU A N 1
ATOM 2396 C CA . LEU A 1 296 ? -0.447 -4.875 16.921 1.00 85.94 296 LEU A CA 1
ATOM 2397 C C . LEU A 1 296 ? 0.379 -3.916 17.792 1.00 85.94 296 LEU A C 1
ATOM 2399 O O . LEU A 1 296 ? 0.020 -3.596 18.921 1.00 85.94 296 LEU A O 1
ATOM 2403 N N . ILE A 1 297 ? 1.483 -3.394 17.261 1.00 82.88 297 ILE A N 1
ATOM 2404 C CA . ILE A 1 297 ? 2.425 -2.560 18.025 1.00 82.88 297 ILE A CA 1
ATOM 2405 C C . ILE A 1 297 ? 1.735 -1.300 18.584 1.00 82.88 297 ILE A C 1
ATOM 2407 O O . ILE A 1 297 ? 1.482 -0.331 17.867 1.00 82.88 297 ILE A O 1
ATOM 2411 N N . LYS A 1 298 ? 1.451 -1.326 19.897 1.00 84.00 298 LYS A N 1
ATOM 2412 C CA . LYS A 1 298 ? 0.845 -0.237 20.692 1.00 84.00 298 LYS A CA 1
ATOM 2413 C C . LYS A 1 298 ? -0.505 0.276 20.165 1.00 84.00 298 LYS A C 1
ATOM 2415 O O . LYS A 1 298 ? -0.919 1.386 20.500 1.00 84.00 298 LYS A O 1
ATOM 2420 N N . GLU A 1 299 ? -1.229 -0.536 19.403 1.00 91.25 299 GLU A N 1
ATOM 2421 C CA . GLU A 1 299 ? -2.535 -0.172 18.853 1.00 91.25 299 GLU A CA 1
ATOM 2422 C C . GLU A 1 299 ? -3.677 -0.703 19.735 1.00 91.25 299 GLU A C 1
ATOM 2424 O O . GLU A 1 299 ? -3.684 -1.862 20.151 1.00 91.25 299 GLU A O 1
ATOM 2429 N N . LYS A 1 300 ? -4.683 0.130 20.027 1.00 91.25 300 LYS A N 1
ATOM 2430 C CA . LYS A 1 300 ? -5.885 -0.320 20.749 1.00 91.25 300 LYS A CA 1
ATOM 2431 C C . LYS A 1 300 ? -6.918 -0.876 19.775 1.00 91.25 300 LYS A C 1
ATOM 2433 O O . LYS A 1 300 ? -7.329 -0.164 18.871 1.00 91.25 300 LYS A O 1
ATOM 2438 N N . ILE A 1 301 ? -7.418 -2.083 20.003 1.00 92.94 301 ILE A N 1
ATOM 2439 C CA . ILE A 1 301 ? -8.530 -2.649 19.227 1.00 92.94 301 ILE A CA 1
ATOM 2440 C C . ILE A 1 301 ? -9.814 -2.690 20.065 1.00 92.94 301 ILE A C 1
ATOM 2442 O O . ILE A 1 301 ? -9.794 -3.147 21.214 1.00 92.94 301 ILE A O 1
ATOM 2446 N N . ASP A 1 302 ? -10.913 -2.212 19.483 1.00 93.69 302 ASP A N 1
ATOM 2447 C CA . ASP A 1 302 ? -12.269 -2.357 20.011 1.00 93.69 302 ASP A CA 1
ATOM 2448 C C . ASP A 1 302 ? -13.087 -3.251 19.074 1.00 93.69 302 ASP A C 1
ATOM 2450 O O . ASP A 1 302 ? -13.198 -2.968 17.878 1.00 93.69 302 ASP A O 1
ATOM 2454 N N . ILE A 1 303 ? -13.696 -4.292 19.637 1.00 94.19 303 ILE A N 1
ATOM 2455 C CA . ILE A 1 303 ? -14.655 -5.149 18.940 1.00 94.19 303 ILE A CA 1
ATOM 2456 C C . ILE A 1 303 ? -16.057 -4.704 19.343 1.00 94.19 303 ILE A C 1
ATOM 2458 O O . ILE A 1 303 ? -16.357 -4.568 20.530 1.00 94.19 303 ILE A O 1
ATOM 2462 N N . ILE A 1 304 ? -16.890 -4.433 18.350 1.00 94.94 304 ILE A N 1
ATOM 2463 C CA . ILE A 1 304 ? -18.181 -3.770 18.488 1.00 94.94 304 ILE A CA 1
ATOM 2464 C C . ILE A 1 304 ? -19.253 -4.676 17.897 1.00 94.94 304 ILE A C 1
ATOM 2466 O O . ILE A 1 304 ? -19.094 -5.212 16.802 1.00 94.94 304 ILE A O 1
ATOM 2470 N N . LYS A 1 305 ? -20.373 -4.815 18.602 1.00 94.94 305 LYS A N 1
ATOM 2471 C CA . LYS A 1 305 ? -21.544 -5.509 18.074 1.00 94.94 305 LYS A CA 1
ATOM 2472 C C . LYS A 1 305 ? -22.200 -4.657 16.990 1.00 94.94 305 LYS A C 1
ATOM 2474 O O . LYS A 1 305 ? -22.597 -3.517 17.249 1.00 94.94 305 LYS A O 1
ATOM 2479 N N . TYR A 1 306 ? -22.301 -5.206 15.787 1.00 96.19 306 TYR A N 1
ATOM 2480 C CA . TYR A 1 306 ? -23.103 -4.623 14.722 1.00 96.19 306 TYR A CA 1
ATOM 2481 C C . TYR A 1 306 ? -24.593 -4.729 15.070 1.00 96.19 306 TYR A C 1
ATOM 2483 O O . TYR A 1 306 ? -25.034 -5.743 15.611 1.00 96.19 306 TYR A O 1
ATOM 2491 N N . SER A 1 307 ? -25.358 -3.688 14.751 1.00 95.00 307 SER A N 1
ATOM 2492 C CA . SER A 1 307 ? -26.819 -3.707 14.811 1.00 95.00 307 SER A CA 1
ATOM 2493 C C . SER A 1 307 ? -27.368 -3.106 13.525 1.00 95.00 307 SER A C 1
ATOM 2495 O O . SER A 1 307 ? -26.804 -2.147 12.996 1.00 95.00 307 SER A O 1
ATOM 2497 N N . ASP A 1 308 ? -28.470 -3.666 13.034 1.00 94.50 308 ASP A N 1
ATOM 2498 C CA . ASP A 1 308 ? -29.217 -3.104 11.908 1.00 94.50 308 ASP A CA 1
ATOM 2499 C C . ASP A 1 308 ? -29.957 -1.815 12.314 1.00 94.50 308 ASP A C 1
ATOM 2501 O O . ASP A 1 308 ? -30.342 -1.020 11.456 1.00 94.50 308 ASP A O 1
ATOM 2505 N N . ILE A 1 309 ? -30.136 -1.585 13.622 1.00 95.62 309 ILE A N 1
ATOM 2506 C CA . ILE A 1 309 ? -30.733 -0.368 14.174 1.00 95.62 309 ILE A CA 1
ATOM 2507 C C . ILE A 1 309 ? -29.633 0.702 14.297 1.00 95.62 309 ILE A C 1
ATOM 2509 O O . ILE A 1 309 ? -28.711 0.533 15.104 1.00 95.62 309 ILE A O 1
ATOM 2513 N N . PRO A 1 310 ? -29.703 1.815 13.536 1.00 95.00 310 PRO A N 1
ATOM 2514 C CA . PRO A 1 310 ? -28.644 2.826 13.498 1.00 95.00 310 PRO A CA 1
ATOM 2515 C C . PRO A 1 310 ? -28.285 3.403 14.869 1.00 95.00 310 PRO A C 1
ATOM 2517 O O . PRO A 1 310 ? -27.108 3.574 15.180 1.00 95.00 310 PRO A O 1
ATOM 2520 N N . GLU A 1 311 ? -29.283 3.678 15.704 1.00 94.81 311 GLU A N 1
ATOM 2521 C CA . GLU A 1 311 ? -29.117 4.259 17.036 1.00 94.81 311 GLU A CA 1
ATOM 2522 C C . GLU A 1 311 ? -28.331 3.315 17.957 1.00 94.81 311 GLU A C 1
ATOM 2524 O O . GLU A 1 311 ? -27.387 3.728 18.638 1.00 94.81 311 GLU A O 1
ATOM 2529 N N . GLU A 1 312 ? -28.665 2.023 17.921 1.00 94.94 312 GLU A N 1
ATOM 2530 C CA . GLU A 1 312 ? -27.959 0.989 18.676 1.00 94.94 312 GLU A CA 1
ATOM 2531 C C . GLU A 1 312 ? -26.539 0.788 18.136 1.00 94.94 312 GLU A C 1
ATOM 2533 O O . GLU A 1 312 ? -25.584 0.683 18.909 1.00 94.94 312 GLU A O 1
ATOM 2538 N N . TYR A 1 313 ? -26.364 0.803 16.813 1.00 96.31 313 TYR A N 1
ATOM 2539 C CA . TYR A 1 313 ? -25.047 0.646 16.209 1.00 96.31 313 TYR A CA 1
ATOM 2540 C C . TYR A 1 313 ? -24.119 1.825 16.531 1.00 96.31 313 TYR A C 1
ATOM 2542 O O . TYR A 1 313 ? -22.955 1.609 16.868 1.00 96.31 313 TYR A O 1
ATOM 2550 N N . VAL A 1 314 ? -24.628 3.063 16.527 1.00 96.50 314 VAL A N 1
ATOM 2551 C CA . VAL A 1 314 ? -23.891 4.262 16.971 1.00 96.50 314 VAL A CA 1
ATOM 2552 C C . VAL A 1 314 ? -23.515 4.158 18.449 1.00 96.50 314 VAL A C 1
ATOM 2554 O O . VAL A 1 314 ? -22.355 4.401 18.803 1.00 96.50 314 VAL A O 1
ATOM 2557 N N . LYS A 1 315 ? -24.459 3.750 19.308 1.00 95.69 315 LYS A N 1
ATOM 2558 C CA . LYS A 1 315 ? -24.214 3.518 20.740 1.00 95.69 315 LYS A CA 1
ATOM 2559 C C . LYS A 1 315 ? -23.097 2.492 20.952 1.00 95.69 315 LYS A C 1
ATOM 2561 O O . LYS A 1 315 ? -22.164 2.759 21.711 1.00 95.69 315 LYS A O 1
ATOM 2566 N N . ASN A 1 316 ? -23.135 1.376 20.227 1.00 95.38 316 ASN A N 1
ATOM 2567 C CA . ASN A 1 316 ? -22.106 0.337 20.280 1.00 95.38 316 ASN A CA 1
ATOM 2568 C C . ASN A 1 316 ? -20.759 0.838 19.725 1.00 95.38 316 ASN A C 1
ATOM 2570 O O . ASN A 1 316 ? -19.708 0.566 20.306 1.00 95.38 316 ASN A O 1
ATOM 2574 N N . ALA A 1 317 ? -20.759 1.611 18.635 1.00 96.25 317 ALA A N 1
ATOM 2575 C CA . ALA A 1 317 ? -19.543 2.098 17.981 1.00 96.25 317 ALA A CA 1
ATOM 2576 C C . ALA A 1 317 ? -18.732 3.083 18.839 1.00 96.25 317 ALA A C 1
ATOM 2578 O O . ALA A 1 317 ? -17.499 3.133 18.736 1.00 96.25 317 ALA A O 1
ATOM 2579 N N . LEU A 1 318 ? -19.398 3.835 19.719 1.00 95.62 318 LEU A N 1
ATOM 2580 C CA . LEU A 1 318 ? -18.762 4.774 20.647 1.00 95.62 318 LEU A CA 1
ATOM 2581 C C . LEU A 1 318 ? -18.121 4.101 21.873 1.00 95.62 318 LEU A C 1
ATOM 2583 O O . LEU A 1 318 ? -17.412 4.782 22.626 1.00 95.62 318 LEU A O 1
ATOM 2587 N N . ALA A 1 319 ? -18.272 2.778 22.036 1.00 91.94 319 ALA A N 1
ATOM 2588 C CA . ALA A 1 319 ? -17.586 2.007 23.071 1.00 91.94 319 ALA A CA 1
ATOM 2589 C C . ALA A 1 319 ? -16.076 2.319 23.077 1.00 91.94 319 ALA A C 1
ATOM 2591 O O . ALA A 1 319 ? -15.457 2.434 22.011 1.00 91.94 319 ALA A O 1
ATOM 2592 N N . PRO A 1 320 ? -15.448 2.501 24.254 1.00 89.50 320 PRO A N 1
ATOM 2593 C CA . PRO A 1 320 ? -15.908 2.169 25.606 1.00 89.50 320 PRO A CA 1
ATOM 2594 C C . PRO A 1 320 ? -16.743 3.257 26.296 1.00 89.50 320 PRO A C 1
ATOM 2596 O O . PRO A 1 320 ? -17.075 3.101 27.471 1.00 89.50 320 PRO A O 1
ATOM 2599 N N . ALA A 1 321 ? -17.031 4.381 25.635 1.00 92.62 321 ALA A N 1
ATOM 2600 C CA . ALA A 1 321 ? -17.820 5.429 26.264 1.00 92.62 321 ALA A CA 1
ATOM 2601 C C . ALA A 1 321 ? -19.266 4.968 26.467 1.00 92.62 321 ALA A C 1
ATOM 2603 O O . ALA A 1 321 ? -19.866 4.366 25.578 1.00 92.62 321 ALA A O 1
ATOM 2604 N N . LYS A 1 322 ? -19.825 5.259 27.644 1.00 90.06 322 LYS A N 1
ATOM 2605 C CA . LYS A 1 322 ? -21.234 4.993 27.928 1.00 90.06 322 LYS A CA 1
ATOM 2606 C C . LYS A 1 322 ? -22.078 6.094 27.299 1.00 90.06 322 LYS A C 1
ATOM 2608 O O . LYS A 1 322 ? -21.919 7.259 27.651 1.00 90.06 322 LYS A O 1
ATOM 2613 N N . ILE A 1 323 ? -22.963 5.709 26.388 1.00 93.69 323 ILE A N 1
ATOM 2614 C CA . ILE A 1 323 ? -23.931 6.600 25.747 1.00 93.69 323 ILE A CA 1
ATOM 2615 C C . ILE A 1 323 ? -25.300 6.322 26.360 1.00 93.69 323 ILE A C 1
ATOM 2617 O O . ILE A 1 323 ? -25.714 5.162 26.445 1.00 93.69 323 ILE A O 1
ATOM 2621 N N . LEU A 1 324 ? -25.969 7.378 26.815 1.00 91.94 324 LEU A N 1
ATOM 2622 C CA . LEU A 1 324 ? -27.318 7.300 27.367 1.00 91.94 324 LEU A CA 1
ATOM 2623 C C . LEU A 1 324 ? -28.287 6.985 26.233 1.00 91.94 324 LEU A C 1
ATOM 2625 O O . LEU A 1 324 ? -28.886 5.908 26.218 1.00 91.94 324 LEU A O 1
ATOM 2629 N N . ASP A 1 325 ? -28.307 7.865 25.235 1.00 92.69 325 ASP A N 1
ATOM 2630 C CA . ASP A 1 325 ? -29.260 7.829 24.134 1.00 92.69 325 ASP A CA 1
ATOM 2631 C C . ASP A 1 325 ? -28.642 8.358 22.831 1.00 92.69 325 ASP A C 1
ATOM 2633 O O . ASP A 1 325 ? -27.627 9.067 22.854 1.00 92.69 325 ASP A O 1
ATOM 2637 N N . VAL A 1 326 ? -29.239 8.005 21.695 1.00 94.19 326 VAL A N 1
ATOM 2638 C CA . VAL A 1 326 ? -28.840 8.480 20.365 1.00 94.19 326 VAL A CA 1
ATOM 2639 C C . VAL A 1 326 ? -30.073 8.995 19.641 1.00 94.19 326 VAL A C 1
ATOM 2641 O O . VAL A 1 326 ? -30.981 8.234 19.325 1.00 94.19 326 VAL A O 1
ATOM 2644 N N . ILE A 1 327 ? -30.076 10.289 19.332 1.00 93.19 327 ILE A N 1
ATOM 2645 C CA . ILE A 1 327 ? -31.194 10.953 18.663 1.00 93.19 327 ILE A CA 1
ATOM 2646 C C . ILE A 1 327 ? -30.779 11.322 17.248 1.00 93.19 327 ILE A C 1
ATOM 2648 O O . ILE A 1 327 ? -29.736 11.938 17.029 1.00 93.19 327 ILE A O 1
ATOM 2652 N N . LYS A 1 328 ? -31.620 10.986 16.277 1.00 94.00 328 LYS A N 1
ATOM 2653 C CA . LYS A 1 328 ? -31.455 11.445 14.902 1.00 94.00 328 LYS A CA 1
ATOM 2654 C C . LYS A 1 328 ? -32.129 12.802 14.711 1.00 94.00 328 LYS A C 1
ATOM 2656 O O . LYS A 1 328 ? -33.325 12.941 14.947 1.00 94.00 328 LYS A O 1
ATOM 2661 N N . GLU A 1 329 ? -31.381 13.777 14.212 1.00 91.25 329 GLU A N 1
ATOM 2662 C CA . GLU A 1 329 ? -31.900 15.092 13.832 1.00 91.25 329 GLU A CA 1
ATOM 2663 C C . GLU A 1 329 ? -31.358 15.463 12.443 1.00 91.25 329 GLU A C 1
ATOM 2665 O O . GLU A 1 329 ? -30.156 15.653 12.233 1.00 91.25 329 GLU A O 1
ATOM 2670 N N . GLY A 1 330 ? -32.261 15.507 11.458 1.00 90.62 330 GLY A N 1
ATOM 2671 C CA . GLY A 1 330 ? -31.897 15.643 10.047 1.00 90.62 330 GLY A CA 1
ATOM 2672 C C . GLY A 1 330 ? -30.976 14.507 9.581 1.00 90.62 330 GLY A C 1
ATOM 2673 O O . GLY A 1 330 ? -31.320 13.329 9.693 1.00 90.62 330 GLY A O 1
ATOM 2674 N N . ASP A 1 331 ? -29.794 14.880 9.083 1.00 91.56 331 ASP A N 1
ATOM 2675 C CA . ASP A 1 331 ? -28.756 13.958 8.594 1.00 91.56 331 ASP A CA 1
ATOM 2676 C C . ASP A 1 331 ? -27.715 13.572 9.660 1.00 91.56 331 ASP A C 1
ATOM 2678 O O . ASP A 1 331 ? -26.737 12.881 9.354 1.00 91.56 331 ASP A O 1
ATOM 2682 N N . LYS A 1 332 ? -27.869 14.053 10.897 1.00 94.06 332 LYS A N 1
ATOM 2683 C CA . LYS A 1 332 ? -26.921 13.823 11.990 1.00 94.06 332 LYS A CA 1
ATOM 2684 C C . LYS A 1 332 ? -27.523 12.935 13.074 1.00 94.06 332 LYS A C 1
ATOM 2686 O O . LYS A 1 332 ? -28.719 12.984 13.349 1.00 94.06 332 LYS A O 1
ATOM 2691 N N . TYR A 1 333 ? -26.655 12.166 13.721 1.00 95.50 333 TYR A N 1
ATOM 2692 C CA . TYR A 1 333 ? -26.962 11.405 14.926 1.00 95.50 333 TYR A CA 1
ATOM 2693 C C . TYR A 1 333 ? -26.254 12.059 16.111 1.00 95.50 333 TYR A C 1
ATOM 2695 O O . TYR A 1 333 ? -25.023 12.106 16.162 1.00 95.50 333 TYR A O 1
ATOM 2703 N N . PHE A 1 334 ? -27.036 12.567 17.056 1.00 95.19 334 PHE A N 1
ATOM 2704 C CA . PHE A 1 334 ? -26.563 13.134 18.308 1.00 95.19 334 PHE A CA 1
ATOM 2705 C C . PHE A 1 334 ? -26.479 12.037 19.364 1.00 95.19 334 PHE A C 1
ATOM 2707 O O . PHE A 1 334 ? -27.497 11.534 19.832 1.00 95.19 334 PHE A O 1
ATOM 2714 N N . ALA A 1 335 ? -25.258 11.660 19.735 1.00 95.44 335 ALA A N 1
ATOM 2715 C CA . ALA A 1 335 ? -25.008 10.707 20.804 1.00 95.44 335 ALA A CA 1
ATOM 2716 C C . ALA A 1 335 ? -24.853 11.451 22.133 1.00 95.44 335 ALA A C 1
ATOM 2718 O O . ALA A 1 335 ? -23.929 12.251 22.307 1.00 95.44 335 ALA A O 1
ATOM 2719 N N . ILE A 1 336 ? -25.754 11.179 23.071 1.00 94.62 336 ILE A N 1
ATOM 2720 C CA . ILE A 1 336 ? -25.811 11.853 24.365 1.00 94.62 336 ILE A CA 1
ATOM 2721 C C . ILE A 1 336 ? -25.004 11.040 25.370 1.00 94.62 336 ILE A C 1
ATOM 2723 O O . ILE A 1 336 ? -25.378 9.929 25.753 1.00 94.62 336 ILE A O 1
ATOM 2727 N N . ALA A 1 337 ? -23.877 11.594 25.801 1.00 93.94 337 ALA A N 1
ATOM 2728 C CA . ALA A 1 337 ? -23.035 11.013 26.836 1.00 93.94 337 ALA A CA 1
ATOM 2729 C C . ALA A 1 337 ? -23.283 11.708 28.188 1.00 93.94 337 ALA A C 1
ATOM 2731 O O . ALA A 1 337 ? -23.568 12.909 28.226 1.00 93.94 337 ALA A O 1
ATOM 2732 N N . PRO A 1 338 ? -23.120 11.003 29.321 1.00 93.19 338 PRO A N 1
ATOM 2733 C CA . PRO A 1 338 ? -22.962 11.663 30.613 1.00 93.19 338 PRO A CA 1
ATOM 2734 C C . PRO A 1 338 ? -21.774 12.633 30.567 1.00 93.19 338 PRO A C 1
ATOM 2736 O O . PRO A 1 338 ? -20.786 12.353 29.881 1.00 93.19 338 PRO A O 1
ATOM 2739 N N . ASP A 1 339 ? -21.832 13.731 31.324 1.00 90.69 339 ASP A N 1
ATOM 2740 C CA . ASP A 1 339 ? -20.777 14.759 31.313 1.00 90.69 339 ASP A CA 1
ATOM 2741 C C . ASP A 1 339 ? -19.384 14.161 31.605 1.00 90.69 339 ASP A C 1
ATOM 2743 O O . ASP A 1 339 ? -18.409 14.487 30.927 1.00 90.69 339 ASP A O 1
ATOM 2747 N N . ASP A 1 340 ? -19.309 13.188 32.520 1.00 91.50 340 ASP A N 1
ATOM 2748 C CA . ASP A 1 340 ? -18.071 12.481 32.885 1.00 91.50 340 ASP A CA 1
ATOM 2749 C C . ASP A 1 340 ? -17.468 11.655 31.732 1.00 91.50 340 ASP A C 1
ATOM 2751 O O . ASP A 1 340 ? -16.252 11.462 31.653 1.00 91.50 340 ASP A O 1
ATOM 2755 N N . PHE A 1 341 ? -18.307 11.153 30.821 1.00 92.12 341 PHE A N 1
ATOM 2756 C CA . PHE A 1 341 ? -17.892 10.305 29.699 1.00 92.12 341 PHE A CA 1
ATOM 2757 C C . PHE A 1 341 ? -17.774 11.067 28.375 1.00 92.12 341 PHE A C 1
ATOM 2759 O O . PHE A 1 341 ? -17.298 10.477 27.402 1.00 92.12 341 PHE A O 1
ATOM 2766 N N . LEU A 1 342 ? -18.122 12.358 28.324 1.00 92.25 342 LEU A N 1
ATOM 2767 C CA . LEU A 1 342 ? -18.055 13.176 27.107 1.00 92.25 342 LEU A CA 1
ATOM 2768 C C . LEU A 1 342 ? -16.656 13.139 26.472 1.00 92.25 342 LEU A C 1
ATOM 2770 O O . LEU A 1 342 ? -16.497 12.828 25.292 1.00 92.25 342 LEU A O 1
ATOM 2774 N N . THR A 1 343 ? -15.619 13.372 27.277 1.00 93.62 343 THR A N 1
ATOM 2775 C CA . THR A 1 343 ? -14.222 13.368 26.812 1.00 93.62 343 THR A CA 1
ATOM 2776 C C . THR A 1 343 ? -13.797 12.000 26.275 1.00 93.62 343 THR A C 1
ATOM 2778 O O . THR A 1 343 ? -13.047 11.915 25.302 1.00 93.62 343 THR A O 1
ATOM 2781 N N . VAL A 1 344 ? -14.283 10.914 26.885 1.00 93.00 344 VAL A N 1
ATOM 2782 C CA . VAL A 1 344 ? -13.987 9.539 26.449 1.00 93.00 344 VAL A CA 1
ATOM 2783 C C . VAL A 1 344 ? -14.710 9.222 25.140 1.00 93.00 344 VAL A C 1
ATOM 2785 O O . VAL A 1 344 ? -14.114 8.607 24.254 1.00 93.00 344 VAL A O 1
ATOM 2788 N N . ALA A 1 345 ? -15.959 9.672 25.005 1.00 92.00 345 ALA A N 1
ATOM 2789 C CA . ALA A 1 345 ? -16.778 9.499 23.812 1.00 92.00 345 ALA A CA 1
ATOM 2790 C C . ALA A 1 345 ? -16.182 10.225 22.599 1.00 92.00 345 ALA A C 1
ATOM 2792 O O . ALA A 1 345 ? -16.090 9.623 21.528 1.00 92.00 345 ALA A O 1
ATOM 2793 N N . ILE A 1 346 ? -15.692 11.456 22.784 1.00 93.25 346 ILE A N 1
ATOM 2794 C CA . ILE A 1 346 ? -14.971 12.213 21.748 1.00 93.25 346 ILE A CA 1
ATOM 2795 C C . ILE A 1 346 ? -13.613 11.553 21.452 1.00 93.25 346 ILE A C 1
ATOM 2797 O O . ILE A 1 346 ? -13.245 11.277 20.304 1.00 93.25 346 ILE A O 1
ATOM 2801 N N . GLY A 1 347 ? -12.864 11.236 22.508 1.00 92.50 347 GLY A N 1
ATOM 2802 C CA . GLY A 1 347 ? -11.513 10.697 22.430 1.00 92.50 347 GLY A CA 1
ATOM 2803 C C . GLY A 1 347 ? -10.457 11.750 22.069 1.00 92.50 347 GLY A C 1
ATOM 2804 O O . GLY A 1 347 ? -10.747 12.883 21.683 1.00 92.50 347 GLY A O 1
ATOM 2805 N N . LYS A 1 348 ? -9.177 11.374 22.185 1.00 91.00 348 LYS A N 1
ATOM 2806 C CA . LYS A 1 348 ? -8.045 12.262 21.867 1.00 91.00 348 LYS A CA 1
ATOM 2807 C C . LYS A 1 348 ? -8.142 12.727 20.409 1.00 91.00 348 LYS A C 1
ATOM 2809 O O . LYS A 1 348 ? -8.200 11.886 19.518 1.00 91.00 348 LYS A O 1
ATOM 2814 N N . LYS A 1 349 ? -8.147 14.045 20.169 1.00 90.62 349 LYS A N 1
ATOM 2815 C CA . LYS A 1 349 ? -8.322 14.661 18.834 1.00 90.62 349 LYS A CA 1
ATOM 2816 C C . LYS A 1 349 ? -9.590 14.196 18.083 1.00 90.62 349 LYS A C 1
ATOM 2818 O O . LYS A 1 349 ? -9.596 14.196 16.858 1.00 90.62 349 LYS A O 1
ATOM 2823 N N . GLY A 1 350 ? -10.633 13.746 18.786 1.00 92.81 350 GLY A N 1
ATOM 2824 C CA . GLY A 1 350 ? -11.860 13.256 18.144 1.00 92.81 350 GLY A CA 1
ATOM 2825 C C . GLY A 1 350 ? -11.728 11.886 17.466 1.00 92.81 350 GLY A C 1
ATOM 2826 O O . GLY A 1 350 ? -12.616 11.494 16.717 1.00 92.81 350 GLY A O 1
ATOM 2827 N N . ILE A 1 351 ? -10.637 11.141 17.702 1.00 93.19 351 ILE A N 1
ATOM 2828 C CA . ILE A 1 351 ? -10.368 9.860 17.021 1.00 93.19 351 ILE A CA 1
ATOM 2829 C C . ILE A 1 351 ? -11.481 8.834 17.263 1.00 93.19 351 ILE A C 1
ATOM 2831 O O . ILE A 1 351 ? -11.790 8.056 16.365 1.00 93.19 351 ILE A O 1
ATOM 2835 N N . ASN A 1 352 ? -12.075 8.799 18.462 1.00 95.50 352 ASN A N 1
ATOM 2836 C CA . ASN A 1 352 ? -13.101 7.803 18.776 1.00 95.50 352 ASN A CA 1
ATOM 2837 C C . ASN A 1 352 ? -14.385 8.073 17.983 1.00 95.50 352 ASN A C 1
ATOM 2839 O O . ASN A 1 352 ? -14.906 7.155 17.352 1.00 95.50 352 ASN A O 1
ATOM 2843 N N . THR A 1 353 ? -14.837 9.330 17.957 1.00 95.56 353 THR A N 1
ATOM 2844 C CA . THR A 1 353 ? -15.998 9.755 17.164 1.00 95.56 353 THR A CA 1
ATOM 2845 C C . THR A 1 353 ? -15.741 9.643 15.661 1.00 95.56 353 THR A C 1
ATOM 2847 O O . THR A 1 353 ? -16.613 9.156 14.952 1.00 95.56 353 THR A O 1
ATOM 2850 N N . ASP A 1 354 ? -14.549 10.004 15.165 1.00 95.62 354 ASP A N 1
ATOM 2851 C CA . ASP A 1 354 ? -14.173 9.839 13.747 1.00 95.62 354 ASP A CA 1
ATOM 2852 C C . ASP A 1 354 ? -14.204 8.364 13.324 1.00 95.62 354 ASP A C 1
ATOM 2854 O O . ASP A 1 354 ? -14.791 8.018 12.300 1.00 95.62 354 ASP A O 1
ATOM 2858 N N . LEU A 1 355 ? -13.620 7.475 14.134 1.00 95.81 355 LEU A N 1
ATOM 2859 C CA . LEU A 1 355 ? -13.656 6.038 13.869 1.00 95.81 355 LEU A CA 1
ATOM 2860 C C . LEU A 1 355 ? -15.081 5.483 13.934 1.00 95.81 355 LEU A C 1
ATOM 2862 O O . LEU A 1 355 ? -15.439 4.693 13.068 1.00 95.81 355 LEU A O 1
ATOM 2866 N N . ALA A 1 356 ? -15.897 5.892 14.910 1.00 96.69 356 ALA A N 1
ATOM 2867 C CA . ALA A 1 356 ? -17.293 5.460 15.014 1.00 96.69 356 ALA A CA 1
ATOM 2868 C C . ALA A 1 356 ? -18.136 5.946 13.820 1.00 96.69 356 ALA A C 1
ATOM 2870 O O . ALA A 1 356 ? -18.905 5.174 13.248 1.00 96.69 356 ALA A O 1
ATOM 2871 N N . SER A 1 357 ? -17.940 7.196 13.398 1.00 96.75 357 SER A N 1
ATOM 2872 C CA . SER A 1 357 ? -18.596 7.801 12.233 1.00 96.75 357 SER A CA 1
ATOM 2873 C C . SER A 1 357 ? -18.235 7.045 10.953 1.00 96.75 357 SER A C 1
ATOM 2875 O O . SER A 1 357 ? -19.108 6.598 10.214 1.00 96.75 357 SER A O 1
ATOM 2877 N N . LYS A 1 358 ? -16.943 6.763 10.741 1.00 96.19 358 LYS A N 1
ATOM 2878 C CA . LYS A 1 358 ? -16.471 5.964 9.598 1.00 96.19 358 LYS A CA 1
ATOM 2879 C C . LYS A 1 358 ? -16.924 4.508 9.642 1.00 96.19 358 LYS A C 1
ATOM 2881 O O . LYS A 1 358 ? -17.108 3.917 8.584 1.00 96.19 358 LYS A O 1
ATOM 2886 N N . LEU A 1 359 ? -17.031 3.912 10.830 1.00 96.38 359 LEU A N 1
ATOM 2887 C CA . LEU A 1 359 ? -17.426 2.512 11.002 1.00 96.38 359 LEU A CA 1
ATOM 2888 C C . LEU A 1 359 ? -18.902 2.318 10.651 1.00 96.38 359 LEU A C 1
ATOM 2890 O O . LEU A 1 359 ? -19.244 1.376 9.944 1.00 96.38 359 LEU A O 1
ATOM 2894 N N . THR A 1 360 ? -19.745 3.236 11.125 1.00 96.00 360 THR A N 1
ATOM 2895 C CA . THR A 1 360 ? -21.195 3.224 10.892 1.00 96.00 360 THR A CA 1
ATOM 2896 C C . THR A 1 360 ? -21.590 3.815 9.539 1.00 96.00 360 THR A C 1
ATOM 2898 O O . THR A 1 360 ? -22.660 3.505 9.028 1.00 96.00 360 THR A O 1
ATOM 2901 N N . GLY A 1 361 ? -20.746 4.672 8.953 1.00 95.56 361 GLY A N 1
ATOM 2902 C CA . GLY A 1 361 ? -21.084 5.465 7.769 1.00 95.56 361 GLY A CA 1
ATOM 2903 C C . GLY A 1 361 ? -22.017 6.646 8.068 1.00 95.56 361 GLY A C 1
ATOM 2904 O O . GLY A 1 361 ? -22.547 7.251 7.138 1.00 95.56 361 GLY A O 1
ATOM 2905 N N . LEU A 1 362 ? -22.233 6.979 9.346 1.00 95.88 362 LEU A N 1
ATOM 2906 C CA . LEU A 1 362 ? -23.185 7.996 9.800 1.00 95.88 362 LEU A CA 1
ATOM 2907 C C . LEU A 1 362 ? -22.467 9.222 10.368 1.00 95.88 362 LEU A C 1
ATOM 2909 O O . LEU A 1 362 ? -21.415 9.116 10.992 1.00 95.88 362 LEU A O 1
ATOM 2913 N N . LYS A 1 363 ? -23.067 10.406 10.214 1.00 95.81 363 LYS A N 1
ATOM 2914 C CA . LYS A 1 363 ? -22.546 11.644 10.811 1.00 95.81 363 LYS A CA 1
ATOM 2915 C C . LYS A 1 363 ? -22.896 11.691 12.298 1.00 95.81 363 LYS A C 1
ATOM 2917 O O . LYS A 1 363 ? -24.010 12.063 12.656 1.00 95.81 363 LYS A O 1
ATOM 2922 N N . ILE A 1 364 ? -21.941 11.318 13.146 1.00 95.94 364 ILE A N 1
ATOM 2923 C CA . ILE A 1 364 ? -22.110 11.282 14.604 1.00 95.94 364 ILE A CA 1
ATOM 2924 C C . ILE A 1 364 ? -21.563 12.566 15.238 1.00 95.94 364 ILE A C 1
ATOM 2926 O O . ILE A 1 364 ? -20.417 12.945 14.990 1.00 95.94 364 ILE A O 1
ATOM 2930 N N . GLU A 1 365 ? -22.355 13.193 16.102 1.00 95.44 365 GLU A N 1
ATOM 2931 C CA . GLU A 1 365 ? -21.952 14.309 16.961 1.00 95.44 365 GLU A CA 1
ATOM 2932 C C . GLU A 1 365 ? -22.199 13.921 18.423 1.00 95.44 365 GLU A C 1
ATOM 2934 O O . GLU A 1 365 ? -23.288 13.478 18.778 1.00 95.44 365 GLU A O 1
ATOM 2939 N N . VAL A 1 366 ? -21.182 14.038 19.279 1.00 95.06 366 VAL A N 1
ATOM 2940 C CA . VAL A 1 366 ? -21.308 13.682 20.699 1.00 95.06 366 VAL A CA 1
ATOM 2941 C C . VAL A 1 366 ? -21.594 14.943 21.505 1.00 95.06 366 VAL A C 1
ATOM 2943 O O . VAL A 1 366 ? -20.825 15.902 21.437 1.00 95.06 366 VAL A O 1
ATOM 2946 N N . ILE A 1 367 ? -22.667 14.924 22.292 1.00 94.31 367 ILE A N 1
ATOM 2947 C CA . ILE A 1 367 ? -23.066 16.020 23.183 1.00 94.31 367 ILE A CA 1
ATOM 2948 C C . ILE A 1 367 ? -23.239 15.508 24.611 1.00 94.31 367 ILE A C 1
ATOM 2950 O O . ILE A 1 367 ? -23.458 14.316 24.837 1.00 94.31 367 ILE A O 1
ATOM 2954 N N . SER A 1 368 ? -23.126 16.401 25.589 1.00 94.12 368 SER A N 1
ATOM 2955 C CA . SER A 1 368 ? -23.383 16.039 26.978 1.00 94.12 368 SER A CA 1
ATOM 2956 C C . SER A 1 368 ? -24.878 16.027 27.294 1.00 94.12 368 SER A C 1
ATOM 2958 O O . SER A 1 368 ? -25.676 16.693 26.630 1.00 94.12 368 SER A O 1
ATOM 2960 N N . ALA A 1 369 ? -25.265 15.318 28.353 1.00 91.00 369 ALA A N 1
ATOM 2961 C CA . ALA A 1 369 ? -26.629 15.350 28.882 1.00 91.00 369 ALA A CA 1
ATOM 2962 C C . ALA A 1 369 ? -27.072 16.782 29.264 1.00 91.00 369 ALA A C 1
ATOM 2964 O O . ALA A 1 369 ? -28.215 17.181 29.017 1.00 91.00 369 ALA A O 1
ATOM 2965 N N . THR A 1 370 ? -26.160 17.591 29.815 1.00 89.75 370 THR A N 1
ATOM 2966 C CA . THR A 1 370 ? -26.435 18.997 30.158 1.00 89.75 370 THR A CA 1
ATOM 2967 C C . THR A 1 370 ? -26.653 19.875 28.928 1.00 89.75 370 THR A C 1
ATOM 2969 O O . THR A 1 370 ? -27.485 20.780 28.957 1.00 89.75 370 THR A O 1
ATOM 2972 N N . ASP A 1 371 ? -25.960 19.615 27.824 1.00 90.19 371 ASP A N 1
ATOM 2973 C CA . ASP A 1 371 ? -26.144 20.380 26.592 1.00 90.19 371 ASP A CA 1
ATOM 2974 C C . ASP A 1 371 ? -27.356 19.901 25.788 1.00 90.19 371 ASP A C 1
ATOM 2976 O O . ASP A 1 371 ? -28.061 20.724 25.202 1.00 90.19 371 ASP A O 1
ATOM 2980 N N . ALA A 1 372 ? -27.665 18.603 25.822 1.00 89.44 372 ALA A N 1
ATOM 2981 C CA . ALA A 1 372 ? -28.883 18.049 25.234 1.00 89.44 372 ALA A CA 1
ATOM 2982 C C . ALA A 1 372 ? -30.146 18.645 25.882 1.00 89.44 372 ALA A C 1
ATOM 2984 O O . ALA A 1 372 ? -31.057 19.083 25.177 1.00 89.44 372 ALA A O 1
ATOM 2985 N N . THR A 1 373 ? -30.168 18.758 27.216 1.00 89.12 373 THR A N 1
ATOM 2986 C CA . THR A 1 373 ? -31.283 19.393 27.945 1.00 89.12 373 THR A CA 1
ATOM 2987 C C . THR A 1 373 ? -31.428 20.879 27.617 1.00 89.12 373 THR A C 1
ATOM 2989 O O . THR A 1 373 ? -32.544 21.335 27.373 1.00 89.12 373 THR A O 1
ATOM 2992 N N . LYS A 1 374 ? -30.325 21.639 27.523 1.00 89.56 374 LYS A N 1
ATOM 2993 C CA . LYS A 1 374 ? -30.362 23.051 27.083 1.00 89.56 374 LYS A CA 1
ATOM 2994 C C . LYS A 1 374 ? -30.903 23.214 25.664 1.00 89.56 374 LYS A C 1
ATOM 2996 O O . LYS A 1 374 ? -31.582 24.197 25.385 1.00 89.56 374 LYS A O 1
ATOM 3001 N N . LYS A 1 375 ? -30.603 22.267 24.772 1.00 86.00 375 LYS A N 1
ATOM 3002 C CA . LYS A 1 375 ? -31.107 22.249 23.391 1.00 86.00 375 LYS A CA 1
ATOM 3003 C C . LYS A 1 375 ? -32.558 21.760 23.280 1.00 86.00 375 LYS A C 1
ATOM 3005 O O . LYS A 1 375 ? -33.098 21.755 22.181 1.00 86.00 375 LYS A O 1
ATOM 3010 N N . GLY A 1 376 ? -33.194 21.368 24.388 1.00 84.81 376 GLY A N 1
ATOM 3011 C CA . GLY A 1 376 ? -34.571 20.872 24.394 1.00 84.81 376 GLY A CA 1
ATOM 3012 C C . GLY A 1 376 ? -34.734 19.477 23.785 1.00 84.81 376 GLY A C 1
ATOM 3013 O O . GLY A 1 376 ? -35.844 19.108 23.410 1.00 84.81 376 GLY A O 1
ATOM 3014 N N . MET A 1 377 ? -33.653 18.699 23.676 1.00 85.56 377 MET A N 1
ATOM 3015 C CA . MET A 1 377 ? -33.723 17.319 23.196 1.00 85.56 377 MET A CA 1
ATOM 3016 C C . MET A 1 377 ? -34.287 16.423 24.303 1.00 85.56 377 MET A C 1
ATOM 3018 O O . MET A 1 377 ? -33.775 16.415 25.423 1.00 85.56 377 MET A O 1
ATOM 3022 N N . SER A 1 378 ? -35.342 15.667 23.997 1.00 81.44 378 SER A N 1
ATOM 3023 C CA . SER A 1 378 ? -35.885 14.655 24.906 1.00 81.44 378 SER A CA 1
ATOM 3024 C C . SER A 1 378 ? -35.104 13.356 24.726 1.00 81.44 378 SER A C 1
ATOM 3026 O O . SER A 1 378 ? -35.069 12.828 23.619 1.00 81.44 378 SER A O 1
ATOM 3028 N N . PHE A 1 379 ? -34.471 12.870 25.795 1.00 81.62 379 PHE A N 1
ATOM 3029 C CA . PHE A 1 379 ? -33.721 11.613 25.804 1.00 81.62 379 PHE A CA 1
ATOM 3030 C C . PHE A 1 379 ? -34.075 10.765 27.021 1.00 81.62 379 PHE A C 1
ATOM 3032 O O . PHE A 1 379 ? -34.465 11.297 28.068 1.00 81.62 379 PHE A O 1
ATOM 3039 N N . ASP A 1 380 ? -33.936 9.448 26.885 1.00 76.31 380 ASP A N 1
ATOM 3040 C CA . ASP A 1 380 ? -34.216 8.519 27.976 1.00 76.31 380 ASP A CA 1
ATOM 3041 C C . ASP A 1 380 ? -33.103 8.561 29.039 1.00 76.31 380 ASP A C 1
ATOM 3043 O O . ASP A 1 380 ? -31.959 8.157 28.817 1.00 76.31 380 ASP A O 1
ATOM 3047 N N . ASN A 1 381 ? -33.447 9.070 30.223 1.00 65.06 381 ASN A N 1
ATOM 3048 C CA . ASN A 1 381 ? -32.532 9.229 31.353 1.00 65.06 381 ASN A CA 1
ATOM 3049 C C . ASN A 1 381 ? -32.562 8.044 32.337 1.00 65.06 381 ASN A C 1
ATOM 3051 O O . ASN A 1 381 ? -31.852 8.073 33.347 1.00 65.06 381 ASN A O 1
ATOM 3055 N N . THR A 1 382 ? -33.349 6.992 32.076 1.00 58.47 382 THR A N 1
ATOM 3056 C CA . THR A 1 382 ? -33.522 5.870 33.024 1.00 58.47 382 THR A CA 1
ATOM 3057 C C . THR A 1 382 ? -32.231 5.104 33.339 1.00 58.47 382 THR A C 1
ATOM 3059 O O . THR A 1 382 ? -32.151 4.446 34.374 1.00 58.47 382 THR A O 1
ATOM 3062 N N . GLN A 1 383 ? -31.175 5.220 32.525 1.00 53.31 383 GLN A N 1
ATOM 3063 C CA . GLN A 1 383 ? -29.897 4.532 32.773 1.00 53.31 383 GLN A CA 1
ATOM 3064 C C . GLN A 1 383 ? -28.950 5.261 33.753 1.00 53.31 383 GLN A C 1
ATOM 3066 O O . GLN A 1 383 ? -27.898 4.714 34.091 1.00 53.31 383 GLN A O 1
ATOM 3071 N N . VAL A 1 384 ? -29.289 6.466 34.234 1.00 49.88 384 VAL A N 1
ATOM 3072 C CA . VAL A 1 384 ? -28.399 7.281 35.094 1.00 49.88 384 VAL A CA 1
ATOM 3073 C C . VAL A 1 384 ? -28.449 6.871 36.578 1.00 49.88 384 VAL A C 1
ATOM 3075 O O . VAL A 1 384 ? -27.474 7.065 37.307 1.00 49.88 384 VAL A O 1
ATOM 3078 N N . GLU A 1 385 ? -29.525 6.235 37.051 1.00 40.91 385 GLU A N 1
ATOM 3079 C CA . GLU A 1 385 ? -29.726 6.013 38.495 1.00 40.91 385 GLU A CA 1
ATOM 3080 C C . GLU A 1 385 ? -28.816 4.945 39.135 1.00 40.91 385 GLU A C 1
ATOM 3082 O O . GLU A 1 385 ? -28.706 4.893 40.359 1.00 40.91 385 GLU A O 1
ATOM 3087 N N . GLN A 1 386 ? -28.091 4.124 38.365 1.00 42.00 386 GLN A N 1
ATOM 3088 C CA . GLN A 1 386 ? -27.331 2.999 38.939 1.00 42.00 386 GLN A CA 1
ATOM 3089 C C . GLN A 1 386 ? -25.847 3.272 39.249 1.00 42.00 386 GLN A C 1
ATOM 3091 O O . GLN A 1 386 ? -25.187 2.397 39.807 1.00 42.00 386 GLN A O 1
ATOM 3096 N N . THR A 1 387 ? -25.287 4.454 38.954 1.00 38.81 387 THR A N 1
ATOM 3097 C CA . THR A 1 387 ? -23.836 4.703 39.160 1.00 38.81 387 THR A CA 1
ATOM 3098 C C . THR A 1 387 ? -23.465 5.694 40.263 1.00 38.81 387 THR A C 1
ATOM 3100 O O . THR A 1 387 ? -22.278 5.908 40.507 1.00 38.81 387 THR A O 1
ATOM 3103 N N . HIS A 1 388 ? -24.419 6.232 41.025 1.00 41.03 388 HIS A N 1
ATOM 3104 C CA . HIS A 1 388 ? -24.112 7.046 42.211 1.00 41.03 388 HIS A CA 1
ATOM 3105 C C . HIS A 1 388 ? -23.871 6.211 43.484 1.00 41.03 388 HIS A C 1
ATOM 3107 O O . HIS A 1 388 ? -24.363 6.541 44.555 1.00 41.03 388 HIS A O 1
ATOM 3113 N N . TYR A 1 389 ? -23.055 5.160 43.405 1.00 39.50 389 TYR A N 1
ATOM 3114 C CA . TYR A 1 389 ? -22.477 4.515 44.589 1.00 39.50 389 TYR A CA 1
ATOM 3115 C C . TYR A 1 389 ? -21.006 4.211 44.336 1.00 39.50 389 TYR A C 1
ATOM 3117 O O . TYR A 1 389 ? -20.656 3.111 43.952 1.00 39.50 389 TYR A O 1
ATOM 3125 N N . PHE A 1 390 ? -20.167 5.233 44.488 1.00 36.31 390 PHE A N 1
ATOM 3126 C CA . PHE A 1 390 ? -18.846 5.206 45.129 1.00 36.31 390 PHE A CA 1
ATOM 3127 C C . PHE A 1 390 ? -18.295 6.633 45.026 1.00 36.31 390 PHE A C 1
ATOM 3129 O O . PHE A 1 390 ? -17.461 6.951 44.183 1.00 36.31 390 PHE A O 1
ATOM 3136 N N . LYS A 1 391 ? -18.775 7.537 45.893 1.00 36.31 391 LYS A N 1
ATOM 3137 C CA . LYS A 1 391 ? -17.987 8.734 46.208 1.00 36.31 391 LYS A CA 1
ATOM 3138 C C . LYS A 1 391 ? -16.719 8.229 46.889 1.00 36.31 391 LYS A C 1
ATOM 3140 O O . LYS A 1 391 ? -16.767 7.825 48.048 1.00 36.31 391 LYS A O 1
ATOM 3145 N N . SER A 1 392 ? -15.608 8.204 46.159 1.00 36.97 392 SER A N 1
ATOM 3146 C CA . SER A 1 392 ? -14.288 7.995 46.741 1.00 36.97 392 SER A CA 1
ATOM 3147 C C . SER A 1 392 ? -14.089 9.039 47.835 1.00 36.97 392 SER A C 1
ATOM 3149 O O . SER A 1 392 ? -14.066 10.242 47.566 1.00 36.97 392 SER A O 1
ATOM 3151 N N . THR A 1 393 ? -13.975 8.583 49.078 1.00 38.53 393 THR A N 1
ATOM 3152 C CA . THR A 1 393 ? -13.433 9.389 50.167 1.00 38.53 393 THR A CA 1
ATOM 3153 C C . THR A 1 393 ? -12.095 9.975 49.725 1.00 38.53 393 THR A C 1
ATOM 3155 O O . THR A 1 393 ? -11.287 9.291 49.099 1.00 38.53 393 THR A O 1
ATOM 3158 N N . THR A 1 394 ? -11.909 11.252 50.034 1.00 41.34 394 THR A N 1
ATOM 3159 C CA . THR A 1 394 ? -10.717 12.067 49.787 1.00 41.34 394 THR A CA 1
ATOM 3160 C C . THR A 1 394 ? -9.390 11.304 49.944 1.00 41.34 394 THR A C 1
ATOM 3162 O O . THR A 1 394 ? -9.265 10.461 50.838 1.00 41.34 394 THR A O 1
ATOM 3165 N N . PRO A 1 395 ? -8.353 11.611 49.137 1.00 35.91 395 PRO A N 1
ATOM 3166 C CA . PRO A 1 395 ? -7.040 11.017 49.332 1.00 35.91 395 PRO A CA 1
ATOM 3167 C C . PRO A 1 395 ? -6.445 11.563 50.634 1.00 35.91 395 PRO A C 1
ATOM 3169 O O . PRO A 1 395 ? -6.007 12.710 50.725 1.00 35.91 395 PRO A O 1
ATOM 3172 N N . ARG A 1 396 ? -6.461 10.729 51.673 1.00 35.12 396 ARG A N 1
ATOM 3173 C CA . ARG A 1 396 ? -5.754 10.971 52.929 1.00 35.12 396 ARG A CA 1
ATOM 3174 C C . ARG A 1 396 ? -4.259 10.901 52.618 1.00 35.12 396 ARG A C 1
ATOM 3176 O O . ARG A 1 396 ? -3.757 9.858 52.206 1.00 35.12 396 ARG A O 1
ATOM 3183 N N . SER A 1 397 ? -3.560 12.022 52.770 1.00 42.62 397 SER A N 1
ATOM 3184 C CA . SER A 1 397 ? -2.112 12.111 52.602 1.00 42.62 397 SER A CA 1
ATOM 3185 C C . SER A 1 397 ? -1.402 11.280 53.675 1.00 42.62 397 SER A C 1
ATOM 3187 O O . SER A 1 397 ? -1.060 11.755 54.755 1.00 42.62 397 SER A O 1
ATOM 3189 N N . ASN A 1 398 ? -1.147 10.008 53.382 1.00 37.34 398 ASN A N 1
ATOM 3190 C CA . ASN A 1 398 ? -0.248 9.197 54.191 1.00 37.34 398 ASN A CA 1
ATOM 3191 C C . ASN A 1 398 ? 1.199 9.534 53.815 1.00 37.34 398 ASN A C 1
ATOM 3193 O O . ASN A 1 398 ? 1.837 8.851 53.021 1.00 37.34 398 ASN A O 1
ATOM 3197 N N . ARG A 1 399 ? 1.735 10.597 54.426 1.00 41.59 399 ARG A N 1
ATOM 3198 C CA . ARG A 1 399 ? 3.175 10.679 54.700 1.00 41.59 399 ARG A CA 1
ATOM 3199 C C . ARG A 1 399 ? 3.495 9.626 55.762 1.00 41.59 399 ARG A C 1
ATOM 3201 O O . ARG A 1 399 ? 3.402 9.909 56.954 1.00 41.59 399 ARG A O 1
ATOM 3208 N N . SER A 1 400 ? 3.867 8.420 55.347 1.00 43.25 400 SER A N 1
ATOM 3209 C CA . SER A 1 400 ? 4.542 7.471 56.234 1.00 43.25 400 SER A CA 1
ATOM 3210 C C . SER A 1 400 ? 6.050 7.684 56.146 1.00 43.25 400 SER A C 1
ATOM 3212 O O . SER A 1 400 ? 6.664 7.508 55.096 1.00 43.25 400 SER A O 1
ATOM 3214 N N . LYS A 1 401 ? 6.623 8.098 57.278 1.00 39.31 401 LYS A N 1
ATOM 3215 C CA . LYS A 1 401 ? 8.047 7.986 57.600 1.00 39.31 401 LYS A CA 1
ATOM 3216 C C . LYS A 1 401 ? 8.452 6.502 57.697 1.00 39.31 401 LYS A C 1
ATOM 3218 O O . LYS A 1 401 ? 7.604 5.672 58.012 1.00 39.31 401 LYS A O 1
ATOM 3223 N N . ALA A 1 402 ? 9.763 6.269 57.565 1.00 31.80 402 ALA A N 1
ATOM 3224 C CA . ALA A 1 402 ? 10.533 5.016 57.649 1.00 31.80 402 ALA A CA 1
ATOM 3225 C C . ALA A 1 402 ? 10.646 4.266 56.305 1.00 31.80 402 ALA A C 1
ATOM 3227 O O . ALA A 1 402 ? 9.647 3.927 55.692 1.00 31.80 402 ALA A O 1
ATOM 3228 N N . SER A 1 403 ? 11.848 4.017 55.781 1.00 37.25 403 SER A N 1
ATOM 3229 C CA . SER A 1 403 ? 12.950 3.362 56.493 1.00 37.25 403 SER A CA 1
ATOM 3230 C C . SER A 1 403 ? 14.299 4.092 56.452 1.00 37.25 403 SER A C 1
ATOM 3232 O O . SER A 1 403 ? 14.926 4.233 55.404 1.00 37.25 403 SER A O 1
ATOM 3234 N N . GLU A 1 404 ? 14.802 4.423 57.641 1.00 42.25 404 GLU A N 1
ATOM 3235 C CA . GLU A 1 404 ? 16.227 4.582 57.938 1.00 42.25 404 GLU A CA 1
ATOM 3236 C C . GLU A 1 404 ? 16.908 3.200 57.909 1.00 42.25 404 GLU A C 1
ATOM 3238 O O . GLU A 1 404 ? 17.139 2.588 58.947 1.00 42.25 404 GLU A O 1
ATOM 3243 N N . ARG A 1 405 ? 17.150 2.647 56.714 1.00 38.94 405 ARG A N 1
ATOM 3244 C CA . ARG A 1 405 ? 17.863 1.361 56.541 1.00 38.94 405 ARG A CA 1
ATOM 3245 C C . ARG A 1 405 ? 19.003 1.386 55.519 1.00 38.94 405 ARG A C 1
ATOM 3247 O O . ARG A 1 405 ? 19.525 0.338 55.176 1.00 38.94 405 ARG A O 1
ATOM 3254 N N . PHE A 1 406 ? 19.424 2.574 55.091 1.00 35.97 406 PHE A N 1
ATOM 3255 C CA . PHE A 1 406 ? 20.577 2.764 54.203 1.00 35.97 406 PHE A CA 1
ATOM 3256 C C . PHE A 1 406 ? 21.463 3.925 54.678 1.00 35.97 406 PHE A C 1
ATOM 3258 O O . PHE A 1 406 ? 21.873 4.759 53.881 1.00 35.97 406 PHE A O 1
ATOM 3265 N N . LYS A 1 407 ? 21.694 4.039 55.995 1.00 34.81 407 LYS A N 1
ATOM 3266 C CA . LYS A 1 407 ? 22.616 5.047 56.551 1.00 34.81 407 LYS A CA 1
ATOM 3267 C C . LYS A 1 407 ? 24.048 4.540 56.759 1.00 34.81 407 LYS A C 1
ATOM 3269 O O . LYS A 1 407 ? 24.922 5.377 56.906 1.00 34.81 407 LYS A O 1
ATOM 3274 N N . ASP A 1 408 ? 24.288 3.232 56.648 1.00 33.38 408 ASP A N 1
ATOM 3275 C CA . ASP A 1 408 ? 25.611 2.627 56.864 1.00 33.38 408 ASP A CA 1
ATOM 3276 C C . ASP A 1 408 ? 26.022 1.731 55.682 1.00 33.38 408 ASP A C 1
ATOM 3278 O O . ASP A 1 408 ? 26.267 0.537 55.837 1.00 33.38 408 ASP A O 1
ATOM 3282 N N . VAL A 1 409 ? 26.056 2.295 54.472 1.00 31.39 409 VAL A N 1
ATOM 3283 C CA . VAL A 1 409 ? 26.835 1.706 53.373 1.00 31.39 409 VAL A CA 1
ATOM 3284 C C . VAL A 1 409 ? 27.843 2.757 52.942 1.00 31.39 409 VAL A C 1
ATOM 3286 O O . VAL A 1 409 ? 27.514 3.708 52.235 1.00 31.39 409 VAL A O 1
ATOM 3289 N N . GLU A 1 410 ? 29.054 2.605 53.462 1.00 34.50 410 GLU A N 1
ATOM 3290 C CA . GLU A 1 410 ? 30.247 3.320 53.027 1.00 34.50 410 GLU A CA 1
ATOM 3291 C C . GLU A 1 410 ? 30.493 2.951 51.555 1.00 34.50 410 GLU A C 1
ATOM 3293 O O . GLU A 1 410 ? 30.673 1.780 51.219 1.00 34.50 410 GLU A O 1
ATOM 3298 N N . PHE A 1 411 ? 30.385 3.934 50.660 1.00 30.09 411 PHE A N 1
ATOM 3299 C CA . PHE A 1 411 ? 30.709 3.768 49.245 1.00 30.09 411 PHE A CA 1
ATOM 3300 C C . PHE A 1 411 ? 32.229 3.846 49.108 1.00 30.09 411 PHE A C 1
ATOM 3302 O O . PHE A 1 411 ? 32.808 4.921 49.264 1.00 30.09 411 PHE A O 1
ATOM 3309 N N . ASP A 1 412 ? 32.861 2.704 48.854 1.00 35.06 412 ASP A N 1
ATOM 3310 C CA . ASP A 1 412 ? 34.293 2.628 48.593 1.00 35.06 412 ASP A CA 1
ATOM 3311 C C . ASP A 1 412 ? 34.582 3.143 47.174 1.00 35.06 412 ASP A C 1
ATOM 3313 O O . ASP A 1 412 ? 34.089 2.606 46.177 1.00 35.06 412 ASP A O 1
ATOM 3317 N N . LEU A 1 413 ? 35.334 4.241 47.094 1.00 39.88 413 LEU A N 1
ATOM 3318 C CA . LEU A 1 413 ? 35.554 5.048 45.889 1.00 39.88 413 LEU A CA 1
ATOM 3319 C C . LEU A 1 413 ? 36.684 4.495 44.992 1.00 39.88 413 LEU A C 1
ATOM 3321 O O . LEU A 1 413 ? 37.275 5.241 44.216 1.00 39.88 413 LEU A O 1
ATOM 3325 N N . GLU A 1 414 ? 37.003 3.202 45.099 1.00 36.69 414 GLU A N 1
ATOM 3326 C CA . GLU A 1 414 ? 38.094 2.545 44.355 1.00 36.69 414 GLU A CA 1
ATOM 3327 C C . GLU A 1 414 ? 37.628 1.727 43.135 1.00 36.69 414 GLU A C 1
ATOM 3329 O O . GLU A 1 414 ? 38.453 1.277 42.343 1.00 36.69 414 GLU A O 1
ATOM 3334 N N . THR A 1 415 ? 36.318 1.568 42.905 1.00 35.50 415 THR A N 1
ATOM 3335 C CA . THR A 1 415 ? 35.805 0.733 41.792 1.00 35.50 415 THR A CA 1
ATOM 3336 C C . THR A 1 415 ? 35.558 1.470 40.469 1.00 35.50 415 THR A C 1
ATOM 3338 O O . THR A 1 415 ? 35.470 0.814 39.432 1.00 35.50 415 THR A O 1
ATOM 3341 N N . ASP A 1 416 ? 35.557 2.809 40.456 1.00 35.22 416 ASP A N 1
ATOM 3342 C CA . ASP A 1 416 ? 35.395 3.605 39.222 1.00 35.22 416 ASP A CA 1
ATOM 3343 C C . ASP A 1 416 ? 36.719 3.886 38.483 1.00 35.22 416 ASP A C 1
ATOM 3345 O O . ASP A 1 416 ? 36.714 4.169 37.283 1.00 35.22 416 ASP A O 1
ATOM 3349 N N . LEU A 1 417 ? 37.875 3.747 39.144 1.00 35.94 417 LEU A N 1
ATOM 3350 C CA . LEU A 1 417 ? 39.181 3.923 38.488 1.00 35.94 417 LEU A CA 1
ATOM 3351 C C . LEU A 1 417 ? 39.535 2.731 37.585 1.00 35.94 417 LEU A C 1
ATOM 3353 O O . LEU A 1 417 ? 40.056 2.928 36.485 1.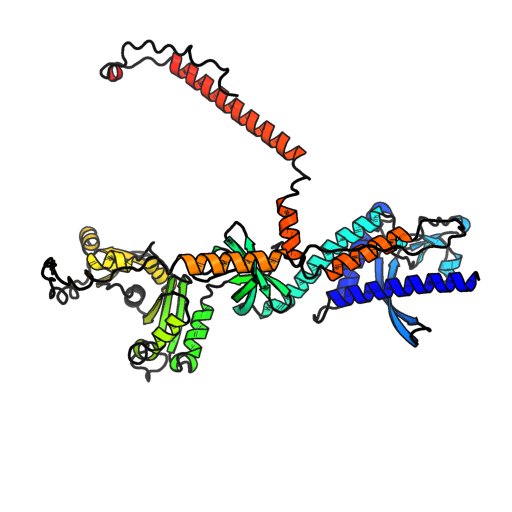00 35.94 417 LEU A O 1
ATOM 3357 N N . LEU A 1 418 ? 39.133 1.516 37.979 1.00 33.69 418 LEU A N 1
ATOM 3358 C CA . LEU A 1 418 ? 39.402 0.285 37.230 1.00 33.69 418 LEU A CA 1
ATOM 3359 C C . LEU A 1 418 ? 38.630 0.211 35.896 1.00 33.69 418 LEU A C 1
ATOM 3361 O O . LEU A 1 418 ? 39.108 -0.395 34.940 1.00 33.69 418 LEU A O 1
ATOM 3365 N N . PHE A 1 419 ? 37.454 0.846 35.796 1.00 31.03 419 PHE A N 1
ATOM 3366 C CA . PHE A 1 419 ? 36.676 0.879 34.548 1.00 31.03 419 PHE A CA 1
ATOM 3367 C C . PHE A 1 419 ? 37.233 1.877 33.522 1.00 31.03 419 PHE A C 1
ATOM 3369 O O . PHE A 1 419 ? 37.124 1.635 32.319 1.00 31.03 419 PHE A O 1
ATOM 3376 N N . SER A 1 420 ? 37.888 2.951 33.977 1.00 34.69 420 SER A N 1
ATOM 3377 C CA . SER A 1 420 ? 38.539 3.920 33.085 1.00 34.69 420 SER A CA 1
ATOM 3378 C C . SER A 1 420 ? 39.858 3.398 32.490 1.00 34.69 420 SER A C 1
ATOM 3380 O O . SER A 1 420 ? 40.164 3.670 31.329 1.00 34.69 420 SER A O 1
ATOM 3382 N N . GLU A 1 421 ? 40.604 2.569 33.231 1.00 34.56 421 GLU A N 1
ATOM 3383 C CA . GLU A 1 421 ? 41.863 1.964 32.760 1.00 34.56 421 GLU A CA 1
ATOM 3384 C C . GLU A 1 421 ? 41.638 0.830 31.741 1.00 34.56 421 GLU A C 1
ATOM 3386 O O . GLU A 1 421 ? 42.435 0.647 30.815 1.00 34.56 421 GLU A O 1
ATOM 3391 N N . ILE A 1 422 ? 40.513 0.110 31.830 1.00 35.62 422 ILE A N 1
ATOM 3392 C CA . ILE A 1 422 ? 40.136 -0.922 30.845 1.00 35.62 422 ILE A CA 1
ATOM 3393 C C . ILE A 1 422 ? 39.683 -0.287 29.517 1.00 35.62 422 ILE A C 1
ATOM 3395 O O . ILE A 1 422 ? 39.958 -0.832 28.449 1.00 35.62 422 ILE A O 1
ATOM 3399 N N . GLN A 1 423 ? 39.038 0.886 29.552 1.00 32.66 423 GLN A N 1
ATOM 3400 C CA . GLN A 1 423 ? 38.644 1.602 28.331 1.00 32.66 423 GLN A CA 1
ATOM 3401 C C . GLN A 1 423 ? 39.834 2.242 27.607 1.00 32.66 423 GLN A C 1
ATOM 3403 O O . GLN A 1 423 ? 39.871 2.216 26.379 1.00 32.66 423 GLN A O 1
ATOM 3408 N N . ASN A 1 424 ? 40.823 2.754 28.343 1.00 35.84 424 ASN A N 1
ATOM 3409 C CA . ASN A 1 424 ? 41.995 3.383 27.730 1.00 35.84 424 ASN A CA 1
ATOM 3410 C C . ASN A 1 424 ? 42.982 2.351 27.149 1.00 35.84 424 ASN A C 1
ATOM 3412 O O . ASN A 1 424 ? 43.514 2.565 26.063 1.00 35.84 424 ASN A O 1
ATOM 3416 N N . SER A 1 425 ? 43.143 1.185 27.788 1.00 34.78 425 SER A N 1
ATOM 3417 C CA . SER A 1 425 ? 44.012 0.106 27.276 1.00 34.78 425 SER A CA 1
ATOM 3418 C C . SER A 1 425 ? 43.462 -0.610 26.030 1.00 34.78 425 SER A C 1
ATOM 3420 O O . SER A 1 425 ? 44.235 -1.136 25.230 1.00 34.78 425 SER A O 1
ATOM 3422 N N . ALA A 1 426 ? 42.141 -0.598 25.811 1.00 32.09 426 ALA A N 1
ATOM 3423 C CA . ALA A 1 426 ? 41.519 -1.140 24.597 1.00 32.09 426 ALA A CA 1
ATOM 3424 C C . ALA A 1 426 ? 41.634 -0.204 23.377 1.00 32.09 426 ALA A C 1
ATOM 3426 O O . ALA A 1 426 ? 41.563 -0.674 22.242 1.00 32.09 426 ALA A O 1
ATOM 3427 N N . ILE A 1 427 ? 41.823 1.100 23.602 1.00 35.38 427 ILE A N 1
ATOM 3428 C CA . ILE A 1 427 ? 41.989 2.101 22.538 1.00 35.38 427 ILE A CA 1
ATOM 3429 C C . ILE A 1 427 ? 43.450 2.130 22.059 1.00 35.38 427 ILE A C 1
ATOM 3431 O O . ILE A 1 427 ? 43.695 2.193 20.857 1.00 35.38 427 ILE A O 1
ATOM 3435 N N . GLU A 1 428 ? 44.420 1.946 22.960 1.00 35.41 428 GLU A N 1
ATOM 3436 C CA . GLU A 1 428 ? 45.845 1.876 22.593 1.00 35.41 428 GLU A CA 1
ATOM 3437 C C . GLU A 1 428 ? 46.207 0.605 21.794 1.00 35.41 428 GLU A C 1
ATOM 3439 O O . GLU A 1 428 ? 47.076 0.650 20.927 1.00 35.41 428 GLU A O 1
ATOM 3444 N N . ALA A 1 429 ? 45.482 -0.506 21.978 1.00 34.72 429 ALA A N 1
ATOM 3445 C CA . ALA A 1 429 ? 45.698 -1.744 21.216 1.00 34.72 429 ALA A CA 1
ATOM 3446 C C . ALA A 1 429 ? 45.126 -1.723 19.779 1.00 34.72 429 ALA A C 1
ATOM 3448 O O . ALA A 1 429 ? 45.399 -2.640 19.000 1.00 34.72 429 ALA A O 1
ATOM 3449 N N . PHE A 1 430 ? 44.330 -0.710 19.413 1.00 31.81 430 PHE A N 1
ATOM 3450 C CA . PHE A 1 430 ? 43.733 -0.597 18.075 1.00 31.81 430 PHE A CA 1
ATOM 3451 C C . PHE A 1 430 ? 44.516 0.347 17.143 1.00 31.81 430 PHE A C 1
ATOM 3453 O O . PHE A 1 430 ? 44.456 0.186 15.923 1.00 31.81 430 PHE A O 1
ATOM 3460 N N . ASP A 1 431 ? 45.314 1.264 17.701 1.00 33.84 431 ASP A N 1
ATOM 3461 C CA . ASP A 1 431 ? 46.133 2.214 16.933 1.00 33.84 431 ASP A CA 1
ATOM 3462 C C . ASP A 1 431 ? 47.547 1.693 16.589 1.00 33.84 431 ASP A C 1
ATOM 3464 O O . ASP A 1 431 ? 48.176 2.197 15.655 1.00 33.84 431 ASP A O 1
ATOM 3468 N N . GLU A 1 432 ? 48.031 0.622 17.233 1.00 31.95 432 GLU A N 1
ATOM 3469 C CA . GLU A 1 432 ? 49.336 0.002 16.918 1.00 31.95 432 GLU A CA 1
ATOM 3470 C C . GLU A 1 432 ? 49.333 -0.931 15.686 1.00 31.95 432 GLU A C 1
ATOM 3472 O O . GLU A 1 432 ? 50.394 -1.355 15.231 1.00 31.95 432 GLU A O 1
ATOM 3477 N N . ILE A 1 433 ? 48.177 -1.225 15.075 1.00 33.34 433 ILE A N 1
ATOM 3478 C CA . ILE A 1 433 ? 48.097 -2.125 13.901 1.00 33.34 433 ILE A CA 1
ATOM 3479 C C . ILE A 1 433 ? 48.220 -1.369 12.559 1.00 33.34 433 ILE A C 1
ATOM 3481 O O . ILE A 1 433 ? 48.472 -1.985 11.523 1.00 33.34 433 ILE A O 1
ATOM 3485 N N . ASN A 1 434 ? 48.127 -0.034 12.546 1.00 34.62 434 ASN A N 1
ATOM 3486 C CA . ASN A 1 434 ? 48.030 0.748 11.303 1.00 34.62 434 ASN A CA 1
ATOM 3487 C C . ASN A 1 434 ? 49.257 1.591 10.924 1.00 34.62 434 ASN A C 1
ATOM 3489 O O . ASN A 1 434 ? 49.149 2.462 10.058 1.00 34.62 434 ASN A O 1
ATOM 3493 N N . GLN A 1 435 ? 50.439 1.334 11.491 1.00 36.16 435 GLN A N 1
ATOM 3494 C CA . GLN A 1 435 ? 51.661 2.021 11.060 1.00 36.16 435 GLN A CA 1
ATOM 3495 C C . GLN A 1 435 ? 52.913 1.136 11.120 1.00 36.16 435 GLN A C 1
ATOM 3497 O O . GLN A 1 435 ? 53.723 1.308 12.014 1.00 36.16 435 GLN A O 1
ATOM 3502 N N . GLU A 1 436 ? 53.148 0.282 10.113 1.00 28.92 436 GLU A N 1
ATOM 3503 C CA . GLU A 1 436 ? 54.513 -0.023 9.640 1.00 28.92 436 GLU A CA 1
ATOM 3504 C C . GLU A 1 436 ? 54.545 -0.613 8.202 1.00 28.92 436 GLU A C 1
ATOM 3506 O O . GLU A 1 436 ? 53.680 -1.365 7.771 1.00 28.92 436 GLU A O 1
ATOM 3511 N N . LYS A 1 437 ? 55.531 -0.136 7.429 1.00 33.53 437 LYS A N 1
ATOM 3512 C CA . LYS A 1 437 ? 55.769 -0.120 5.951 1.00 33.53 437 LYS A CA 1
ATOM 3513 C C . LYS A 1 437 ? 56.431 -1.447 5.441 1.00 33.53 437 LYS A C 1
ATOM 3515 O O . LYS A 1 437 ? 56.686 -2.263 6.317 1.00 33.53 437 LYS A O 1
ATOM 3520 N N . PRO A 1 438 ? 56.839 -1.711 4.147 1.00 32.25 438 PRO A N 1
ATOM 3521 C CA . PRO A 1 438 ? 57.390 -0.766 3.146 1.00 32.25 438 PRO A CA 1
ATOM 3522 C C . PRO A 1 438 ? 57.309 -1.075 1.615 1.00 32.25 438 PRO A C 1
ATOM 3524 O O . PRO A 1 438 ? 56.804 -2.083 1.136 1.00 32.25 438 PRO A O 1
ATOM 3527 N N . LYS A 1 439 ? 57.877 -0.126 0.845 1.00 29.06 439 LYS A N 1
ATOM 3528 C CA . LYS A 1 439 ? 58.156 -0.118 -0.607 1.00 29.06 439 LYS A CA 1
ATOM 3529 C C . LYS A 1 439 ? 59.386 -0.974 -0.974 1.00 29.06 439 LYS A C 1
ATOM 3531 O O . LYS A 1 439 ? 60.401 -0.867 -0.291 1.00 29.06 439 LYS A O 1
ATOM 3536 N N . ALA A 1 440 ? 59.380 -1.632 -2.142 1.00 25.84 440 ALA A N 1
ATOM 3537 C CA . ALA A 1 440 ? 60.601 -2.019 -2.871 1.00 25.84 440 ALA A CA 1
ATOM 3538 C C . ALA A 1 440 ? 60.404 -2.022 -4.407 1.00 25.84 440 ALA A C 1
ATOM 3540 O O . ALA A 1 440 ? 59.374 -2.453 -4.914 1.00 25.84 440 ALA A O 1
ATOM 3541 N N . LYS A 1 441 ? 61.414 -1.508 -5.128 1.00 24.67 441 LYS A N 1
ATOM 3542 C CA . LYS A 1 441 ? 61.549 -1.392 -6.597 1.00 24.67 441 LYS A CA 1
ATOM 3543 C C . LYS A 1 441 ? 62.314 -2.596 -7.168 1.00 24.67 441 LYS A C 1
ATOM 3545 O O . LYS A 1 441 ? 63.361 -2.904 -6.609 1.00 24.67 441 LYS A O 1
ATOM 3550 N N . VAL A 1 442 ? 61.930 -3.127 -8.338 1.00 25.36 442 VAL A N 1
ATOM 3551 C CA . VAL A 1 442 ? 62.835 -3.831 -9.284 1.00 25.36 442 VAL A CA 1
ATOM 3552 C C . VAL A 1 442 ? 62.466 -3.469 -10.742 1.00 25.36 442 VAL A C 1
ATOM 3554 O O . VAL A 1 442 ? 61.357 -3.038 -11.032 1.00 25.36 442 VAL A O 1
ATOM 3557 N N . SER A 1 443 ? 63.478 -3.544 -11.605 1.00 25.11 443 SER A N 1
ATOM 3558 C CA . SER A 1 443 ? 63.805 -2.857 -12.864 1.00 25.11 443 SER A CA 1
ATOM 3559 C C . SER A 1 443 ? 63.128 -3.296 -14.181 1.00 25.11 443 SER A C 1
ATOM 3561 O O . SER A 1 443 ? 62.735 -4.441 -14.358 1.00 25.11 443 SER A O 1
ATOM 3563 N N . THR A 1 444 ? 63.140 -2.364 -15.145 1.00 24.97 444 THR A N 1
ATOM 3564 C CA . THR A 1 444 ? 62.750 -2.435 -16.578 1.00 24.97 444 THR A CA 1
ATOM 3565 C C . THR A 1 444 ? 63.629 -3.344 -17.464 1.00 24.97 444 THR A C 1
ATOM 3567 O O . THR A 1 444 ? 64.790 -3.563 -17.117 1.00 24.97 444 THR A O 1
ATOM 3570 N N . PRO A 1 445 ? 63.187 -3.676 -18.702 1.00 22.64 445 PRO A N 1
ATOM 3571 C CA . PRO A 1 445 ? 63.765 -2.968 -19.860 1.00 22.64 445 PRO A CA 1
ATOM 3572 C C . PRO A 1 445 ? 62.723 -2.482 -20.895 1.00 22.64 445 PRO A C 1
ATOM 3574 O O . PRO A 1 445 ? 61.573 -2.904 -20.907 1.00 22.64 445 PRO A O 1
ATOM 3577 N N . LYS A 1 446 ? 63.138 -1.539 -21.754 1.00 22.59 446 LYS A N 1
ATOM 3578 C CA . LYS A 1 446 ? 62.302 -0.737 -22.670 1.00 22.59 446 LYS A CA 1
ATOM 3579 C C . LYS A 1 446 ? 62.709 -0.960 -24.147 1.00 22.59 446 LYS A C 1
ATOM 3581 O O . LYS A 1 446 ? 63.910 -0.972 -24.404 1.00 22.59 446 LYS A O 1
ATOM 3586 N N . LYS A 1 447 ? 61.712 -0.912 -25.063 1.00 25.28 447 LYS A N 1
ATOM 3587 C CA . LYS A 1 447 ? 61.685 -0.460 -26.496 1.00 25.28 447 LYS A CA 1
ATOM 3588 C C . LYS A 1 447 ? 61.551 -1.540 -27.601 1.00 25.28 447 LYS A C 1
ATOM 3590 O O . LYS A 1 447 ? 62.117 -2.609 -27.422 1.00 25.28 447 LYS A O 1
ATOM 3595 N N . PRO A 1 448 ? 60.894 -1.240 -28.759 1.00 23.91 448 PRO A N 1
ATOM 3596 C CA . PRO A 1 448 ? 60.579 0.096 -29.301 1.00 23.91 448 PRO A CA 1
ATOM 3597 C C . PRO A 1 448 ? 59.104 0.371 -29.668 1.00 23.91 448 PRO A C 1
ATOM 3599 O O . PRO A 1 448 ? 58.265 -0.515 -29.724 1.00 23.91 448 PRO A O 1
ATOM 3602 N N . LYS A 1 449 ? 58.830 1.663 -29.899 1.00 27.95 449 LYS A N 1
ATOM 3603 C CA . LYS A 1 449 ? 57.589 2.218 -30.455 1.00 27.95 449 LYS A CA 1
ATOM 3604 C C . LYS A 1 449 ? 57.493 1.919 -31.957 1.00 27.95 449 LYS A C 1
ATOM 3606 O O . LYS A 1 449 ? 58.490 2.096 -32.654 1.00 27.95 449 LYS A O 1
ATOM 3611 N N . LEU A 1 450 ? 56.284 1.633 -32.431 1.00 23.88 450 LEU A N 1
ATOM 3612 C CA . LEU A 1 450 ? 55.787 2.022 -33.754 1.00 23.88 450 LEU A CA 1
ATOM 3613 C C . LEU A 1 450 ? 54.415 2.682 -33.554 1.00 23.88 450 LEU A C 1
ATOM 3615 O O . LEU A 1 450 ? 53.688 2.322 -32.633 1.00 23.88 450 LEU A O 1
ATOM 3619 N N . GLN A 1 451 ? 54.187 3.743 -34.320 1.00 30.69 451 GLN A N 1
ATOM 3620 C CA . GLN A 1 451 ? 53.129 4.744 -34.183 1.00 30.69 451 GLN A CA 1
ATOM 3621 C C . GLN A 1 451 ? 51.811 4.295 -34.842 1.00 30.69 451 GLN A C 1
ATOM 3623 O O . GLN A 1 451 ? 51.847 3.391 -35.678 1.00 30.69 451 GLN A O 1
ATOM 3628 N N . ASN A 1 452 ? 50.742 5.037 -34.504 1.00 24.42 452 ASN A N 1
ATOM 3629 C CA . ASN A 1 452 ? 49.416 5.164 -35.137 1.00 24.42 452 ASN A CA 1
ATOM 3630 C C . ASN A 1 452 ? 48.328 4.199 -34.623 1.00 24.42 452 ASN A C 1
ATOM 3632 O O . ASN A 1 452 ? 48.578 2.999 -34.590 1.00 24.42 452 ASN A O 1
ATOM 3636 N N . ASP A 1 453 ? 47.093 4.567 -34.255 1.00 26.20 453 ASP A N 1
ATOM 3637 C CA . ASP A 1 453 ? 46.340 5.823 -34.006 1.00 26.20 453 ASP A CA 1
ATOM 3638 C C . ASP A 1 453 ? 45.058 5.355 -33.246 1.00 26.20 453 ASP A C 1
ATOM 3640 O O . ASP A 1 453 ? 44.390 4.426 -33.685 1.00 26.20 453 ASP A O 1
ATOM 3644 N N . GLU A 1 454 ? 44.844 5.664 -31.965 1.00 34.22 454 GLU A N 1
ATOM 3645 C CA . GLU A 1 454 ? 43.952 6.717 -31.426 1.00 34.22 454 GLU A CA 1
ATOM 3646 C C . GLU A 1 454 ? 42.437 6.714 -31.768 1.00 34.22 454 GLU A C 1
ATOM 3648 O O . GLU A 1 454 ? 41.764 7.680 -31.426 1.00 34.22 454 GLU A O 1
ATOM 3653 N N . VAL A 1 455 ? 41.840 5.634 -32.300 1.00 32.62 455 VAL A N 1
ATOM 3654 C CA . VAL A 1 455 ? 40.364 5.603 -32.535 1.00 32.62 455 VAL A CA 1
ATOM 3655 C C . VAL A 1 455 ? 39.589 4.505 -31.772 1.00 32.62 455 VAL A C 1
ATOM 3657 O O . VAL A 1 455 ? 38.401 4.673 -31.520 1.00 32.62 455 VAL A O 1
ATOM 3660 N N . ASP A 1 456 ? 40.241 3.466 -31.239 1.00 32.34 456 ASP A N 1
ATOM 3661 C CA . ASP A 1 456 ? 39.538 2.370 -30.531 1.00 32.34 456 ASP A CA 1
ATOM 3662 C C . ASP A 1 456 ? 39.372 2.565 -29.006 1.00 32.34 456 ASP A C 1
ATOM 3664 O O . ASP A 1 456 ? 38.622 1.838 -28.352 1.00 32.34 456 ASP A O 1
ATOM 3668 N N . SER A 1 457 ? 40.024 3.565 -28.395 1.00 36.34 457 SER A N 1
ATOM 3669 C CA . SER A 1 457 ? 39.992 3.730 -26.928 1.00 36.34 457 SER A CA 1
ATOM 3670 C C . SER A 1 457 ? 38.732 4.425 -26.398 1.00 36.34 457 SER A C 1
ATOM 3672 O O . SER A 1 457 ? 38.440 4.319 -25.207 1.00 36.34 457 SER A O 1
ATOM 3674 N N . LEU A 1 458 ? 37.952 5.099 -27.251 1.00 35.00 458 LEU A N 1
ATOM 3675 C CA . LEU A 1 458 ? 36.725 5.811 -26.857 1.00 35.00 458 LEU A CA 1
ATOM 3676 C C . LEU A 1 458 ? 35.522 4.873 -26.681 1.00 35.00 458 LEU A C 1
ATOM 3678 O O . LEU A 1 458 ? 34.643 5.142 -25.860 1.00 35.00 458 LEU A O 1
ATOM 3682 N N . PHE A 1 459 ? 35.518 3.735 -27.378 1.00 34.28 459 PHE A N 1
ATOM 3683 C CA . PHE A 1 459 ? 34.472 2.725 -27.241 1.00 34.28 459 PHE A CA 1
ATOM 3684 C C . PHE A 1 459 ? 34.755 1.784 -26.065 1.00 34.28 459 PHE A C 1
ATOM 3686 O O . PHE A 1 459 ? 33.875 1.561 -25.238 1.00 34.28 459 PHE A O 1
ATOM 3693 N N . GLU A 1 460 ? 35.998 1.316 -25.895 1.00 36.34 460 GLU A N 1
ATOM 3694 C CA . GLU A 1 460 ? 36.371 0.489 -24.737 1.00 36.34 460 GLU A CA 1
ATOM 3695 C C . GLU A 1 460 ? 36.354 1.258 -23.412 1.00 36.34 460 GLU A C 1
ATOM 3697 O O . GLU A 1 460 ? 36.013 0.673 -22.386 1.00 36.34 460 GLU A O 1
ATOM 3702 N N . SER A 1 461 ? 36.677 2.556 -23.404 1.00 34.19 461 SER A N 1
ATOM 3703 C CA . SER A 1 461 ? 36.550 3.378 -22.191 1.00 34.19 461 SER A CA 1
ATOM 3704 C C . SER A 1 461 ? 35.088 3.596 -21.816 1.00 34.19 461 SER A C 1
ATOM 3706 O O . SER A 1 461 ? 34.753 3.403 -20.654 1.00 34.19 461 SER A O 1
ATOM 3708 N N . SER A 1 462 ? 34.201 3.858 -22.781 1.00 35.25 462 SER A N 1
ATOM 3709 C CA . SER A 1 462 ? 32.758 3.992 -22.530 1.00 35.25 462 SER A CA 1
ATOM 3710 C C . SER A 1 462 ? 32.116 2.679 -22.065 1.00 35.25 462 SER A C 1
ATOM 3712 O O . SER A 1 462 ? 31.271 2.690 -21.173 1.00 35.25 462 SER A O 1
ATOM 3714 N N . LEU A 1 463 ? 32.543 1.530 -22.607 1.00 33.50 463 LEU A N 1
ATOM 3715 C CA . LEU A 1 463 ? 32.054 0.199 -22.220 1.00 33.50 463 LEU A CA 1
ATOM 3716 C C . LEU A 1 463 ? 32.653 -0.300 -20.899 1.00 33.50 463 LEU A C 1
ATOM 3718 O O . LEU A 1 463 ? 31.973 -1.002 -20.153 1.00 33.50 463 LEU A O 1
ATOM 3722 N N . ASN A 1 464 ? 33.901 0.053 -20.584 1.00 36.53 464 ASN A N 1
ATOM 3723 C CA . ASN A 1 464 ? 34.511 -0.266 -19.292 1.00 36.53 464 ASN A CA 1
ATOM 3724 C C . ASN A 1 464 ? 34.007 0.661 -18.178 1.00 36.53 464 ASN A C 1
ATOM 3726 O O . ASN A 1 464 ? 33.775 0.173 -17.078 1.00 36.53 464 ASN A O 1
ATOM 3730 N N . GLN A 1 465 ? 33.717 1.928 -18.481 1.00 36.94 465 GLN A N 1
ATOM 3731 C CA . GLN A 1 465 ? 32.996 2.836 -17.587 1.00 36.94 465 GLN A CA 1
ATOM 3732 C C . GLN A 1 465 ? 31.563 2.323 -17.339 1.00 36.94 465 GLN A C 1
ATOM 3734 O O . GLN A 1 465 ? 31.116 2.285 -16.199 1.00 36.94 465 GLN A O 1
ATOM 3739 N N . TYR A 1 466 ? 30.903 1.759 -18.362 1.00 37.00 466 TYR A N 1
ATOM 3740 C CA . TYR A 1 466 ? 29.637 1.025 -18.208 1.00 37.00 466 TYR A CA 1
ATOM 3741 C C . TYR A 1 466 ? 29.764 -0.284 -17.406 1.00 37.00 466 TYR A C 1
ATOM 3743 O O . TYR A 1 466 ? 28.821 -0.665 -16.720 1.00 37.00 466 TYR A O 1
ATOM 3751 N N . LYS A 1 467 ? 30.891 -1.009 -17.481 1.00 34.16 467 LYS A N 1
ATOM 3752 C CA . LYS A 1 467 ? 31.140 -2.236 -16.691 1.00 34.16 467 LYS A CA 1
ATOM 3753 C C . LYS A 1 467 ? 31.444 -1.936 -15.221 1.00 34.16 467 LYS A C 1
ATOM 3755 O O . LYS A 1 467 ? 30.996 -2.699 -14.365 1.00 34.16 467 LYS A O 1
ATOM 3760 N N . GLU A 1 468 ? 32.180 -0.863 -14.929 1.00 33.53 468 GLU A N 1
ATOM 3761 C CA . GLU A 1 468 ? 32.395 -0.381 -13.557 1.00 33.53 468 GLU A CA 1
ATOM 3762 C C . GLU A 1 468 ? 31.067 0.080 -12.944 1.00 33.53 468 GLU A C 1
ATOM 3764 O O . GLU A 1 468 ? 30.710 -0.427 -11.875 1.00 33.53 468 GLU A O 1
ATOM 3769 N N . ASP A 1 469 ? 30.269 0.855 -13.691 1.00 33.34 469 ASP A N 1
ATOM 3770 C CA . ASP A 1 469 ? 28.892 1.211 -13.329 1.00 33.34 469 ASP A CA 1
ATOM 3771 C C . ASP A 1 469 ? 28.013 -0.040 -13.143 1.00 33.34 469 ASP A C 1
ATOM 3773 O O . ASP A 1 469 ? 27.286 -0.137 -12.170 1.00 33.34 469 ASP A O 1
ATOM 3777 N N . LEU A 1 470 ? 28.084 -1.072 -13.990 1.00 34.69 470 LEU A N 1
ATOM 3778 C CA . LEU A 1 470 ? 27.247 -2.283 -13.858 1.00 34.69 470 LEU A CA 1
ATOM 3779 C C . LEU A 1 470 ? 27.624 -3.198 -12.679 1.00 34.69 470 LEU A C 1
ATOM 3781 O O . LEU A 1 470 ? 26.772 -3.951 -12.202 1.00 34.69 470 LEU A O 1
ATOM 3785 N N . SER A 1 471 ? 28.871 -3.153 -12.198 1.00 36.62 471 SER A N 1
ATOM 3786 C CA . SER A 1 471 ? 29.286 -3.900 -11.000 1.00 36.62 471 SER A CA 1
ATOM 3787 C C . SER A 1 471 ? 28.833 -3.231 -9.697 1.00 36.62 471 SER A C 1
ATOM 3789 O O . SER A 1 471 ? 28.656 -3.916 -8.687 1.00 36.62 471 SER A O 1
ATOM 3791 N N . GLN A 1 472 ? 28.585 -1.917 -9.743 1.00 32.66 472 GLN A N 1
ATOM 3792 C CA . GLN A 1 472 ? 28.090 -1.112 -8.625 1.00 32.66 472 GLN A CA 1
ATOM 3793 C C . GLN A 1 472 ? 26.575 -0.814 -8.723 1.00 32.66 472 GLN A C 1
ATOM 3795 O O . GLN A 1 472 ? 25.905 -0.723 -7.699 1.00 32.66 472 GLN A O 1
ATOM 3800 N N . ASN A 1 473 ? 25.952 -0.843 -9.908 1.00 33.12 473 ASN A N 1
ATOM 3801 C CA . ASN A 1 473 ? 24.587 -0.323 -10.134 1.00 33.12 473 ASN A CA 1
ATOM 3802 C C . ASN A 1 473 ? 23.464 -1.360 -10.069 1.00 33.12 473 ASN A C 1
ATOM 3804 O O . ASN A 1 473 ? 22.444 -1.272 -10.752 1.00 33.12 473 ASN A O 1
ATOM 3808 N N . VAL A 1 474 ? 23.599 -2.293 -9.133 1.00 34.88 474 VAL A N 1
ATOM 3809 C CA . VAL A 1 474 ? 22.426 -2.777 -8.390 1.00 34.88 474 VAL A CA 1
ATOM 3810 C C . VAL A 1 474 ? 22.085 -1.799 -7.246 1.00 34.88 474 VAL A C 1
ATOM 3812 O O . VAL A 1 474 ? 20.990 -1.877 -6.698 1.00 34.88 474 VAL A O 1
ATOM 3815 N N . TYR A 1 475 ? 22.981 -0.858 -6.914 1.00 38.50 475 TYR A N 1
ATOM 3816 C CA . TYR A 1 475 ? 22.906 -0.014 -5.718 1.00 38.50 475 TYR A CA 1
ATOM 3817 C C . TYR A 1 475 ? 22.576 1.477 -5.940 1.00 38.50 475 TYR A C 1
ATOM 3819 O O . TYR A 1 475 ? 22.544 2.224 -4.970 1.00 38.50 475 TYR A O 1
ATOM 3827 N N . ASP A 1 476 ? 22.229 1.916 -7.154 1.00 35.56 476 ASP A N 1
ATOM 3828 C CA . ASP 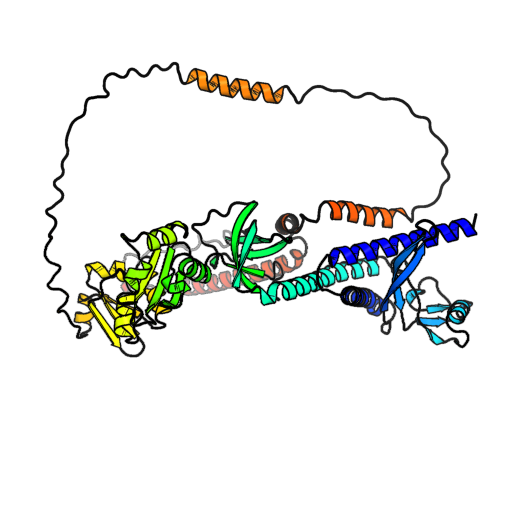A 1 476 ? 22.254 3.359 -7.472 1.00 35.56 476 ASP A CA 1
ATOM 3829 C C . ASP A 1 476 ? 20.907 4.103 -7.475 1.00 35.56 476 ASP A C 1
ATOM 3831 O O . ASP A 1 476 ? 20.874 5.298 -7.732 1.00 35.56 476 ASP A O 1
ATOM 3835 N N . PHE A 1 477 ? 19.776 3.482 -7.110 1.00 35.09 477 PHE A N 1
ATOM 3836 C CA . PHE A 1 477 ? 18.553 4.281 -6.877 1.00 35.09 477 PHE A CA 1
ATOM 3837 C C . PHE A 1 477 ? 18.609 5.069 -5.553 1.00 35.09 477 PHE A C 1
ATOM 3839 O O . PHE A 1 477 ? 17.903 6.064 -5.389 1.00 35.09 477 PHE A O 1
ATOM 3846 N N . VAL A 1 478 ? 19.431 4.627 -4.595 1.00 38.31 478 VAL A N 1
ATOM 3847 C CA . VAL A 1 478 ? 19.593 5.301 -3.296 1.00 38.31 478 VAL A CA 1
ATOM 3848 C C . VAL A 1 478 ? 20.704 6.355 -3.351 1.00 38.31 478 VAL A C 1
ATOM 3850 O O . VAL A 1 478 ? 20.513 7.422 -2.768 1.00 38.31 478 VAL A O 1
ATOM 3853 N N . ASP A 1 479 ? 21.772 6.110 -4.119 1.00 35.44 479 ASP A N 1
ATOM 3854 C CA . ASP A 1 479 ? 22.912 7.028 -4.278 1.00 35.44 479 ASP A CA 1
ATOM 3855 C C . ASP A 1 479 ? 22.669 8.119 -5.345 1.00 35.44 479 ASP A C 1
ATOM 3857 O O . ASP A 1 479 ? 23.118 9.255 -5.164 1.00 35.44 479 ASP A O 1
ATOM 3861 N N . ASP A 1 480 ? 21.835 7.884 -6.373 1.00 38.84 480 ASP A N 1
ATOM 3862 C CA . ASP A 1 480 ? 21.340 8.979 -7.237 1.00 38.84 480 ASP A CA 1
ATOM 3863 C C . ASP A 1 480 ? 20.511 9.999 -6.432 1.00 38.84 480 ASP A C 1
ATOM 3865 O O . ASP A 1 480 ? 20.435 11.175 -6.777 1.00 38.84 480 ASP A O 1
ATOM 3869 N N . LEU A 1 481 ? 19.929 9.585 -5.306 1.00 34.28 481 LEU A N 1
ATOM 3870 C CA . LEU A 1 481 ? 19.129 10.441 -4.430 1.00 34.28 481 LEU A CA 1
ATOM 3871 C C . LEU A 1 481 ? 19.980 11.365 -3.539 1.00 34.28 481 LEU A C 1
ATOM 3873 O O . LEU A 1 481 ? 19.407 12.256 -2.914 1.00 34.28 481 LEU A O 1
ATOM 3877 N N . ASP A 1 482 ? 21.300 11.159 -3.472 1.00 36.47 482 ASP A N 1
ATOM 3878 C CA . ASP A 1 482 ? 22.254 12.080 -2.831 1.00 36.47 482 ASP A CA 1
ATOM 3879 C C . ASP A 1 482 ? 22.933 13.006 -3.860 1.00 36.47 482 ASP A C 1
ATOM 3881 O O . ASP A 1 482 ? 23.299 14.130 -3.526 1.00 36.47 482 ASP A O 1
ATOM 3885 N N . LYS A 1 483 ? 23.002 12.623 -5.146 1.00 36.47 483 LYS A N 1
ATOM 3886 C CA . LYS A 1 483 ? 23.430 13.540 -6.226 1.00 36.47 483 LYS A CA 1
ATOM 3887 C C . LYS A 1 483 ? 22.341 14.532 -6.649 1.00 36.47 483 LYS A C 1
ATOM 3889 O O . LYS A 1 483 ? 22.655 15.618 -7.123 1.00 36.47 483 LYS A O 1
ATOM 3894 N N . TYR A 1 484 ? 21.068 14.211 -6.414 1.00 36.25 484 TYR A N 1
ATOM 3895 C CA . TYR A 1 484 ? 19.948 15.135 -6.645 1.00 36.25 484 TYR A CA 1
ATOM 3896 C C . TYR A 1 484 ? 19.638 16.082 -5.471 1.00 36.25 484 TYR A C 1
ATOM 3898 O O . TYR A 1 484 ? 18.658 16.821 -5.555 1.00 36.25 484 TYR A O 1
ATOM 3906 N N . SER A 1 485 ? 20.437 16.098 -4.395 1.00 35.31 485 SER A N 1
ATOM 3907 C CA . SER A 1 485 ? 20.350 17.168 -3.387 1.00 35.31 485 SER A CA 1
ATOM 3908 C C . SER A 1 485 ? 21.364 18.296 -3.573 1.00 35.31 485 SER A C 1
ATOM 3910 O O . SER A 1 485 ? 21.145 19.348 -2.984 1.00 35.31 485 SER A O 1
ATOM 3912 N N . ASP A 1 486 ? 22.401 18.116 -4.403 1.00 36.09 486 ASP A N 1
ATOM 3913 C CA . ASP A 1 486 ? 23.489 19.102 -4.528 1.00 36.09 486 ASP A CA 1
ATOM 3914 C C . ASP A 1 486 ? 23.763 19.629 -5.954 1.00 36.09 486 ASP A C 1
ATOM 3916 O O . ASP A 1 486 ? 24.522 20.584 -6.085 1.00 36.09 486 ASP A O 1
ATOM 3920 N N . ASP A 1 487 ? 23.108 19.128 -7.010 1.00 32.88 487 ASP A N 1
ATOM 3921 C CA . ASP A 1 487 ? 23.215 19.702 -8.367 1.00 32.88 487 ASP A CA 1
ATOM 3922 C C . ASP A 1 487 ? 21.870 20.255 -8.882 1.00 32.88 487 ASP A C 1
ATOM 3924 O O . ASP A 1 487 ? 21.310 19.824 -9.891 1.00 32.88 487 ASP A O 1
ATOM 3928 N N . GLU A 1 488 ? 21.366 21.292 -8.204 1.00 34.19 488 GLU A N 1
ATOM 3929 C CA . GLU A 1 488 ? 20.504 22.310 -8.824 1.00 34.19 488 GLU A CA 1
ATOM 3930 C C . GLU A 1 488 ? 21.367 23.326 -9.592 1.00 34.19 488 GLU A C 1
ATOM 3932 O O . GLU A 1 488 ? 21.488 24.487 -9.210 1.00 34.19 488 GLU A O 1
ATOM 3937 N N . ASN A 1 489 ? 21.999 22.900 -10.686 1.00 37.34 489 ASN A N 1
ATOM 3938 C CA . ASN A 1 489 ? 22.718 23.819 -11.572 1.00 37.34 489 ASN A CA 1
ATOM 3939 C C . ASN A 1 489 ? 22.442 23.537 -13.050 1.00 37.34 489 ASN A C 1
ATOM 3941 O O . ASN A 1 489 ? 23.341 23.427 -13.876 1.00 37.34 489 ASN A O 1
ATOM 3945 N N . PHE A 1 490 ? 21.159 23.462 -13.393 1.00 35.09 490 PHE A N 1
ATOM 3946 C CA . PHE A 1 490 ? 20.680 23.872 -14.709 1.00 35.09 490 PHE A CA 1
ATOM 3947 C C . PHE A 1 490 ? 19.205 24.260 -14.570 1.00 35.09 490 PHE A C 1
ATOM 3949 O O . PHE A 1 490 ? 18.348 23.388 -14.573 1.00 35.09 490 PHE A O 1
ATOM 3956 N N . ASP A 1 491 ? 18.988 25.549 -14.268 1.00 41.69 491 ASP A N 1
ATOM 3957 C CA . ASP A 1 491 ? 17.753 26.362 -14.412 1.00 41.69 491 ASP A CA 1
ATOM 3958 C C . ASP A 1 491 ? 17.744 27.592 -13.464 1.00 41.69 491 ASP A C 1
ATOM 3960 O O . ASP A 1 491 ? 16.802 28.380 -13.451 1.00 41.69 491 ASP A O 1
ATOM 3964 N N . GLN A 1 492 ? 18.823 27.855 -12.709 1.00 36.31 492 GLN A N 1
ATOM 3965 C CA . GLN A 1 492 ? 18.889 29.009 -11.791 1.00 36.31 492 GLN A CA 1
ATOM 3966 C C . GLN A 1 492 ? 19.109 30.381 -12.465 1.00 36.31 492 GLN A C 1
ATOM 3968 O O . GLN A 1 492 ? 18.895 31.407 -11.825 1.00 36.31 492 GLN A O 1
ATOM 3973 N N . ALA A 1 493 ? 19.478 30.449 -13.750 1.00 39.22 493 ALA A N 1
ATOM 3974 C CA . ALA A 1 493 ? 19.728 31.736 -14.416 1.00 39.22 493 ALA A CA 1
ATOM 3975 C C . ALA A 1 493 ? 18.440 32.454 -14.872 1.00 39.22 493 ALA A C 1
ATOM 3977 O O . ALA A 1 493 ? 18.352 33.675 -14.758 1.00 39.22 493 ALA A O 1
ATOM 3978 N N . GLU A 1 494 ? 17.425 31.719 -15.340 1.00 38.16 494 GLU A N 1
ATOM 3979 C CA . GLU A 1 494 ? 16.145 32.317 -15.761 1.00 38.16 494 GLU A CA 1
ATOM 3980 C C . GLU A 1 494 ? 15.177 32.495 -14.580 1.00 38.16 494 GLU A C 1
ATOM 3982 O O . GLU A 1 494 ? 14.446 33.486 -14.528 1.00 38.16 494 GLU A O 1
ATOM 3987 N N . GLN A 1 495 ? 15.221 31.609 -13.577 1.00 38.12 495 GLN A N 1
ATOM 3988 C CA . GLN A 1 495 ? 14.381 31.723 -12.381 1.00 38.12 495 GLN A CA 1
ATOM 3989 C C . GLN A 1 495 ? 14.799 32.908 -11.486 1.00 38.12 495 GLN A C 1
ATOM 3991 O O . GLN A 1 495 ? 13.934 33.647 -11.014 1.00 38.12 495 GLN A O 1
ATOM 3996 N N . GLU A 1 496 ? 16.106 33.166 -11.307 1.00 41.09 496 GLU A N 1
ATOM 3997 C CA . GLU A 1 496 ? 16.581 34.314 -10.516 1.00 41.09 496 GLU A CA 1
ATOM 3998 C C . GLU A 1 496 ? 16.217 35.665 -11.144 1.00 41.09 496 GLU A C 1
ATOM 4000 O O . GLU A 1 496 ? 15.937 36.615 -10.410 1.00 41.09 496 GLU A O 1
ATOM 4005 N N . GLU A 1 497 ? 16.219 35.799 -12.474 1.00 45.50 497 GLU A N 1
ATOM 4006 C CA . GLU A 1 497 ? 15.807 37.054 -13.117 1.00 45.50 497 GLU A CA 1
ATOM 4007 C C . GLU A 1 497 ? 14.304 37.297 -12.968 1.00 45.50 497 GLU A C 1
ATOM 4009 O O . GLU A 1 497 ? 13.888 38.428 -12.688 1.00 45.50 497 GLU A O 1
ATOM 4014 N N . VAL A 1 498 ? 13.489 36.246 -13.086 1.00 44.12 498 VAL A N 1
ATOM 4015 C CA . VAL A 1 498 ? 12.035 36.327 -12.899 1.00 44.12 498 VAL A CA 1
ATOM 4016 C C . VAL A 1 498 ? 11.696 36.624 -11.436 1.00 44.12 498 VAL A C 1
ATOM 4018 O O . VAL A 1 498 ? 10.896 37.524 -11.168 1.00 44.12 498 VAL A O 1
ATOM 4021 N N . ASP A 1 499 ? 12.359 35.980 -10.476 1.00 44.44 499 ASP A N 1
ATOM 4022 C CA . ASP A 1 499 ? 12.133 36.220 -9.049 1.00 44.44 499 ASP A CA 1
ATOM 4023 C C . ASP A 1 499 ? 12.656 37.589 -8.593 1.00 44.44 499 ASP A C 1
ATOM 4025 O O . ASP A 1 499 ? 11.981 38.269 -7.814 1.00 44.44 499 ASP A O 1
ATOM 4029 N N . LYS A 1 500 ? 13.780 38.080 -9.140 1.00 49.91 500 LYS A N 1
ATOM 4030 C CA . LYS A 1 500 ? 14.254 39.460 -8.911 1.00 49.91 500 LYS A CA 1
ATOM 4031 C C . LYS A 1 500 ? 13.283 40.491 -9.493 1.00 49.91 500 LYS A C 1
ATOM 4033 O O . LYS A 1 500 ? 13.027 41.510 -8.847 1.00 49.91 500 LYS A O 1
ATOM 4038 N N . GLN A 1 501 ? 12.683 40.238 -10.660 1.00 51.50 501 GLN A N 1
ATOM 4039 C CA . GLN A 1 501 ? 11.661 41.120 -11.243 1.00 51.50 501 GLN A CA 1
ATOM 4040 C C . GLN A 1 501 ? 10.349 41.104 -10.442 1.00 51.50 501 GLN A C 1
ATOM 4042 O O . GLN A 1 501 ? 9.760 42.163 -10.205 1.00 51.50 501 GLN A O 1
ATOM 4047 N N . VAL A 1 502 ? 9.912 39.939 -9.956 1.00 50.25 502 VAL A N 1
ATOM 4048 C CA . VAL A 1 502 ? 8.706 39.799 -9.120 1.00 50.25 502 VAL A CA 1
ATOM 4049 C C . VAL A 1 502 ? 8.917 40.401 -7.725 1.00 50.25 502 VAL A C 1
ATOM 4051 O O . VAL A 1 502 ? 8.012 41.060 -7.202 1.00 50.25 502 VAL A O 1
ATOM 4054 N N . ALA A 1 503 ? 10.102 40.244 -7.131 1.00 51.00 503 ALA A N 1
ATOM 4055 C CA . ALA A 1 503 ? 10.473 40.871 -5.863 1.00 51.00 503 ALA A CA 1
ATOM 4056 C C . ALA A 1 503 ? 10.555 42.397 -5.993 1.00 51.00 503 ALA A C 1
ATOM 4058 O O . ALA A 1 503 ? 10.001 43.110 -5.154 1.00 51.00 503 ALA A O 1
ATOM 4059 N N . LYS A 1 504 ? 11.139 42.907 -7.086 1.00 55.25 504 LYS A N 1
ATOM 4060 C CA . LYS A 1 504 ? 11.172 44.343 -7.397 1.00 55.25 504 LYS A CA 1
ATOM 4061 C C . LYS A 1 504 ? 9.764 44.913 -7.587 1.00 55.25 504 LYS A C 1
ATOM 4063 O O . LYS A 1 504 ? 9.425 45.904 -6.952 1.00 55.25 504 LYS A O 1
ATOM 4068 N N . ALA A 1 505 ? 8.891 44.225 -8.326 1.00 53.62 505 ALA A N 1
ATOM 4069 C CA . ALA A 1 505 ? 7.497 44.639 -8.504 1.00 53.62 505 ALA A CA 1
ATOM 4070 C C . ALA A 1 505 ? 6.675 44.609 -7.197 1.00 53.62 505 ALA A C 1
ATOM 4072 O O . ALA A 1 505 ? 5.777 45.435 -7.005 1.00 53.62 505 ALA A O 1
ATOM 4073 N N . LYS A 1 506 ? 6.967 43.676 -6.278 1.00 47.78 506 LYS A N 1
ATOM 4074 C CA . LYS A 1 506 ? 6.368 43.648 -4.930 1.00 47.78 506 LYS A CA 1
ATOM 4075 C C . LYS A 1 506 ? 6.905 44.777 -4.043 1.00 47.78 506 LYS A C 1
ATOM 4077 O O . LYS A 1 506 ? 6.100 45.408 -3.358 1.00 47.78 506 LYS A O 1
ATOM 4082 N N . LYS A 1 507 ? 8.212 45.068 -4.092 1.00 50.44 507 LYS A N 1
ATOM 4083 C CA . LYS A 1 507 ? 8.848 46.184 -3.369 1.00 50.44 507 LYS A CA 1
ATOM 4084 C C . LYS A 1 507 ? 8.302 47.531 -3.860 1.00 50.44 507 LYS A C 1
ATOM 4086 O O . LYS A 1 507 ? 7.873 48.342 -3.046 1.00 50.44 507 LYS A O 1
ATOM 4091 N N . ASP A 1 508 ? 8.161 47.711 -5.171 1.00 54.12 508 ASP A N 1
ATOM 4092 C CA . ASP A 1 508 ? 7.597 48.925 -5.777 1.00 54.12 508 ASP A CA 1
ATOM 4093 C C . ASP A 1 508 ? 6.118 49.133 -5.399 1.00 54.12 508 ASP A C 1
ATOM 4095 O O . ASP A 1 508 ? 5.719 50.243 -5.039 1.00 54.12 508 ASP A O 1
ATOM 4099 N N . LYS A 1 509 ? 5.305 48.062 -5.378 1.00 53.94 509 LYS A N 1
ATOM 4100 C CA . LYS A 1 509 ? 3.912 48.129 -4.891 1.00 53.94 509 LYS A CA 1
ATOM 4101 C C . LYS A 1 509 ? 3.819 48.468 -3.403 1.00 53.94 509 LYS A C 1
ATOM 4103 O O . LYS A 1 509 ? 2.924 49.220 -3.017 1.00 53.94 509 LYS A O 1
ATOM 4108 N N . ALA A 1 510 ? 4.718 47.940 -2.572 1.00 52.56 510 ALA A N 1
ATOM 4109 C CA . ALA A 1 510 ? 4.765 48.256 -1.145 1.00 52.56 510 ALA A CA 1
ATOM 4110 C C . ALA A 1 510 ? 5.172 49.722 -0.904 1.00 52.56 510 ALA A C 1
ATOM 4112 O O . ALA A 1 510 ? 4.547 50.406 -0.094 1.00 52.56 510 ALA A O 1
ATOM 4113 N N . ILE A 1 511 ? 6.138 50.241 -1.670 1.00 57.34 511 ILE A N 1
ATOM 4114 C CA . ILE A 1 511 ? 6.558 51.651 -1.623 1.00 57.34 511 ILE A CA 1
ATOM 4115 C C . ILE A 1 511 ? 5.423 52.578 -2.084 1.00 57.34 511 ILE A C 1
ATOM 4117 O O . ILE A 1 511 ? 5.195 53.630 -1.482 1.00 57.34 511 ILE A O 1
ATOM 4121 N N . GLU A 1 512 ? 4.662 52.200 -3.113 1.00 59.25 512 GLU A N 1
ATOM 4122 C CA . GLU A 1 512 ? 3.516 52.990 -3.578 1.00 59.25 512 GLU A CA 1
ATOM 4123 C C . GLU A 1 512 ? 2.370 53.012 -2.548 1.00 59.25 512 GLU A C 1
ATOM 4125 O O . GLU A 1 512 ? 1.771 54.065 -2.302 1.00 59.25 512 GLU A O 1
ATOM 4130 N N . GLN A 1 513 ? 2.092 51.879 -1.894 1.00 54.53 513 GLN A N 1
ATOM 4131 C CA . GLN A 1 513 ? 1.125 51.800 -0.793 1.00 54.53 513 GLN A CA 1
ATOM 4132 C C . GLN A 1 513 ? 1.576 52.623 0.419 1.00 54.53 513 GLN A C 1
ATOM 4134 O O . GLN A 1 513 ? 0.770 53.367 0.979 1.00 54.53 513 GLN A O 1
ATOM 4139 N N . PHE A 1 514 ? 2.861 52.574 0.773 1.00 56.47 514 PHE A N 1
ATOM 4140 C CA . PHE A 1 514 ? 3.425 53.390 1.846 1.00 56.47 514 PHE A CA 1
ATOM 4141 C C . PHE A 1 514 ? 3.329 54.889 1.536 1.00 56.47 514 PHE A C 1
ATOM 4143 O O . PHE A 1 514 ? 2.910 55.668 2.390 1.00 56.47 514 PHE A O 1
ATOM 4150 N N . ARG A 1 515 ? 3.615 55.311 0.296 1.00 58.06 515 ARG A N 1
ATOM 4151 C CA . ARG A 1 515 ? 3.439 56.711 -0.128 1.00 58.06 515 ARG A CA 1
ATOM 4152 C C . ARG A 1 515 ? 1.982 57.163 -0.049 1.00 58.06 515 ARG A C 1
ATOM 4154 O O . ARG A 1 515 ? 1.746 58.278 0.416 1.00 58.06 515 ARG A O 1
ATOM 4161 N N . LYS A 1 516 ? 1.022 56.311 -0.439 1.00 57.56 516 LYS A N 1
ATOM 4162 C CA . LYS A 1 516 ? -0.425 56.581 -0.302 1.00 57.56 516 LYS A CA 1
ATOM 4163 C C . LYS A 1 516 ? -0.852 56.716 1.160 1.00 57.56 516 LYS A C 1
ATOM 4165 O O . LYS A 1 516 ? -1.570 57.652 1.496 1.00 57.56 516 LYS A O 1
ATOM 4170 N N . ILE A 1 517 ? -0.363 55.843 2.038 1.00 56.44 517 ILE A N 1
ATOM 4171 C CA . ILE A 1 517 ? -0.633 55.910 3.480 1.00 56.44 517 ILE A CA 1
ATOM 4172 C C . ILE A 1 517 ? 0.008 57.166 4.093 1.00 56.44 517 ILE A C 1
ATOM 4174 O O . ILE A 1 517 ? -0.648 57.882 4.839 1.00 56.44 517 ILE A O 1
ATOM 4178 N N . LYS A 1 518 ? 1.243 57.518 3.714 1.00 52.12 518 LYS A N 1
ATOM 4179 C CA . LYS A 1 518 ? 1.935 58.737 4.177 1.00 52.12 518 LYS A CA 1
ATOM 4180 C C . LYS A 1 518 ? 1.217 60.022 3.749 1.00 52.12 518 LYS A C 1
ATOM 4182 O O . LYS A 1 518 ? 1.212 60.990 4.504 1.00 52.12 518 LYS A O 1
ATOM 4187 N N . THR A 1 519 ? 0.593 60.042 2.567 1.00 56.81 519 THR A N 1
ATOM 4188 C CA . THR A 1 519 ? -0.247 61.179 2.143 1.00 56.81 519 THR A CA 1
ATOM 4189 C C . THR A 1 519 ? -1.559 61.229 2.921 1.00 56.81 519 THR A C 1
ATOM 4191 O O . THR A 1 519 ? -1.916 62.290 3.416 1.00 56.81 519 THR A O 1
ATOM 4194 N N . GLN A 1 520 ? -2.222 60.088 3.124 1.00 53.19 520 GLN A N 1
ATOM 4195 C CA . GLN A 1 520 ? -3.456 60.014 3.919 1.00 53.19 520 GLN A CA 1
ATOM 4196 C C . GLN A 1 520 ? -3.247 60.364 5.401 1.00 53.19 520 GLN A C 1
ATOM 4198 O O . GLN A 1 520 ? -4.133 60.946 6.017 1.00 53.19 520 GLN A O 1
ATOM 4203 N N . ILE A 1 521 ? -2.078 60.052 5.965 1.00 53.84 521 ILE A N 1
ATOM 4204 C CA . ILE A 1 521 ? -1.722 60.383 7.352 1.00 53.84 521 ILE A CA 1
ATOM 4205 C C . ILE A 1 521 ? -1.358 61.867 7.502 1.00 53.84 521 ILE A C 1
ATOM 4207 O O . ILE A 1 521 ? -1.681 62.460 8.525 1.00 53.84 521 ILE A O 1
ATOM 4211 N N . LYS A 1 522 ? -0.743 62.501 6.492 1.00 53.25 522 LYS A N 1
ATOM 4212 C CA . LYS A 1 522 ? -0.484 63.955 6.521 1.00 53.25 522 LYS A CA 1
ATOM 4213 C C . LYS A 1 522 ? -1.765 64.791 6.554 1.00 53.25 522 LYS A C 1
ATOM 4215 O O . LYS A 1 522 ? -1.765 65.856 7.160 1.00 53.25 522 LYS A O 1
ATOM 4220 N N . ASP A 1 523 ? -2.837 64.290 5.946 1.00 49.16 523 ASP A N 1
ATOM 4221 C CA . ASP A 1 523 ? -4.154 64.934 5.950 1.00 49.16 523 ASP A CA 1
ATOM 4222 C C . ASP A 1 523 ? -5.051 64.461 7.116 1.00 49.16 523 ASP A C 1
ATOM 4224 O O . ASP A 1 523 ? -6.227 64.830 7.191 1.00 49.16 523 ASP A O 1
ATOM 4228 N N . PHE A 1 524 ? -4.520 63.655 8.047 1.00 51.06 524 PHE A N 1
ATOM 4229 C CA . PHE A 1 524 ? -5.276 63.135 9.184 1.00 51.06 524 PHE A CA 1
ATOM 4230 C C . PHE A 1 524 ? -5.473 64.220 10.248 1.00 51.06 524 PHE A C 1
ATOM 4232 O O . PHE A 1 524 ? -4.560 64.577 10.992 1.00 51.06 524 PHE A O 1
ATOM 4239 N N . LYS A 1 525 ? -6.696 64.748 10.329 1.00 58.09 525 LYS A N 1
ATOM 4240 C CA . LYS A 1 525 ? -7.104 65.711 11.353 1.00 58.09 525 LYS A CA 1
ATOM 4241 C C . LYS A 1 525 ? -7.724 64.956 12.528 1.00 58.09 525 LYS A C 1
ATOM 4243 O O . LYS A 1 525 ? -8.667 64.197 12.338 1.00 58.09 525 LYS A O 1
ATOM 4248 N N . VAL A 1 526 ? -7.174 65.145 13.725 1.00 54.28 526 VAL A N 1
ATOM 4249 C CA . VAL A 1 526 ? -7.598 64.424 14.933 1.00 54.28 526 VAL A CA 1
ATOM 4250 C C . VAL A 1 526 ? -8.987 64.902 15.367 1.00 54.28 526 VAL A C 1
ATOM 4252 O O . VAL A 1 526 ? -9.172 66.079 15.674 1.00 54.28 526 VAL A O 1
ATOM 4255 N N . ASP A 1 527 ? -9.962 63.991 15.392 1.00 53.66 527 ASP A N 1
ATOM 4256 C CA . ASP A 1 527 ? -11.300 64.261 15.923 1.00 53.66 527 ASP A CA 1
ATOM 4257 C C . ASP A 1 527 ? -11.282 64.381 17.457 1.00 53.66 527 ASP A C 1
ATOM 4259 O O . ASP A 1 527 ? -10.477 63.756 18.153 1.00 53.66 527 ASP A O 1
ATOM 4263 N N . ASN A 1 528 ? -12.212 65.180 17.990 1.00 53.97 528 ASN A N 1
ATOM 4264 C CA . ASN A 1 528 ? -12.264 65.612 19.395 1.00 53.97 528 ASN A CA 1
ATOM 4265 C C . ASN A 1 528 ? -12.332 64.455 20.418 1.00 53.97 528 ASN A C 1
ATOM 4267 O O . ASN A 1 528 ? -12.006 64.642 21.590 1.00 53.97 528 ASN A O 1
ATOM 4271 N N . ASP A 1 529 ? -12.711 63.254 19.979 1.00 55.00 529 ASP A N 1
ATOM 4272 C CA . ASP A 1 529 ? -12.813 62.061 20.824 1.00 55.00 529 ASP A CA 1
ATOM 4273 C C . ASP A 1 529 ? -11.441 61.448 21.167 1.00 55.00 529 ASP A C 1
ATOM 4275 O O . ASP A 1 529 ? -11.288 60.806 22.208 1.00 55.00 529 ASP A O 1
ATOM 4279 N N . LEU A 1 530 ? -10.412 61.688 20.344 1.00 55.72 530 LEU A N 1
ATOM 4280 C CA . LEU A 1 530 ? -9.054 61.158 20.548 1.00 55.72 530 LEU A CA 1
ATOM 4281 C C . LEU A 1 530 ? -8.163 62.081 21.397 1.00 55.72 530 LEU A C 1
ATOM 4283 O O . LEU A 1 530 ? -7.182 61.623 21.986 1.00 55.72 530 LEU A O 1
ATOM 4287 N N . ALA A 1 531 ? -8.529 63.358 21.540 1.00 55.72 531 ALA A N 1
ATOM 4288 C CA . ALA A 1 531 ? -7.801 64.326 22.365 1.00 55.72 531 ALA A CA 1
ATOM 4289 C C . ALA A 1 531 ? -7.871 63.997 23.873 1.00 55.72 531 ALA A C 1
ATOM 4291 O O . ALA A 1 531 ? -6.907 64.224 24.605 1.00 55.72 531 ALA A O 1
ATOM 4292 N N . ASN A 1 532 ? -8.963 63.373 24.333 1.00 54.22 532 ASN A N 1
ATOM 4293 C CA . ASN A 1 532 ? -9.139 62.965 25.735 1.00 54.22 532 ASN A CA 1
ATOM 4294 C C . ASN A 1 532 ? -8.213 61.818 26.179 1.00 54.22 532 ASN A C 1
ATOM 4296 O O . ASN A 1 532 ? -8.073 61.584 27.379 1.00 54.22 532 ASN A O 1
ATOM 4300 N N . TYR A 1 533 ? -7.560 61.127 25.240 1.00 57.97 533 TYR A N 1
ATOM 4301 C CA . TYR A 1 533 ? -6.584 60.070 25.527 1.00 57.97 533 TYR A CA 1
ATOM 4302 C C . TYR A 1 533 ? -5.123 60.557 25.488 1.00 57.97 533 TYR A C 1
ATOM 4304 O O . TYR A 1 533 ? -4.204 59.741 25.508 1.00 57.97 533 TYR A O 1
ATOM 4312 N N . GLY A 1 534 ? -4.891 61.876 25.481 1.00 56.19 534 GLY A N 1
ATOM 4313 C CA . GLY A 1 534 ? -3.551 62.457 25.636 1.00 56.19 534 GLY A CA 1
ATOM 4314 C C . GLY A 1 534 ? -2.727 62.545 24.349 1.00 56.19 534 GLY A C 1
ATOM 4315 O O . GLY A 1 534 ? -1.519 62.745 24.419 1.00 56.19 534 GLY A O 1
ATOM 4316 N N . LEU A 1 535 ? -3.364 62.429 23.182 1.00 58.19 535 LEU A N 1
ATOM 4317 C CA . LEU A 1 535 ? -2.720 62.544 21.864 1.00 58.19 535 LEU A CA 1
ATOM 4318 C C . LEU A 1 535 ? -2.896 63.931 21.213 1.00 58.19 535 LEU A C 1
ATOM 4320 O O . LEU A 1 535 ? -2.650 64.084 20.023 1.00 58.19 535 LEU A O 1
ATOM 4324 N N . GLY A 1 536 ? -3.337 64.936 21.977 1.00 49.12 536 GLY A N 1
ATOM 4325 C CA . GLY A 1 536 ? -3.717 66.252 21.448 1.00 49.12 536 GLY A CA 1
ATOM 4326 C C . GLY A 1 536 ? -2.565 67.157 20.997 1.00 49.12 536 GLY A C 1
ATOM 4327 O O . GLY A 1 536 ? -2.777 67.937 20.081 1.00 49.12 536 GLY A O 1
ATOM 4328 N N . ASP A 1 537 ? -1.367 67.033 21.584 1.00 51.50 537 ASP A N 1
ATOM 4329 C CA . ASP A 1 537 ? -0.248 67.973 21.354 1.00 51.50 537 ASP A CA 1
ATOM 4330 C C . ASP A 1 537 ? 1.110 67.268 21.163 1.00 51.50 537 ASP A C 1
ATOM 4332 O O . ASP A 1 537 ? 2.165 67.779 21.545 1.00 51.50 537 ASP A O 1
ATOM 4336 N N . ALA A 1 538 ? 1.114 66.067 20.584 1.00 47.94 538 ALA A N 1
ATOM 4337 C CA . ALA A 1 538 ? 2.352 65.498 20.068 1.00 47.94 538 ALA A CA 1
ATOM 4338 C C . ALA A 1 538 ? 2.484 65.912 18.599 1.00 47.94 538 ALA A C 1
ATOM 4340 O O . ALA A 1 538 ? 1.883 65.290 17.725 1.00 47.94 538 ALA A O 1
ATOM 4341 N N . ASP A 1 539 ? 3.277 66.949 18.320 1.00 50.88 539 ASP A N 1
ATOM 4342 C CA . ASP A 1 539 ? 3.866 67.136 16.992 1.00 50.88 539 ASP A CA 1
ATOM 4343 C C . ASP A 1 539 ? 4.785 65.933 16.737 1.00 50.88 539 ASP A C 1
ATOM 4345 O O . ASP A 1 539 ? 5.970 65.927 17.080 1.00 50.88 539 ASP A O 1
ATOM 4349 N N . ILE A 1 540 ? 4.209 64.849 16.216 1.00 53.41 540 ILE A N 1
ATOM 4350 C CA . ILE A 1 540 ? 4.964 63.657 15.847 1.00 53.41 540 ILE A CA 1
ATOM 4351 C C . ILE A 1 540 ? 5.775 64.034 14.607 1.00 53.41 540 ILE A C 1
ATOM 4353 O O . ILE A 1 540 ? 5.254 64.117 13.494 1.00 53.41 540 ILE A O 1
ATOM 4357 N N . ASN A 1 541 ? 7.058 64.318 14.811 1.00 48.94 541 ASN A N 1
ATOM 4358 C CA . ASN A 1 541 ? 7.959 64.686 13.733 1.00 48.94 541 ASN A CA 1
ATOM 4359 C C . ASN A 1 541 ? 8.408 63.429 12.972 1.00 48.94 541 ASN A C 1
ATOM 4361 O O . ASN A 1 541 ? 9.283 62.691 13.415 1.00 48.94 541 ASN A O 1
ATOM 4365 N N . PHE A 1 542 ? 7.788 63.180 11.819 1.00 54.62 542 PHE A N 1
ATOM 4366 C CA . PHE A 1 542 ? 8.039 62.003 10.979 1.00 54.62 542 PHE A CA 1
ATOM 4367 C C . PHE A 1 542 ? 9.213 62.164 9.995 1.00 54.62 542 PHE A C 1
ATOM 4369 O O . PHE A 1 542 ? 9.400 61.305 9.129 1.00 54.62 542 PHE A O 1
ATOM 4376 N N . ASP A 1 543 ? 10.013 63.228 10.117 1.00 50.19 543 ASP A N 1
ATOM 4377 C CA . ASP A 1 543 ? 11.224 63.429 9.304 1.00 50.19 543 ASP A CA 1
ATOM 4378 C C . ASP A 1 543 ? 12.384 62.484 9.691 1.00 50.19 543 ASP A C 1
ATOM 4380 O O . ASP A 1 543 ? 13.399 62.431 8.995 1.00 50.19 543 ASP A O 1
ATOM 4384 N N . GLU A 1 544 ? 12.231 61.698 10.763 1.00 51.25 544 GLU A N 1
ATOM 4385 C CA . GLU A 1 544 ? 13.197 60.670 11.183 1.00 51.25 544 GLU A CA 1
ATOM 4386 C C . GLU A 1 544 ? 13.125 59.374 10.357 1.00 51.25 544 GLU A C 1
ATOM 4388 O O . GLU A 1 544 ? 14.095 58.623 10.310 1.00 51.25 544 GLU A O 1
ATOM 4393 N N . PHE A 1 545 ? 12.031 59.130 9.628 1.00 51.22 545 PHE A N 1
ATOM 4394 C CA . PHE A 1 545 ? 11.929 57.985 8.718 1.00 51.22 545 PHE A CA 1
ATOM 4395 C C . PHE A 1 545 ? 12.474 58.363 7.338 1.00 51.22 545 PHE A C 1
ATOM 4397 O O . PHE A 1 545 ? 11.714 58.692 6.419 1.00 51.22 545 PHE A O 1
ATOM 4404 N N . LYS A 1 546 ? 13.804 58.365 7.206 1.00 53.09 546 LYS A N 1
ATOM 4405 C CA . LYS A 1 546 ? 14.479 58.527 5.913 1.00 53.09 546 LYS A CA 1
ATOM 4406 C C . LYS A 1 546 ? 14.423 57.231 5.106 1.00 53.09 546 LYS A C 1
ATOM 4408 O O . LYS A 1 546 ? 14.552 56.140 5.649 1.00 53.09 546 LYS A O 1
ATOM 4413 N N . ASP A 1 547 ? 14.277 57.387 3.793 1.00 53.16 547 ASP A N 1
ATOM 4414 C CA . ASP A 1 547 ? 14.088 56.311 2.810 1.00 53.16 547 ASP A CA 1
ATOM 4415 C C . ASP A 1 547 ? 15.293 55.338 2.679 1.00 53.16 547 ASP A C 1
ATOM 4417 O O . ASP A 1 547 ? 15.214 54.385 1.912 1.00 53.16 547 ASP A O 1
ATOM 4421 N N . GLU A 1 548 ? 16.398 55.551 3.407 1.00 45.38 548 GLU A N 1
ATOM 4422 C CA . GLU A 1 548 ? 17.670 54.815 3.254 1.00 45.38 548 GLU A CA 1
ATOM 4423 C C . GLU A 1 548 ? 17.814 53.564 4.145 1.00 45.38 548 GLU A C 1
ATOM 4425 O O . GLU A 1 548 ? 18.788 52.835 4.000 1.00 45.38 548 GLU A O 1
ATOM 4430 N N . GLU A 1 549 ? 16.869 53.268 5.045 1.00 45.72 549 GLU A N 1
ATOM 4431 C CA . GLU A 1 549 ? 16.973 52.094 5.942 1.00 45.72 549 GLU A CA 1
ATOM 4432 C C . GLU A 1 549 ? 16.208 50.846 5.466 1.00 45.72 549 GLU A C 1
ATOM 4434 O O . GLU A 1 549 ? 16.138 49.853 6.187 1.00 45.72 549 GLU A O 1
ATOM 4439 N N . TRP A 1 550 ? 15.642 50.862 4.256 1.00 54.28 550 TRP A N 1
ATOM 4440 C CA . TRP A 1 550 ? 14.903 49.716 3.706 1.00 54.28 550 TRP A CA 1
ATOM 4441 C C . TRP A 1 550 ? 15.432 49.300 2.327 1.00 54.28 550 TRP A C 1
ATOM 4443 O O . TRP A 1 550 ? 14.730 49.379 1.310 1.00 54.28 550 TRP A O 1
ATOM 4453 N N . ASP A 1 551 ? 16.675 48.818 2.309 1.00 34.75 551 ASP A N 1
ATOM 4454 C CA . ASP A 1 551 ? 17.229 48.048 1.188 1.00 34.75 551 ASP A CA 1
ATOM 4455 C C . ASP A 1 551 ? 16.882 46.557 1.269 1.00 34.75 551 ASP A C 1
ATOM 4457 O O . ASP A 1 551 ? 17.143 45.920 2.312 1.00 34.75 551 ASP A O 1
#

Foldseek 3Di:
DVVVVVVVVVVVQQVVQLVVVVVLCVLCPPFPDDSQVLQVLLQVLLVVVCCVPPNVPWRKGKDWDWDQDPVVRDTGIGIWIKTQFAFEADQVPDDLLNQRRYDYPVVQCVVPVPDDGRDTGIHIDDLVSDDPVSNVSSVVSSVVSSVLVSLVSVCVVCVVQAQHKFKWFWADQDPQRKTWTAGPVRAIETEDNQQDQPLDDRDHGDIAIWGFHAAQSVDPQHRTYIHNWDQVVVLVLQLVLAVCVVVVQKDFPDWDTDALEEIEIEIEGPDPVDPDPVDSCCDDVSPSVVVSVVVRRNYYYDYFYDDPDLFNLLCRLLPPFHFQGWDDDPQEIETEGAPVRQCSSCDDVSVSVVNSCVRSVGHYDYDYPVVCVVVVHDTDPVVVPPPPPDPDDDPDPPPDDDDPPPPPDDDDPPVVVVVVVVVVVVVVVVVVVPDDDDDDDDDDDDDDDDDDDDDPVVVVVVVVVVVVCVVCPSPPSSVVVVVVVPPPPDPCPVVVVVVVVVVVVVVVVVVVVVVVVVVVVVPDDDDPVCVVVVPVDPPPPPPVPDPPPPD

Secondary structure (DSSP, 8-state):
-HHHHHHHHHHHHHHHHHHHHHHHHHHHTTSS--HHHHHHHHHHHHHHHHHHHT-TT--EEEEEEEEEETTTTEEEEEEEEEEEEEEEE-GGG--GGGTTTEEEHHHHHHH-TT--TT-EEEEEE-GGGS-HHHHHHHHHHHHHHHHHHHHHHHHHHHHTTTT-EEEEEEEEE-TTS-EEEEETTS-EEEE-GGGS-TTS---TT-EEEEEEEEE-TT-SS-SEEEESS-THHHHHHHHHH-HHHHTTSEEEEEEEEETTTEEEEEEEESSTT-S-HHHHHH-GGGHHHHHHHHHSTT-EEEEEE--SSHHHHHHHHTTTS--SEEEEETTEEEEEE-HHHHHHHH-GGGHHHHHHHHHHTSEEEEEEHHHHHHTT-----TTSTT--------------------S-----TTTTHHHHHHHHHHHHHHHTTS--------------------SSHHHHHHHHHHHHHHHHTTSHHHHHHHHTTT---SSHHHHHHHHHHHHHHHHHHHHHHHHHHHHHHHT-PPPHHHIIIIISS----GGG--GGG--

pLDDT: mean 72.06, std 23.2, range [22.59, 96.75]

Sequence (551 aa):
MMKEKLQEVDFIKIEQQNLFYQFLKQIIGKSEFKMEDLLVAFSEEVQKPINKDLDKDAEIELRLDSVYDPRVKENIPVIRMFNKNGIVVENDAFDESEKIISIQLSDARLIDPNISVDDICEIEFTIDDLTDKMKSTVFNGWKQARKEVLKQITIEKYKDKINQKFIAKILKRNNNGSYNLELEDKTTVFLPADKVNQQLNLDYGSYVNIYLENINQESKLSILEATTISPLEIYELLNNEIPEVANGLIEIVNVKRRGGLRTKVSVRALSDSIQNELGSIIGQHSSRINDIKNKLIKEKIDIIKYSDIPEEYVKNALAPAKILDVIKEGDKYFAIAPDDFLTVAIGKKGINTDLASKLTGLKIEVISATDATKKGMSFDNTQVEQTHYFKSTTPRSNRSKASERFKDVEFDLETDLLFSEIQNSAIEAFDEINQEKPKAKVSTPKKPKLQNDEVDSLFESSLNQYKEDLSQNVYDFVDDLDKYSDDENFDQAEQEEVDKQVAKAKKDKAIEQFRKIKTQIKDFKVDNDLANYGLGDADINFDEFKDEEWD